Protein 5BJW (pdb70)

Organism: Campylobacter jejuni (NCBI:txid197)

B-factor: mean 18.95, std 9.82, range [5.62, 84.53]

Radius of gyration: 25.31 Å; Cα contacts (8 Å, |Δi|>4): 1438; chains: 2; bounding box: 62×53×71 Å

Sequence (679 aa):
SIEDLLARKPKDLDDSAVAAFLKDKVVLVSGAGGTIGSELCKQCIKFGAKHLIMVDHSEYNLYKINDDLNLYKEKITPILLSILDKQSLDDEVLKTYKPELILHAAAYKHVPLCEQNPHSAVINNILGTKILCDSAKENKVAKFVMISSDKAVRPTNIMGCTKRVCELYTLSMSDENFEVACVRFGNVLGSSGSVIPKFKAQIANNEPLTLTHPDIVRYFMLVAEAVQLVLQAGAIAKGGELFVLDMGKPVKIIDLAKKMLLLSNRNDLEIKITGLRKGEKLYEELLIDENDAKTQYESIFVAKNEKVDLDWLNKEIENLQICEDISEALLKIVPEFKHNKSIEDLLARKPKDLDDSAVAAFLKDKVVLVSGAGGTIIGSELCKQCIKFGAKHLIMVDHSEYNLYKINDDLNLYKEKITPILLSILDKQSLDEVLKTYKPELILHAAAYKHVPLCEQNPHSAVINNILGTKILCDSAKENKVAKFVMISSDKAVRPTNIMGCTKRVCELYTLSMSDENFEVACVRFGNVLGSSGSVIPKFKAQIANNEPLTLTTHPDIVRYFMLVAEAVQLVLQAGAIAKGGELFVLDMGKPVKIIDLAKKMLLLSNRNDLEIKITGLRKGEKLYEELLIDENDAKTQQYESIFVAKNEKVDLDWLNKEIENLQICEDISEALLKIVPEFKHN

Solvent-accessible surface area: 28524 Å² total; per-residue (Å²): 75,7,34,105,103,36,19,86,149,13,187,20,75,44,77,86,25,0,34,86,16,0,122,86,40,24,0,0,0,0,8,0,14,22,38,27,0,20,22,0,0,85,9,0,19,140,11,19,0,113,34,0,0,0,1,11,38,10,15,86,45,0,46,85,2,40,38,62,10,80,155,89,139,136,54,13,26,10,17,0,10,33,10,57,46,90,153,18,0,26,118,17,1,127,82,64,151,6,83,0,0,1,2,24,23,40,11,81,22,16,47,6,0,18,102,12,40,51,16,0,1,28,17,0,2,35,0,4,44,20,0,0,20,0,0,61,109,32,176,1,43,22,0,2,0,18,3,23,2,35,0,15,128,0,24,5,4,6,0,0,0,18,36,0,1,0,12,4,0,2,9,13,7,63,165,111,3,54,0,0,0,0,22,10,7,45,12,13,37,14,41,14,28,46,0,49,62,2,100,50,7,10,76,92,99,80,54,0,47,1,25,48,57,71,4,12,20,26,8,0,51,36,48,9,0,0,12,0,0,0,0,0,0,32,46,7,176,28,29,30,4,2,0,0,41,12,20,178,73,22,112,11,39,77,3,0,114,72,6,7,104,85,50,121,49,97,108,22,113,45,102,84,73,30,72,120,91,0,26,22,44,129,10,41,118,15,38,85,167,108,16,54,169,30,128,19,112,2,0,33,37,15,169,44,151,125,40,86,45,118,94,0,41,113,21,2,95,59,2,51,140,35,171,60,22,16,117,5,0,86,132,6,1,102,58,7,149,40,56,153,75,9,36,98,104,35,18,85,154,14,200,26,73,42,76,87,26,0,34,86,15,0,120,73,50,19,0,0,0,0,8,0,13,23,36,29,0,20,23,0,0,87,9,0,17,142,11,19,1,112,39,0,0,0,1,12,36,11,16,84,46,0,46,87,2,37,39,63,11,76,152,88,138,138,59,13,27,6,19,0,10,32,10,55,47,105,120,16,0,25,106,16,0,126,80,71,144,3,66,0,0,2,2,23,22,39,12,80,21,15,46,6,0,26,101,12,41,55,17,0,0,24,17,1,3,31,0,3,44,22,0,0,24,2,0,61,114,32,152,1,53,22,0,1,0,18,3,23,3,31,0,13,128,0,22,4,3,7,0,0,0,16,34,0,2,0,12,4,0,2,8,17,6,62,160,101,4,49,0,0,0,0,23,10,7,46,13,13,36,13,41,12,29,44,1,51,54,2,102,49,6,15,80,95,98,75,57,0,56,2,22,45,47,64,5,15,20,23,8,0,53,38,47,12,0,0,11,0,0,1,0,0,0,31,40,4,165,28,32,27,3,1,0,0,41,9,20,181,72,21,91,13,32,74,3,0,114,82,8,8,97,90,50,128,57,112,97,20,101,43,111,111,90,30,76,123,127,0,25,20,42,123,8,42,114,14,38,83,166,104,21,54,165,30,135,22,143,4,0,29,39,14,170,48,148,107,42,92,44,104,92,0,42,137,42,2,116,70,0,52,146,22,114,68,15,32,101,10,0,82,146,6,0,107,63,8,161,60,92

Secondary structure (DSSP, 8-state):
-HHHHH----TT--HHHHHHHHTT-EEEEETTTSHHHHHHHHHHHHTT-SEEEEEES-HHHHHHHHHHTGGGGGGEEEEE--TT-HHHHHHHHHHH--SEEEE------HHHHHH-HHHHIIIIIIHHHHHHHHHHHTT-SEEEEEEEGGGSS--SHHHHHHHHHHHHHHHT-BTTBEEEEEEE-EETT-TT-HHHHHHHHHHTT--EEES-TT-EE-EE-HHHHHHHHHHHHHH--SSEEEEE---S-EEHHHHHHHHHHHTT-TTS-EEE--PPTT--SBPPPS--TTSEE-SSTTEEEE------HHHHHHHHHHHHH-S-HHHHHHHH-TT-----/-HHHHH----TT--HHHHHHHHTT-EEEEETTTSHHHHHHHHHHHHTT-SEEEEEES-HHHHHHHHHHTGGGGGGEEEEE--TT-HHHHHHHHHHH--SEEEE------HHHHHH-HHHHIIIIIIHHHHHHHHHHHTT-SEEEEEEEGGGSS--SHHHHHHHHHHHHHHHH--SSSEEEEEEE-EETT-TT-HHHHHHHHHHTT--EEES-TT-EE-EE-HHHHHHHHHHHHHH--SSEEEEE---S-EEHHHHHHHHHHHTT-TTS-EEE--PPTT--SBPPPS--TTSEE-SSTTEEEE------HHHHHHHHHHHHH-S-HHHHHHHH-TT----

CATH classification: 3.40.50.720

Foldseek 3Di:
DVQVVQAPPFPFQDLQLLLVQAAQFEEEEAVCLFLLNLLLVVSSVVSHHQAYEYEYQDPVSLVVSCVVCVVVNVRYHRHNDQLLPLVVLLVVCQVRVGQEYEYDFADADQVVCQVVVLVRLCRQVVSLLSNLVSCVVSQRQEYEYEAELCLPLFQTSNNLSRVLSLQQNLLPKDQRYAYEYEYEYDAPPGPPDQVVQLVVCVVVVHAREDADQQAKTFYHHSNVRNSVSSSCRSPGSHNWYKYFQRPDIDGVNVVSVVVCVVVVNPVHHYHHDHADFRGDSYRDRGDDPPWADDPRPGMTTDDDDHDDPVVSVVLSVCCNPDPDNLVSSCVVPVSHNHRD/DLQVVQAPPFPFQDLQLLLVQQAQFEEEEAVCLFLLNLLLVVSSVVSHHQAYEYEYQDPVSLVVSCVVCVVVNVRYHRHNDQLLPLVVLLVVCLVRVGQEYEYDFADADQVVCQVVVLCRLCRQVVSLLSNLVSCVVSQRQEYEYEAELCLPLFQGSNNLSRVLSLLQNLLSKDQRYAYEYEYEWDAPPGPPDQVVVLVVCVVVVHAAEAADQQAKTFYHHSNVSNSVSSSCRSPGSHSWYKYFQRPDIDGVNVSSVVVCVVVVNPVHHYHHDHADWRGDRYRDRGDDPPWADDPGPGMTTDDDDHDDPVVSVVLSVCCNPDPCNLVSSCVVPVSHNHD

Structure (mmCIF, N/CA/C/O backbone):
data_5BJW
#
_entry.id   5BJW
#
_cell.length_a   59.168
_cell.length_b   69.237
_cell.length_c   101.544
_cell.angle_alpha   90.00
_cell.angle_beta   100.41
_cell.angle_gamma   90.00
#
_symmetry.space_group_name_H-M   'P 1 21 1'
#
loop_
_entity.id
_entity.type
_entity.pdbx_description
1 polymer 'WlaL protein'
2 non-polymer "URIDINE-5'-DIPHOSPHATE"
3 non-polymer NICOTINAMIDE-ADENINE-DINUCLEOTIDE
4 non-polymer 1,2-ETHANEDIOL
5 non-polymer 'SODIUM ION'
6 water water
#
loop_
_atom_site.group_PDB
_atom_site.id
_atom_site.type_symbol
_atom_site.label_atom_id
_atom_site.label_alt_id
_atom_site.label_comp_id
_atom_site.label_asym_id
_atom_site.label_entity_id
_atom_site.label_seq_id
_atom_site.pdbx_PDB_ins_code
_atom_site.Cartn_x
_atom_site.Cartn_y
_atom_site.Cartn_z
_atom_site.occupancy
_atom_site.B_iso_or_equiv
_atom_site.auth_seq_id
_atom_site.auth_comp_id
_atom_site.auth_asym_id
_atom_site.auth_atom_id
_atom_site.pdbx_PDB_model_num
ATOM 1 N N . SER A 1 5 ? -22.013 -21.724 -4.819 1.00 42.41 248 SER A N 1
ATOM 2 C CA . SER A 1 5 ? -21.459 -22.455 -5.994 1.00 43.70 248 SER A CA 1
ATOM 3 C C . SER A 1 5 ? -20.435 -23.471 -5.519 1.00 38.68 248 SER A C 1
ATOM 4 O O . SER A 1 5 ? -19.979 -23.414 -4.363 1.00 36.85 248 SER A O 1
ATOM 7 N N . ILE A 1 6 ? -20.072 -24.406 -6.394 1.00 39.37 249 ILE A N 1
ATOM 8 C CA . ILE A 1 6 ? -19.010 -25.352 -6.026 1.00 40.90 249 ILE A CA 1
ATOM 9 C C . ILE A 1 6 ? -17.690 -24.624 -5.828 1.00 34.97 249 ILE A C 1
ATOM 10 O O . ILE A 1 6 ? -16.837 -25.147 -5.131 1.00 30.70 249 ILE A O 1
ATOM 15 N N . GLU A 1 7 ? -17.504 -23.454 -6.444 1.00 30.99 250 GLU A N 1
ATOM 16 C CA . GLU A 1 7 ? -16.296 -22.683 -6.203 1.00 26.78 250 GLU A CA 1
ATOM 17 C C . GLU A 1 7 ? -16.193 -22.314 -4.738 1.00 36.63 250 GLU A C 1
ATOM 18 O O . GLU A 1 7 ? -15.156 -22.545 -4.111 1.00 26.10 250 GLU A O 1
ATOM 24 N N . ASP A 1 8 ? -17.287 -21.793 -4.191 1.00 39.92 251 ASP A N 1
ATOM 25 C CA . ASP A 1 8 ? -17.327 -21.430 -2.785 1.00 38.52 251 ASP A CA 1
ATOM 26 C C . ASP A 1 8 ? -17.063 -22.625 -1.889 1.00 35.97 251 ASP A C 1
ATOM 27 O O . ASP A 1 8 ? -16.378 -22.503 -0.859 1.00 31.02 251 ASP A O 1
ATOM 32 N N . LEU A 1 9 ? -17.622 -23.774 -2.260 1.00 30.52 252 LEU A N 1
ATOM 33 C CA . LEU A 1 9 ? -17.484 -24.982 -1.459 1.00 29.90 252 LEU A CA 1
ATOM 34 C C . LEU A 1 9 ? -16.082 -25.548 -1.451 1.00 28.88 252 LEU A C 1
ATOM 35 O O . LEU A 1 9 ? -15.732 -26.264 -0.522 1.00 28.96 252 LEU A O 1
ATOM 40 N N . LEU A 1 10 ? -15.314 -25.272 -2.507 1.00 24.84 253 LEU A N 1
ATOM 41 C CA . LEU A 1 10 ? -13.979 -25.835 -2.671 1.00 21.81 253 LEU A CA 1
ATOM 42 C C . LEU A 1 10 ? -12.855 -24.824 -2.457 1.00 22.07 253 LEU A C 1
ATOM 43 O O . LEU A 1 10 ? -11.684 -25.208 -2.459 1.00 24.82 253 LEU A O 1
ATOM 48 N N . ALA A 1 11 ? -13.192 -23.548 -2.261 1.00 22.27 254 ALA A N 1
ATOM 49 C CA . ALA A 1 11 ? -12.201 -22.547 -1.836 1.00 20.96 254 ALA A CA 1
ATOM 50 C C . ALA A 1 11 ? -11.430 -23.015 -0.618 1.00 25.06 254 ALA A C 1
ATOM 51 O O . ALA A 1 11 ? -11.995 -23.628 0.285 1.00 22.62 254 ALA A O 1
ATOM 53 N N . ARG A 1 12 ? -10.148 -22.680 -0.578 1.00 22.84 255 ARG A N 1
ATOM 54 C CA . ARG A 1 12 ? -9.291 -22.999 0.552 1.00 23.41 255 ARG A CA 1
ATOM 55 C C . ARG A 1 12 ? -9.589 -22.126 1.770 1.00 24.83 255 ARG A C 1
ATOM 56 O O . ARG A 1 12 ? -9.483 -22.601 2.919 1.00 23.72 255 ARG A O 1
ATOM 64 N N . LYS A 1 13 ? -9.949 -20.865 1.539 1.00 22.11 256 LYS A N 1
ATOM 65 C CA . LYS A 1 13 ? -10.076 -19.893 2.625 1.00 27.34 256 LYS A CA 1
ATOM 66 C C . LYS A 1 13 ? -8.842 -19.892 3.546 1.00 26.91 256 LYS A C 1
ATOM 67 O O . LYS A 1 13 ? -8.989 -20.115 4.762 1.00 27.71 256 LYS A O 1
ATOM 73 N N . PRO A 1 14 ? -7.626 -19.671 2.986 1.00 22.83 257 PRO A N 1
ATOM 74 C CA . PRO A 1 14 ? -6.405 -19.652 3.807 1.00 20.96 257 PRO A CA 1
ATOM 75 C C . PRO A 1 14 ? -6.482 -18.590 4.893 1.00 26.10 257 PRO A C 1
ATOM 76 O O . PRO A 1 14 ? -6.913 -17.453 4.617 1.00 23.71 257 PRO A O 1
ATOM 80 N N . LYS A 1 15 ? -6.052 -18.956 6.103 1.00 23.14 258 LYS A N 1
ATOM 81 C CA . LYS A 1 15 ? -6.177 -18.053 7.240 1.00 26.18 258 LYS A CA 1
ATOM 82 C C . LYS A 1 15 ? -5.036 -17.039 7.292 1.00 26.51 258 LYS A C 1
ATOM 83 O O . LYS A 1 15 ? -5.083 -16.084 8.074 1.00 27.52 258 LYS A O 1
ATOM 89 N N . ASP A 1 16 ? -4.034 -17.245 6.446 1.00 24.05 259 ASP A N 1
ATOM 90 C CA . ASP A 1 16 ? -2.819 -16.460 6.456 1.00 19.51 259 ASP A CA 1
ATOM 91 C C . ASP A 1 16 ? -2.602 -15.515 5.255 1.00 21.99 259 ASP A C 1
ATOM 92 O O . ASP A 1 16 ? -1.452 -15.260 4.879 1.00 20.95 259 ASP A O 1
ATOM 97 N N . LEU A 1 17 ? -3.691 -15.004 4.676 1.00 22.99 260 LEU A N 1
ATOM 98 C CA . LEU A 1 17 ? -3.570 -13.923 3.682 1.00 17.37 260 LEU A CA 1
ATOM 99 C C . LEU A 1 17 ? -3.207 -12.616 4.351 1.00 18.67 260 LEU A C 1
ATOM 100 O O . LEU A 1 17 ? -3.751 -12.262 5.424 1.00 21.21 260 LEU A O 1
ATOM 105 N N . ASP A 1 18 ? -2.298 -11.900 3.708 1.00 13.82 261 ASP A N 1
ATOM 106 C CA . ASP A 1 18 ? -1.600 -10.786 4.338 1.00 12.93 261 ASP A CA 1
ATOM 107 C C . ASP A 1 18 ? -1.481 -9.668 3.319 1.00 11.50 261 ASP A C 1
ATOM 108 O O . ASP A 1 18 ? -0.522 -9.596 2.563 1.00 12.43 261 ASP A O 1
ATOM 113 N N . ASP A 1 19 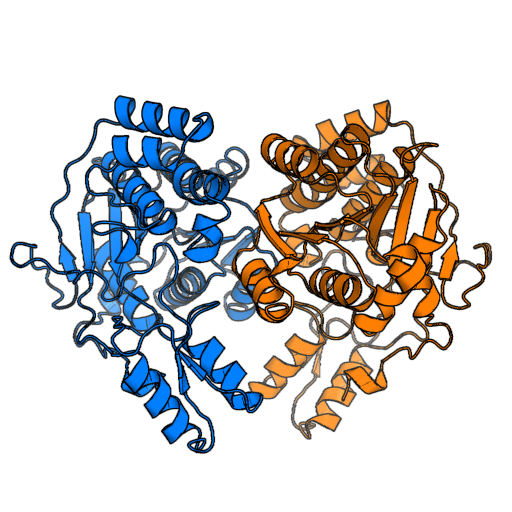? -2.489 -8.806 3.307 1.00 11.52 262 ASP A N 1
ATOM 114 C CA . ASP A 1 19 ? -2.527 -7.729 2.328 1.00 9.98 262 ASP A CA 1
ATOM 115 C C . ASP A 1 19 ? -1.350 -6.763 2.515 1.00 11.34 262 ASP A C 1
ATOM 116 O O . ASP A 1 19 ? -0.753 -6.304 1.534 1.00 11.66 262 ASP A O 1
ATOM 121 N N . SER A 1 20 ? -1.079 -6.372 3.777 1.00 11.40 263 SER A N 1
ATOM 122 C CA . SER A 1 20 ? -0.034 -5.366 3.978 1.00 12.04 263 SER A CA 1
ATOM 123 C C . SER A 1 20 ? 1.377 -5.860 3.618 1.00 10.61 263 SER A C 1
ATOM 124 O O . SER A 1 20 ? 2.225 -5.087 3.136 1.00 11.90 263 SER A O 1
ATOM 127 N N . ALA A 1 21 ? 1.633 -7.160 3.788 1.00 11.38 264 ALA A N 1
ATOM 128 C CA . ALA A 1 21 ? 2.860 -7.740 3.315 1.00 11.05 264 ALA A CA 1
ATOM 129 C C . ALA A 1 21 ? 2.992 -7.613 1.788 1.00 10.44 264 ALA A C 1
ATOM 130 O O . ALA A 1 21 ? 4.070 -7.324 1.256 1.00 11.17 264 ALA A O 1
ATOM 132 N N . VAL A 1 22 ? 1.912 -7.904 1.062 1.00 9.21 265 VAL A N 1
ATOM 133 C CA . VAL A 1 22 ? 1.989 -7.849 -0.403 1.00 9.43 265 VAL A CA 1
ATOM 134 C C . VAL A 1 22 ? 2.137 -6.402 -0.840 1.00 9.66 265 VAL A C 1
ATOM 135 O O . VAL A 1 22 ? 2.857 -6.110 -1.777 1.00 10.73 265 VAL A O 1
ATOM 139 N N . ALA A 1 23 ? 1.460 -5.479 -0.166 1.00 10.34 266 ALA A N 1
ATOM 140 C CA . ALA A 1 23 ? 1.546 -4.058 -0.497 1.00 12.84 266 ALA A CA 1
ATOM 141 C C . ALA A 1 23 ? 2.993 -3.620 -0.277 1.00 12.59 266 ALA A C 1
ATOM 142 O O . ALA A 1 23 ? 3.578 -2.899 -1.086 1.00 13.21 266 ALA A O 1
ATOM 144 N N . ALA A 1 24 ? 3.596 -4.050 0.818 1.00 12.93 267 ALA A N 1
ATOM 145 C CA . ALA A 1 24 ? 5.005 -3.695 1.040 1.00 15.06 267 ALA A CA 1
ATOM 146 C C . ALA A 1 24 ? 5.952 -4.190 -0.057 1.00 16.40 267 ALA A C 1
ATOM 147 O O . ALA A 1 24 ? 6.918 -3.508 -0.435 1.00 20.00 267 ALA A O 1
ATOM 149 N N . PHE A 1 25 ? 5.661 -5.354 -0.613 1.00 11.84 268 PHE A N 1
ATOM 150 C CA . PHE A 1 25 ? 6.413 -5.911 -1.718 1.00 11.20 268 PHE A CA 1
ATOM 151 C C . PHE A 1 25 ? 6.180 -5.194 -3.028 1.00 11.75 268 PHE A C 1
ATOM 152 O O . PHE A 1 25 ? 7.110 -5.068 -3.807 1.00 13.36 268 PHE A O 1
ATOM 160 N N . LEU A 1 26 ? 4.958 -4.738 -3.306 1.00 10.36 269 LEU A N 1
ATOM 161 C CA . LEU A 1 26 ? 4.655 -4.229 -4.645 1.00 10.61 269 LEU A CA 1
ATOM 162 C C . LEU A 1 26 ? 4.538 -2.713 -4.763 1.00 10.71 269 LEU A C 1
ATOM 163 O O . LEU A 1 26 ? 4.623 -2.167 -5.859 1.00 11.85 269 LEU A O 1
ATOM 168 N N . LYS A 1 27 ? 4.344 -2.032 -3.641 1.00 9.91 270 LYS A N 1
ATOM 169 C CA . LYS A 1 27 ? 4.073 -0.604 -3.701 1.00 11.20 270 LYS A CA 1
ATOM 170 C C . LYS A 1 27 ? 5.167 0.161 -4.438 1.00 13.75 270 LYS A C 1
ATOM 171 O O . LYS A 1 27 ? 6.357 0.034 -4.140 1.00 13.43 270 LYS A O 1
ATOM 177 N N . ASP A 1 28 ? 4.705 0.932 -5.411 1.00 12.36 271 ASP A N 1
ATOM 178 C CA . ASP A 1 28 ? 5.507 1.747 -6.310 1.00 16.19 271 ASP A CA 1
ATOM 179 C C . ASP A 1 28 ? 6.545 1.053 -7.158 1.00 16.40 271 ASP A C 1
ATOM 180 O O . ASP A 1 28 ? 7.445 1.710 -7.717 1.00 17.38 271 ASP A O 1
ATOM 185 N N . LYS A 1 29 ? 6.382 -0.257 -7.335 1.00 12.60 272 LYS A N 1
ATOM 186 C CA . LYS A 1 29 ? 7.266 -0.975 -8.244 1.00 15.04 272 LYS A CA 1
ATOM 187 C C . LYS A 1 29 ? 6.769 -0.923 -9.655 1.00 12.48 272 LYS A C 1
ATOM 188 O O . LYS A 1 29 ? 5.559 -0.890 -9.897 1.00 12.72 272 LYS A O 1
ATOM 194 N N . VAL A 1 30 ? 7.698 -0.989 -10.598 1.00 13.31 273 VAL A N 1
ATOM 195 C CA . VAL A 1 30 ? 7.393 -1.333 -11.968 1.00 12.47 273 VAL A CA 1
ATOM 196 C C . VAL A 1 30 ? 7.477 -2.861 -12.073 1.00 10.77 273 VAL A C 1
ATOM 197 O O . VAL A 1 30 ? 8.530 -3.447 -11.787 1.00 12.69 273 VAL A O 1
ATOM 201 N N . VAL A 1 31 ? 6.346 -3.464 -12.472 1.00 10.46 274 VAL A N 1
ATOM 202 C CA . VAL A 1 31 ? 6.199 -4.931 -12.468 1.00 9.60 274 VAL A CA 1
ATOM 203 C C . VAL A 1 31 ? 5.789 -5.351 -13.874 1.00 9.47 274 VAL A C 1
ATOM 204 O O . VAL A 1 31 ? 4.872 -4.768 -14.462 1.00 10.47 274 VAL A O 1
ATOM 208 N N . LEU A 1 32 ? 6.439 -6.379 -14.376 1.00 10.46 275 LEU A N 1
ATOM 209 C CA . LEU A 1 32 ? 6.053 -6.982 -15.635 1.00 9.59 275 LEU A CA 1
ATOM 210 C C . LEU A 1 32 ? 5.498 -8.365 -15.374 1.00 9.18 275 LEU A C 1
ATOM 211 O O . LEU A 1 32 ? 6.133 -9.137 -14.657 1.00 9.51 275 LEU A O 1
ATOM 216 N N . VAL A 1 33 ? 4.332 -8.622 -15.969 1.00 8.48 276 VAL A N 1
ATOM 217 C CA . VAL A 1 33 ? 3.660 -9.934 -15.856 1.00 8.83 276 VAL A CA 1
ATOM 218 C C . VAL A 1 33 ? 3.667 -10.551 -17.240 1.00 9.30 276 VAL A C 1
ATOM 219 O O . VAL A 1 33 ? 3.108 -9.969 -18.162 1.00 9.16 276 VAL A O 1
ATOM 223 N N . SER A 1 34 ? 4.314 -11.708 -17.396 1.00 8.31 277 SER A N 1
ATOM 224 C CA . SER A 1 34 ? 4.231 -12.449 -18.646 1.00 8.57 277 SER A CA 1
ATOM 225 C C . SER A 1 34 ? 3.022 -13.364 -18.593 1.00 8.99 277 SER A C 1
ATOM 226 O O . SER A 1 34 ? 2.647 -13.856 -17.522 1.00 9.93 277 SER A O 1
ATOM 229 N N . GLY A 1 35 ? 2.360 -13.563 -19.725 1.00 8.00 278 GLY A N 1
ATOM 230 C CA . GLY A 1 35 ? 1.108 -14.275 -19.704 1.00 8.39 278 GLY A CA 1
ATOM 231 C C . GLY A 1 35 ? 0.031 -13.509 -18.953 1.00 8.01 278 GLY A C 1
ATOM 232 O O . GLY A 1 35 ? -0.887 -14.063 -18.362 1.00 8.51 278 GLY A O 1
ATOM 233 N N . ALA A 1 36 ? 0.091 -12.171 -19.087 1.00 7.91 279 ALA A N 1
ATOM 234 C CA . ALA A 1 36 ? -0.759 -11.262 -18.344 1.00 8.10 279 ALA A CA 1
ATOM 235 C C . ALA A 1 36 ? -2.250 -11.435 -18.516 1.00 8.46 279 ALA A C 1
ATOM 236 O O . ALA A 1 36 ? -3.026 -11.049 -17.644 1.00 9.12 279 ALA A O 1
ATOM 238 N N . GLY A 1 37 ? -2.681 -11.925 -19.674 1.00 7.26 280 GLY A N 1
ATOM 239 C CA . GLY A 1 37 ? -4.091 -12.162 -19.927 1.00 7.37 280 GLY A CA 1
ATOM 240 C C . GLY A 1 37 ? -4.636 -13.551 -19.584 1.00 8.15 280 GLY A C 1
ATOM 241 O O . GLY A 1 37 ? -5.815 -13.820 -19.800 1.00 8.80 280 GLY A O 1
ATOM 242 N N . GLY A 1 38 ? -3.775 -14.405 -19.056 1.00 7.44 281 GLY A N 1
ATOM 243 C CA . GLY A 1 38 ? -4.148 -15.789 -18.753 1.00 6.77 281 GLY A CA 1
ATOM 244 C C . GLY A 1 38 ? -4.932 -15.900 -17.454 1.00 7.83 281 GLY A C 1
ATOM 245 O O . GLY A 1 38 ? -5.157 -14.917 -16.763 1.00 7.68 281 GLY A O 1
ATOM 246 N N . THR A 1 39 ? -5.345 -17.104 -17.097 1.00 7.80 282 THR A N 1
ATOM 247 C CA . THR A 1 39 ? -6.044 -17.235 -15.803 1.00 8.13 282 THR A CA 1
ATOM 248 C C . THR A 1 39 ? -5.212 -16.721 -14.632 1.00 6.98 282 THR A C 1
ATOM 249 O O . THR A 1 39 ? -5.656 -15.889 -13.848 1.00 8.46 282 THR A O 1
ATOM 253 N N . ILE A 1 40 ? -3.991 -17.200 -14.538 1.00 7.58 283 ILE A N 1
ATOM 254 C CA . ILE A 1 40 ? -3.132 -16.777 -13.421 1.00 8.07 283 ILE A CA 1
ATOM 255 C C . ILE A 1 40 ? -2.575 -15.369 -13.633 1.00 8.14 283 ILE A C 1
ATOM 256 O O . ILE A 1 40 ? -2.614 -14.538 -12.727 1.00 7.64 283 ILE A O 1
ATOM 261 N N . GLY A 1 41 ? -2.099 -15.106 -14.850 1.00 8.32 284 GLY A N 1
ATOM 262 C CA . GLY A 1 41 ? -1.543 -13.799 -15.165 1.00 8.63 284 GLY A CA 1
ATOM 263 C C . GLY A 1 41 ? -2.525 -12.683 -14.933 1.00 8.88 284 GLY A C 1
ATOM 264 O O . GLY A 1 41 ? -2.149 -11.620 -14.429 1.00 8.83 284 GLY A O 1
ATOM 265 N N . SER A 1 42 ? -3.794 -12.869 -15.320 1.00 7.77 285 SER A N 1
ATOM 266 C CA . SER A 1 42 ? -4.766 -11.803 -15.167 1.00 7.99 285 SER A CA 1
ATOM 267 C C . SER A 1 42 ? -4.971 -11.450 -13.698 1.00 8.16 285 SER A C 1
ATOM 268 O O . SER A 1 42 ? -5.091 -10.268 -13.350 1.00 7.99 285 SER A O 1
ATOM 271 N N . GLU A 1 43 ? -5.029 -12.484 -12.856 1.00 8.67 286 GLU A N 1
ATOM 272 C CA . GLU A 1 43 ? -5.172 -12.251 -11.429 1.00 8.55 286 GLU A CA 1
ATOM 273 C C . GLU A 1 43 ? -3.908 -11.596 -10.857 1.00 8.32 286 GLU A C 1
ATOM 274 O O . GLU A 1 43 ? -3.992 -10.712 -10.004 1.00 7.95 286 GLU A O 1
ATOM 280 N N . LEU A 1 44 ? -2.728 -12.019 -11.295 1.00 7.60 287 LEU A N 1
ATOM 281 C CA . LEU A 1 44 ? -1.487 -11.321 -10.917 1.00 8.08 287 LEU A CA 1
ATOM 282 C C . LEU A 1 44 ? -1.566 -9.836 -11.278 1.00 9.03 287 LEU A C 1
ATOM 283 O O . LEU A 1 44 ? -1.232 -8.968 -10.464 1.00 9.04 287 LEU A O 1
ATOM 288 N N . CYS A 1 45 ? -2.046 -9.536 -12.491 1.00 8.48 288 CYS A N 1
ATOM 289 C CA . CYS A 1 45 ? -2.239 -8.121 -12.877 1.00 8.73 288 CYS A CA 1
ATOM 290 C C . CYS A 1 45 ? -3.183 -7.403 -11.934 1.00 8.38 288 CYS A C 1
ATOM 291 O O . CYS A 1 45 ? -2.884 -6.298 -11.486 1.00 9.35 288 CYS A O 1
ATOM 294 N N . LYS A 1 46 ? -4.359 -7.964 -11.700 1.00 8.00 289 LYS A N 1
ATOM 295 C CA . LYS A 1 46 ? -5.318 -7.322 -10.797 1.00 8.42 289 LYS A CA 1
ATOM 296 C C . LYS A 1 46 ? -4.720 -7.094 -9.407 1.00 8.24 289 LYS A C 1
ATOM 297 O O . LYS A 1 46 ? -4.950 -6.016 -8.797 1.00 9.83 289 LYS A O 1
ATOM 303 N N . GLN A 1 47 ? -3.950 -8.051 -8.898 1.00 7.86 290 GLN A N 1
ATOM 304 C CA . GLN A 1 47 ? -3.399 -7.877 -7.565 1.00 9.41 290 GLN A CA 1
ATOM 305 C C . GLN A 1 47 ? -2.234 -6.893 -7.576 1.00 9.06 290 GLN A C 1
ATOM 306 O O . GLN A 1 47 ? -2.042 -6.161 -6.589 1.00 10.22 290 GLN A O 1
ATOM 312 N N . CYS A 1 48 ? -1.484 -6.796 -8.674 1.00 9.08 291 CYS A N 1
ATOM 313 C CA . CYS A 1 48 ? -0.462 -5.746 -8.775 1.00 9.96 291 CYS A CA 1
ATOM 314 C C . CYS A 1 48 ? -1.079 -4.375 -8.636 1.00 11.40 291 CYS A C 1
ATOM 315 O O . CYS A 1 48 ? -0.522 -3.534 -7.941 1.00 11.27 291 CYS A O 1
ATOM 318 N N . ILE A 1 49 ? -2.225 -4.145 -9.275 1.00 10.07 292 ILE A N 1
ATOM 319 C CA . ILE A 1 49 ? -2.947 -2.857 -9.132 1.00 11.16 292 ILE A CA 1
ATOM 320 C C . ILE A 1 49 ? -3.438 -2.682 -7.698 1.00 11.42 292 ILE A C 1
ATOM 321 O O . ILE A 1 49 ? -3.235 -1.597 -7.085 1.00 12.65 292 ILE A O 1
ATOM 326 N N . LYS A 1 50 ? -4.103 -3.710 -7.167 1.00 9.70 293 LYS A N 1
ATOM 327 C CA . LYS A 1 50 ? -4.682 -3.652 -5.822 1.00 10.54 293 LYS A CA 1
ATOM 328 C C . LYS A 1 50 ? -3.645 -3.255 -4.760 1.00 11.18 293 LYS A C 1
ATOM 329 O O . LYS A 1 50 ? -3.930 -2.448 -3.816 1.00 12.19 293 LYS A O 1
ATOM 335 N N . PHE A 1 51 ? -2.459 -3.821 -4.915 1.00 9.87 294 PHE A N 1
ATOM 336 C CA . PHE A 1 51 ? -1.434 -3.725 -3.882 1.00 10.29 294 PHE A CA 1
ATOM 337 C C . PHE A 1 51 ? -0.375 -2.676 -4.200 1.00 10.02 294 PHE A C 1
ATOM 338 O O . PHE A 1 51 ? 0.655 -2.612 -3.567 1.00 11.78 294 PHE A O 1
ATOM 346 N N . GLY A 1 52 ? -0.677 -1.815 -5.163 1.00 9.97 295 GLY A N 1
ATOM 347 C CA . GLY A 1 52 ? 0.041 -0.523 -5.295 1.00 9.97 295 GLY A CA 1
ATOM 348 C C . GLY A 1 52 ? 1.174 -0.388 -6.279 1.00 10.68 295 GLY A C 1
ATOM 349 O O . GLY A 1 52 ? 1.934 0.590 -6.210 1.00 10.80 295 GLY A O 1
ATOM 350 N N . ALA A 1 53 ? 1.331 -1.345 -7.193 1.00 9.97 296 ALA A N 1
ATOM 351 C CA . ALA A 1 53 ? 2.373 -1.205 -8.199 1.00 10.34 296 ALA A CA 1
ATOM 352 C C . ALA A 1 53 ? 2.206 0.130 -8.916 1.00 11.50 296 ALA A C 1
ATOM 353 O O . ALA A 1 53 ? 1.079 0.576 -9.167 1.00 13.12 296 ALA A O 1
ATOM 355 N N . LYS A 1 54 ? 3.343 0.753 -9.228 1.00 12.97 297 LYS A N 1
ATOM 356 C CA . LYS A 1 54 ? 3.334 2.054 -9.911 1.00 14.71 297 LYS A CA 1
ATOM 357 C C . LYS A 1 54 ? 3.012 1.922 -11.372 1.00 14.14 297 LYS A C 1
ATOM 358 O O . LYS A 1 54 ? 2.349 2.797 -11.968 1.00 16.17 297 LYS A O 1
ATOM 364 N N . HIS A 1 55 ? 3.541 0.859 -11.991 1.00 12.50 298 HIS A N 1
ATOM 365 C CA . HIS A 1 55 ? 3.414 0.668 -13.418 1.00 13.02 298 HIS A CA 1
ATOM 366 C C . HIS A 1 55 ? 3.396 -0.820 -13.703 1.00 13.18 298 HIS A C 1
ATOM 367 O O . HIS A 1 55 ? 4.292 -1.506 -13.314 1.00 13.20 298 HIS A O 1
ATOM 374 N N . LEU A 1 56 ? 2.343 -1.278 -14.352 1.00 11.00 299 LEU A N 1
ATOM 375 C CA . LEU A 1 56 ? 2.214 -2.706 -14.710 1.00 10.63 299 LEU A CA 1
ATOM 376 C C . LEU A 1 56 ? 2.408 -2.851 -16.230 1.00 10.22 299 LEU A C 1
ATOM 377 O O . LEU A 1 56 ? 1.668 -2.243 -17.022 1.00 10.25 299 LEU A O 1
ATOM 382 N N . ILE A 1 57 ? 3.362 -3.682 -16.604 1.00 10.16 300 ILE A N 1
ATOM 383 C CA . ILE A 1 57 ? 3.664 -4.029 -18.000 1.00 9.71 300 ILE A CA 1
ATOM 384 C C . ILE A 1 57 ? 3.067 -5.427 -18.209 1.00 10.96 300 ILE A C 1
ATOM 385 O O . ILE A 1 57 ? 3.491 -6.392 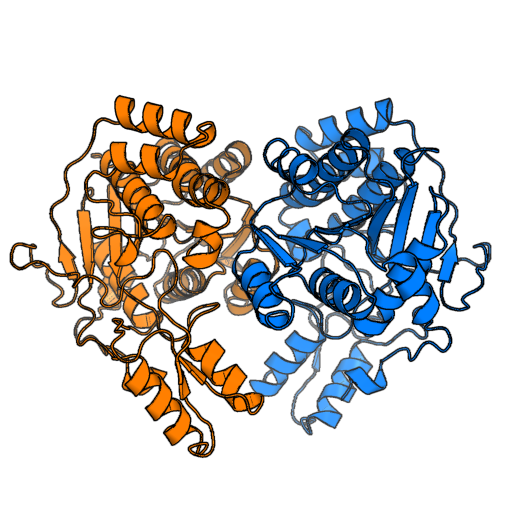-17.577 1.00 10.06 300 ILE A O 1
ATOM 390 N N . MET A 1 58 ? 2.105 -5.500 -19.115 1.00 9.63 301 MET A N 1
ATOM 391 C CA . MET A 1 58 ? 1.335 -6.732 -19.379 1.00 8.30 301 MET A CA 1
ATOM 392 C C . MET A 1 58 ? 1.788 -7.343 -20.684 1.00 10.30 301 MET A C 1
ATOM 393 O O . MET A 1 58 ? 1.482 -6.784 -21.744 1.00 10.65 301 MET A O 1
ATOM 398 N N . VAL A 1 59 ? 2.485 -8.468 -20.644 1.00 8.40 302 VAL A N 1
ATOM 399 C CA . VAL A 1 59 ? 3.010 -9.123 -21.844 1.00 9.27 302 VAL A CA 1
ATOM 400 C C . VAL A 1 59 ? 2.200 -10.373 -22.123 1.00 8.31 302 VAL A C 1
ATOM 401 O O . VAL A 1 59 ? 2.056 -11.225 -21.245 1.00 8.80 302 VAL A O 1
ATOM 405 N N . ASP A 1 60 ? 1.643 -10.478 -23.326 1.00 8.70 303 ASP A N 1
ATOM 406 C CA . ASP A 1 60 ? 0.914 -11.700 -23.724 1.00 7.70 303 ASP A CA 1
ATOM 407 C C . ASP A 1 60 ? 0.947 -11.782 -25.239 1.00 8.40 303 ASP A C 1
ATOM 408 O O . ASP A 1 60 ? 0.888 -10.732 -25.918 1.00 8.82 303 ASP A O 1
ATOM 413 N N . HIS A 1 61 ? 1.031 -12.989 -25.770 1.00 8.67 304 HIS A N 1
ATOM 414 C CA . HIS A 1 61 ? 0.994 -13.187 -27.224 1.00 9.38 304 HIS A CA 1
ATOM 415 C C . HIS A 1 61 ? -0.414 -13.365 -27.769 1.00 9.60 304 HIS A C 1
ATOM 416 O O . HIS A 1 61 ? -0.615 -13.317 -29.000 1.00 9.66 304 HIS A O 1
ATOM 423 N N . SER A 1 62 ? -1.385 -13.571 -26.901 1.00 8.92 305 SER A N 1
ATOM 424 C CA . SER A 1 62 ? -2.769 -13.747 -27.313 1.00 9.27 305 SER A CA 1
ATOM 425 C C . SER A 1 62 ? -3.491 -12.426 -27.285 1.00 8.97 305 SER A C 1
ATOM 426 O O . SER A 1 62 ? -3.644 -11.802 -26.226 1.00 9.05 305 SER A O 1
ATOM 429 N N . GLU A 1 63 ? -3.893 -11.938 -28.466 1.00 7.91 306 GLU A N 1
ATOM 430 C CA . GLU A 1 63 ? -4.473 -10.603 -28.539 1.00 7.92 306 GLU A CA 1
ATOM 431 C C . GLU A 1 63 ? -5.790 -10.495 -27.741 1.00 8.89 306 GLU A C 1
ATOM 432 O O . GLU A 1 63 ? -5.968 -9.510 -27.038 1.00 7.24 306 GLU A O 1
ATOM 438 N N . TYR A 1 64 ? -6.701 -11.449 -27.860 1.00 8.81 307 TYR A N 1
ATOM 439 C CA . TYR A 1 64 ? -7.952 -11.346 -27.081 1.00 7.61 307 TYR A CA 1
ATOM 440 C C . TYR A 1 64 ? -7.597 -11.314 -25.588 1.00 8.46 307 TYR A C 1
ATOM 441 O O . TYR A 1 64 ? -8.152 -10.526 -24.828 1.00 7.16 307 TYR A O 1
ATOM 450 N N . ASN A 1 65 ? -6.689 -12.178 -25.143 1.00 7.92 308 ASN A N 1
ATOM 451 C CA . ASN A 1 65 ? -6.379 -12.221 -23.694 1.00 8.30 308 ASN A CA 1
ATOM 452 C C . ASN A 1 65 ? -5.816 -10.912 -23.206 1.00 8.38 308 ASN A C 1
ATOM 453 O O . ASN A 1 65 ? -6.185 -10.414 -22.138 1.00 7.63 308 ASN A O 1
ATOM 458 N N . LEU A 1 66 ? -4.952 -10.314 -24.015 1.00 7.54 309 LEU A N 1
ATOM 459 C CA . LEU A 1 66 ? -4.339 -9.016 -23.676 1.00 7.70 309 LEU A CA 1
ATOM 460 C C . LEU A 1 66 ? -5.404 -7.922 -23.703 1.00 8.25 309 LEU A C 1
ATOM 461 O O . LEU A 1 66 ? -5.506 -7.119 -22.759 1.00 7.64 309 LEU A O 1
ATOM 466 N N . TYR A 1 67 ? -6.181 -7.875 -24.778 1.00 8.13 310 TYR A N 1
ATOM 467 C CA . TYR A 1 67 ? -7.329 -6.958 -24.855 1.00 8.67 310 TYR A CA 1
ATOM 468 C C . TYR A 1 67 ? -8.197 -7.038 -23.617 1.00 10.10 310 TYR A C 1
ATOM 469 O O . TYR A 1 67 ? -8.573 -6.023 -23.050 1.00 9.44 310 TYR A O 1
ATOM 478 N N . LYS A 1 68 ? -8.479 -8.259 -23.171 1.00 8.99 311 LYS A N 1
ATOM 479 C CA . LYS A 1 68 ? -9.446 -8.415 -22.106 1.00 8.35 311 LYS A CA 1
ATOM 480 C C . LYS A 1 68 ? -8.899 -7.947 -20.760 1.00 9.12 311 LYS A C 1
ATOM 481 O O . LYS A 1 68 ? -9.620 -7.273 -20.035 1.00 9.80 311 LYS A O 1
ATOM 487 N N . ILE A 1 69 ? -7.686 -8.317 -20.380 1.00 6.93 312 ILE A N 1
ATOM 488 C CA . ILE A 1 69 ? -7.151 -7.814 -19.113 1.00 9.28 312 ILE A CA 1
ATOM 489 C C . ILE A 1 69 ? -6.933 -6.309 -19.168 1.00 9.16 312 ILE A C 1
ATOM 490 O O . ILE A 1 69 ? -7.202 -5.635 -18.191 1.00 10.24 312 ILE A O 1
ATOM 495 N N . ASN A 1 70 ? -6.506 -5.769 -20.296 1.00 8.82 313 ASN A N 1
ATOM 496 C CA . ASN A 1 70 ? -6.381 -4.313 -20.417 1.00 9.67 313 ASN A CA 1
ATOM 497 C C . ASN A 1 70 ? -7.737 -3.632 -20.258 1.00 11.54 313 ASN A C 1
ATOM 498 O O . ASN A 1 70 ? -7.836 -2.588 -19.585 1.00 13.16 313 ASN A O 1
ATOM 503 N N . ASP A 1 71 ? -8.798 -4.236 -20.776 1.00 11.64 314 ASP A N 1
ATOM 504 C CA . ASP A 1 71 ? -10.146 -3.687 -20.632 1.00 12.98 314 ASP A CA 1
ATOM 505 C C . ASP A 1 71 ? -10.631 -3.818 -19.194 1.00 13.01 314 ASP A C 1
ATOM 506 O O . ASP A 1 71 ? -11.238 -2.890 -18.623 1.00 14.01 314 ASP A O 1
ATOM 511 N N . ASP A 1 72 ? -10.361 -4.973 -18.594 1.00 11.08 315 ASP A N 1
ATOM 512 C CA . ASP A 1 72 ? -10.754 -5.225 -17.198 1.00 11.05 315 ASP A CA 1
ATOM 513 C C . ASP A 1 72 ? -10.170 -4.171 -16.283 1.00 12.16 315 ASP A C 1
ATOM 514 O O . ASP A 1 72 ? -10.809 -3.784 -15.298 1.00 15.83 315 ASP A O 1
ATOM 519 N N . LEU A 1 73 ? -8.975 -3.697 -16.583 1.00 10.83 316 LEU A N 1
ATOM 520 C CA . LEU A 1 73 ? -8.271 -2.718 -15.762 1.00 10.89 316 LEU A CA 1
ATOM 521 C C . LEU A 1 73 ? -8.363 -1.297 -16.312 1.00 11.59 316 LEU A C 1
ATOM 522 O O . LEU A 1 73 ? -7.527 -0.457 -15.991 1.00 13.48 316 LEU A O 1
ATOM 527 N N . ASN A 1 74 ? -9.393 -1.014 -17.115 1.00 13.31 317 ASN A N 1
ATOM 528 C CA . ASN A 1 74 ? -9.472 0.299 -17.734 1.00 14.55 317 ASN A CA 1
ATOM 529 C C . ASN A 1 74 ? -9.526 1.478 -16.759 1.00 14.72 317 ASN A C 1
ATOM 530 O O . ASN A 1 74 ? -9.028 2.555 -17.129 1.00 17.84 317 ASN A O 1
ATOM 535 N N . LEU A 1 75 ? -10.043 1.258 -15.551 1.00 16.54 318 LEU A N 1
ATOM 536 C CA . LEU A 1 75 ? -10.028 2.350 -14.538 1.00 16.46 318 LEU A CA 1
ATOM 537 C C . LEU A 1 75 ? -8.627 2.745 -14.108 1.00 18.90 318 LEU A C 1
ATOM 538 O O . LEU A 1 75 ? -8.450 3.818 -13.494 1.00 18.51 318 LEU A O 1
ATOM 543 N N . TYR A 1 76 ? -7.628 1.922 -14.455 1.00 15.13 319 TYR A N 1
ATOM 544 C CA . TYR A 1 76 ? -6.228 2.080 -14.080 1.00 15.42 319 TYR A CA 1
ATOM 545 C C . TYR A 1 76 ? -5.366 2.218 -15.327 1.00 14.91 319 TYR A C 1
ATOM 546 O O . TYR A 1 76 ? -4.146 2.033 -15.323 1.00 14.80 319 TYR A O 1
ATOM 555 N N . LYS A 1 77 ? -5.994 2.597 -16.433 1.00 15.88 320 LYS A N 1
ATOM 556 C CA . LYS A 1 77 ? -5.275 2.648 -17.707 1.00 16.84 320 LYS A CA 1
ATOM 557 C C . LYS A 1 77 ? -3.988 3.460 -17.737 1.00 15.58 320 LYS A C 1
ATOM 558 O O . LYS A 1 77 ? -3.013 3.142 -18.431 1.00 18.31 320 LYS A O 1
ATOM 564 N N . GLU A 1 78 ? -3.947 4.522 -16.933 1.00 18.17 321 GLU A N 1
ATOM 565 C CA . GLU A 1 78 ? -2.792 5.394 -16.862 1.00 20.11 321 GLU A CA 1
ATOM 566 C C . GLU A 1 78 ? -1.561 4.735 -16.255 1.00 19.77 321 GLU A C 1
ATOM 567 O O . GLU A 1 78 ? -0.461 5.257 -16.392 1.00 24.42 321 GLU A O 1
ATOM 573 N N . LYS A 1 79 ? -1.738 3.600 -15.584 1.00 17.42 322 LYS A N 1
ATOM 574 C CA . LYS A 1 79 ? -0.595 2.913 -15.009 1.00 17.37 322 LYS A CA 1
ATOM 575 C C . LYS A 1 79 ? -0.405 1.489 -15.532 1.00 15.10 322 LYS A C 1
ATOM 576 O O . LYS A 1 79 ? 0.365 0.726 -14.952 1.00 14.10 322 LYS A O 1
ATOM 582 N N . ILE A 1 80 ? -1.017 1.167 -16.672 1.00 11.62 323 ILE A N 1
ATOM 583 C CA . ILE A 1 80 ? -0.800 -0.145 -17.287 1.00 11.95 323 ILE A CA 1
ATOM 584 C C . ILE A 1 80 ? -0.395 0.012 -18.757 1.00 12.69 323 ILE A C 1
ATOM 585 O O . ILE A 1 80 ? -0.814 0.959 -19.405 1.00 13.66 323 ILE A O 1
ATOM 590 N N . THR A 1 81 ? 0.434 -0.886 -19.253 1.00 12.79 324 THR A N 1
ATOM 591 C CA . THR A 1 81 ? 0.870 -0.878 -20.646 1.00 11.05 324 THR A CA 1
ATOM 592 C C . THR A 1 81 ? 0.708 -2.267 -21.248 1.00 11.02 324 THR A C 1
ATOM 593 O O . THR A 1 81 ? 1.381 -3.204 -20.776 1.00 10.26 324 THR A O 1
ATOM 597 N N . PRO A 1 82 ? -0.140 -2.384 -22.273 1.00 11.51 325 PRO A N 1
ATOM 598 C CA . PRO A 1 82 ? -0.377 -3.687 -22.904 1.00 10.14 325 PRO A CA 1
ATOM 599 C C . PRO A 1 82 ? 0.667 -3.927 -23.985 1.00 10.59 325 PRO A C 1
ATOM 600 O O . PRO A 1 82 ? 0.736 -3.171 -24.993 1.00 11.92 325 PRO A O 1
ATOM 604 N N . ILE A 1 83 ? 1.449 -4.980 -23.794 1.00 10.07 326 ILE A N 1
ATOM 605 C CA . ILE A 1 83 ? 2.494 -5.358 -24.743 1.00 10.40 326 ILE A CA 1
ATOM 606 C C . ILE A 1 83 ? 2.143 -6.699 -25.391 1.00 10.11 326 ILE A C 1
ATOM 607 O O . ILE A 1 83 ? 2.161 -7.756 -24.765 1.00 10.03 326 ILE A O 1
ATOM 612 N N . LEU A 1 84 ? 1.808 -6.614 -26.675 1.00 9.54 327 LEU A N 1
ATOM 613 C CA . LEU A 1 84 ? 1.418 -7.740 -27.500 1.00 10.09 327 LEU A CA 1
ATOM 614 C C . LEU A 1 84 ? 2.692 -8.370 -28.063 1.00 10.90 327 LEU A C 1
ATOM 615 O O . LEU A 1 84 ? 3.308 -7.834 -28.994 1.00 12.74 327 LEU A O 1
ATOM 620 N N . LEU A 1 85 ? 3.136 -9.469 -27.467 1.00 9.60 328 LEU A N 1
ATOM 621 C CA . LEU A 1 85 ? 4.484 -9.983 -27.653 1.00 10.83 328 LEU A CA 1
ATOM 622 C C . LEU A 1 85 ? 4.577 -11.421 -27.155 1.00 10.02 328 LEU A C 1
ATOM 623 O O . LEU A 1 85 ? 4.030 -11.749 -26.105 1.00 10.96 328 LEU A O 1
ATOM 628 N N . SER A 1 86 ? 5.223 -12.271 -27.936 1.00 10.82 329 SER A N 1
ATOM 629 C CA . SER A 1 86 ? 5.707 -13.549 -27.440 1.00 9.84 329 SER A CA 1
ATOM 630 C C . SER A 1 86 ? 7.047 -13.383 -26.729 1.00 10.35 329 SER A C 1
ATOM 631 O O . SER A 1 86 ? 7.978 -12.721 -27.231 1.00 11.43 329 SER A O 1
ATOM 634 N N . ILE A 1 87 ? 7.205 -14.020 -25.594 1.00 10.62 330 ILE A N 1
ATOM 635 C CA . ILE A 1 87 ? 8.460 -14.003 -24.870 1.00 12.01 330 ILE A CA 1
ATOM 636 C C . ILE A 1 87 ? 9.578 -14.769 -25.607 1.00 12.42 330 ILE A C 1
ATOM 637 O O . ILE A 1 87 ? 10.740 -14.677 -25.175 1.00 16.31 330 ILE A O 1
ATOM 642 N N . LEU A 1 88 ? 9.251 -15.464 -26.692 1.00 11.68 331 LEU A N 1
ATOM 643 C CA . LEU A 1 88 ? 10.266 -16.061 -27.557 1.00 15.00 331 LEU A CA 1
ATOM 644 C C . LEU A 1 88 ? 10.995 -15.033 -28.426 1.00 17.34 331 LEU A C 1
ATOM 645 O O . LEU A 1 88 ? 12.049 -15.373 -28.977 1.00 18.34 331 LEU A O 1
ATOM 650 N N . ASP A 1 89 ? 10.459 -13.831 -28.550 1.00 15.24 332 ASP A N 1
ATOM 651 C CA . ASP A 1 89 ? 11.109 -12.804 -29.382 1.00 17.10 332 ASP A CA 1
ATOM 652 C C . ASP A 1 89 ? 12.067 -12.024 -28.533 1.00 15.66 332 ASP A C 1
ATOM 653 O O . ASP A 1 89 ? 11.732 -10.969 -27.995 1.00 16.33 332 ASP A O 1
ATOM 658 N N . LYS A 1 90 ? 13.292 -12.535 -28.435 1.00 15.86 333 LYS A N 1
ATOM 659 C CA . LYS A 1 90 ? 14.276 -11.995 -27.531 1.00 16.62 333 LYS A CA 1
ATOM 660 C C . LYS A 1 90 ? 14.587 -10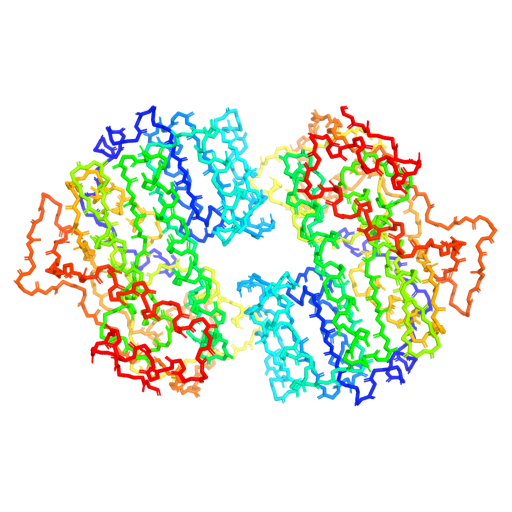.535 -27.800 1.00 16.84 333 LYS A C 1
ATOM 661 O O . LYS A 1 90 ? 14.691 -9.744 -26.863 1.00 15.87 333 LYS A O 1
ATOM 667 N N . GLN A 1 91 ? 14.755 -10.175 -29.068 1.00 17.77 334 GLN A N 1
ATOM 668 C CA . GLN A 1 91 ? 15.106 -8.793 -29.386 1.00 20.51 334 GLN A CA 1
ATOM 669 C C . GLN A 1 91 ? 14.033 -7.804 -28.962 1.00 16.45 334 GLN A C 1
ATOM 670 O O . GLN A 1 91 ? 14.314 -6.755 -28.374 1.00 17.79 334 GLN A O 1
ATOM 676 N N . SER A 1 92 ? 12.767 -8.137 -29.216 1.00 14.65 335 SER A N 1
ATOM 677 C CA . SER A 1 92 ? 11.695 -7.218 -28.862 1.00 13.91 335 SER A CA 1
ATOM 678 C C . SER A 1 92 ? 11.492 -7.173 -27.336 1.00 13.82 335 SER A C 1
ATOM 679 O O . SER A 1 92 ? 11.252 -6.108 -26.750 1.00 15.22 335 SER A O 1
ATOM 682 N N . LEU A 1 93 ? 11.608 -8.342 -26.720 1.00 13.32 336 LEU A N 1
ATOM 683 C CA . LEU A 1 93 ? 11.557 -8.450 -25.257 1.00 13.82 336 LEU A CA 1
ATOM 684 C C . LEU A 1 93 ? 12.633 -7.615 -24.555 1.00 14.16 336 LEU A C 1
ATOM 685 O O . LEU A 1 93 ? 12.339 -6.861 -23.649 1.00 15.49 336 LEU A O 1
ATOM 690 N N A ASP A 1 94 ? 13.868 -7.715 -25.048 0.50 16.22 337 ASP A N 1
ATOM 691 N N B ASP A 1 94 ? 13.854 -7.683 -25.069 0.50 14.79 337 ASP A N 1
ATOM 692 C CA A ASP A 1 94 ? 14.975 -6.918 -24.532 0.50 18.96 337 ASP A CA 1
ATOM 693 C CA B ASP A 1 94 ? 14.936 -6.895 -24.521 0.50 16.49 337 ASP A CA 1
ATOM 694 C C A ASP A 1 94 ? 14.640 -5.424 -24.622 0.50 17.66 337 ASP A C 1
ATOM 695 C C B ASP A 1 94 ? 14.627 -5.408 -24.616 0.50 16.32 337 ASP A C 1
ATOM 696 O O A ASP A 1 94 ? 14.895 -4.685 -23.674 0.50 19.68 337 ASP A O 1
ATOM 697 O O B ASP A 1 94 ? 14.883 -4.662 -23.674 0.50 18.23 337 ASP A O 1
ATOM 706 N N . GLU A 1 95 ? 14.058 -4.977 -25.738 1.00 17.14 338 GLU A N 1
ATOM 707 C CA . GLU A 1 95 ? 13.689 -3.576 -25.909 1.00 19.83 338 GLU A CA 1
ATOM 708 C C . GLU A 1 95 ? 12.640 -3.152 -24.880 1.00 19.23 338 GLU A C 1
ATOM 709 O O . GLU A 1 95 ? 12.696 -2.077 -24.300 1.00 19.39 338 GLU A O 1
ATOM 715 N N . VAL A 1 96 ? 11.687 -4.038 -24.620 1.00 16.33 339 VAL A N 1
ATOM 716 C CA . VAL A 1 96 ? 10.661 -3.748 -23.629 1.00 15.30 339 VAL A CA 1
ATOM 717 C C . VAL A 1 96 ? 11.271 -3.597 -22.246 1.00 13.96 339 VAL A C 1
ATOM 718 O O . VAL A 1 96 ? 10.930 -2.652 -21.538 1.00 14.37 339 VAL A O 1
ATOM 722 N N . LEU A 1 97 ? 12.161 -4.498 -21.856 1.00 14.11 340 LEU A N 1
ATOM 723 C CA . LEU A 1 97 ? 12.813 -4.427 -20.547 1.00 15.56 340 LEU A CA 1
ATOM 724 C C . LEU A 1 97 ? 13.651 -3.149 -20.417 1.00 18.62 340 LEU A C 1
ATOM 725 O O . LEU A 1 97 ? 13.651 -2.508 -19.384 1.00 18.01 340 LEU A O 1
ATOM 730 N N . LYS A 1 98 ? 14.290 -2.733 -21.499 1.00 18.70 341 LYS A N 1
ATOM 731 C CA . LYS A 1 98 ? 15.101 -1.514 -21.427 1.00 21.10 341 LYS A CA 1
ATOM 732 C C . LYS A 1 98 ? 14.242 -0.266 -21.312 1.00 21.93 341 LYS A C 1
ATOM 733 O O . LYS A 1 98 ? 14.609 0.730 -20.665 1.00 21.81 341 LYS A O 1
ATOM 739 N N . THR A 1 99 ? 13.109 -0.295 -21.982 1.00 19.99 342 THR A N 1
ATOM 740 C CA . THR A 1 99 ? 12.216 0.846 -22.030 1.00 18.20 342 THR A CA 1
ATOM 741 C C . THR A 1 99 ? 11.560 1.047 -20.653 1.00 22.79 342 THR A C 1
ATOM 742 O O . THR A 1 99 ? 11.480 2.162 -20.132 1.00 21.99 342 THR A O 1
ATOM 746 N N . TYR A 1 100 ? 11.074 -0.035 -20.052 1.00 19.38 343 TYR A N 1
ATOM 747 C CA . TYR A 1 100 ? 10.259 0.095 -18.849 1.00 18.45 343 TYR A CA 1
ATOM 748 C C . TYR A 1 100 ? 11.005 -0.218 -17.542 1.00 18.01 343 TYR A C 1
ATOM 749 O O . TYR A 1 100 ? 10.556 0.176 -16.464 1.00 17.92 343 TYR A O 1
ATOM 758 N N . LYS A 1 101 ? 12.117 -0.955 -17.621 1.00 17.25 344 LYS A N 1
ATOM 759 C CA . LYS A 1 101 ? 12.956 -1.239 -16.475 1.00 19.03 344 LYS A CA 1
ATOM 760 C C . LYS A 1 101 ? 12.204 -1.817 -15.264 1.00 16.61 344 LYS A C 1
ATOM 761 O O . LYS A 1 101 ? 12.289 -1.323 -14.136 1.00 17.15 344 LYS A O 1
ATOM 767 N N . PRO A 1 102 ? 11.490 -2.921 -15.488 1.00 14.92 345 PRO A N 1
ATOM 768 C CA . PRO A 1 102 ? 10.820 -3.515 -14.339 1.00 13.59 345 PRO A CA 1
ATOM 769 C C . PRO A 1 102 ? 11.779 -4.013 -13.251 1.00 12.96 345 PRO A C 1
ATOM 770 O O . PRO A 1 102 ? 12.876 -4.512 -13.555 1.00 15.70 345 PRO A O 1
ATOM 774 N N . GLU A 1 103 ? 11.339 -3.931 -11.994 1.00 11.66 346 GLU A N 1
ATOM 775 C CA . GLU A 1 103 ? 12.074 -4.377 -10.827 1.00 12.42 346 GLU A CA 1
ATOM 776 C C . GLU A 1 103 ? 11.681 -5.805 -10.451 1.00 13.74 346 GLU A C 1
ATOM 777 O O . GLU A 1 103 ? 12.392 -6.492 -9.703 1.00 13.90 346 GLU A O 1
ATOM 783 N N . LEU A 1 104 ? 10.527 -6.232 -10.972 1.00 10.95 347 LEU A N 1
ATOM 784 C CA . LEU A 1 104 ? 9.972 -7.569 -10.653 1.00 10.55 347 LEU A CA 1
ATOM 785 C C . LEU A 1 104 ? 9.331 -8.111 -11.932 1.00 10.01 347 LEU A C 1
ATOM 786 O O . LEU A 1 104 ? 8.597 -7.382 -12.593 1.00 10.46 347 LEU A O 1
ATOM 791 N N . ILE A 1 105 ? 9.591 -9.389 -12.232 1.00 9.45 348 ILE A N 1
ATOM 792 C CA . ILE A 1 105 ? 8.850 -10.116 -13.250 1.00 10.03 348 ILE A CA 1
ATOM 793 C C . ILE A 1 105 ? 8.101 -11.251 -12.573 1.00 10.00 348 ILE A C 1
ATOM 794 O O . ILE A 1 105 ? 8.640 -11.973 -11.736 1.00 9.51 348 ILE A O 1
ATOM 799 N N . LEU A 1 106 ? 6.828 -11.360 -12.932 1.00 9.19 349 LEU A N 1
ATOM 800 C CA . LEU A 1 106 ? 5.968 -12.464 -12.495 1.00 8.83 349 LEU A CA 1
ATOM 801 C C . LEU A 1 106 ? 5.660 -13.255 -13.783 1.00 8.70 349 LEU A C 1
ATOM 802 O O . LEU A 1 106 ? 5.005 -12.755 -14.702 1.00 9.97 349 LEU A O 1
ATOM 807 N N . HIS A 1 107 ? 6.181 -14.460 -13.843 1.00 9.52 350 HIS A N 1
ATOM 808 C CA . HIS A 1 107 ? 6.176 -15.218 -15.076 1.00 8.94 350 HIS A CA 1
ATOM 809 C C . HIS A 1 107 ? 5.094 -16.297 -15.057 1.00 10.21 350 HIS A C 1
ATOM 810 O O . HIS A 1 107 ? 5.205 -17.321 -14.370 1.00 9.74 350 HIS A O 1
ATOM 817 N N . ALA A 1 108 ? 4.030 -16.031 -15.813 1.00 8.60 351 ALA A N 1
ATOM 818 C CA . ALA A 1 108 ? 2.816 -16.855 -15.853 1.00 9.95 351 ALA A CA 1
ATOM 819 C C . ALA A 1 108 ? 2.466 -17.216 -17.287 1.00 9.09 351 ALA A C 1
ATOM 820 O O . ALA A 1 108 ? 1.326 -17.591 -17.564 1.00 9.10 351 ALA A O 1
ATOM 822 N N . ALA A 1 109 ? 3.450 -17.139 -18.197 1.00 9.34 352 ALA A N 1
ATOM 823 C CA . ALA A 1 109 ? 3.242 -17.501 -19.616 1.00 9.34 352 ALA A CA 1
ATOM 824 C C . ALA A 1 109 ? 3.739 -18.917 -19.862 1.00 10.65 352 ALA A C 1
ATOM 825 O O . ALA A 1 109 ? 4.916 -19.174 -19.665 1.00 13.61 352 ALA A O 1
ATOM 827 N N . ALA A 1 110 ? 2.883 -19.816 -20.329 1.00 8.40 353 ALA A N 1
ATOM 828 C CA . ALA A 1 110 ? 3.258 -21.182 -20.622 1.00 9.38 353 ALA A CA 1
ATOM 829 C C . ALA A 1 110 ? 2.112 -21.860 -21.326 1.00 9.61 353 ALA A C 1
ATOM 830 O O . ALA A 1 110 ? 0.966 -21.355 -21.299 1.00 10.70 353 ALA A O 1
ATOM 832 N N . TYR A 1 111 ? 2.373 -23.036 -21.881 1.00 8.40 354 TYR A N 1
ATOM 833 C CA . TYR A 1 111 ? 1.343 -23.963 -22.283 1.00 9.22 354 TYR A CA 1
ATOM 834 C C . TYR A 1 111 ? 1.186 -24.988 -21.159 1.00 9.53 354 TYR A C 1
ATOM 835 O O . TYR A 1 111 ? 2.194 -25.439 -20.577 1.00 12.09 354 TYR A O 1
ATOM 844 N N . LYS A 1 112 ? -0.053 -25.296 -20.808 1.00 9.47 355 LYS A N 1
ATOM 845 C CA . LYS A 1 112 ? -0.377 -26.112 -19.635 1.00 9.41 355 LYS A CA 1
ATOM 846 C C . LYS A 1 112 ? -1.230 -27.331 -19.924 1.00 10.34 355 LYS A C 1
ATOM 847 O O . LYS A 1 112 ? -1.488 -28.108 -19.007 1.00 12.27 355 LYS A O 1
ATOM 853 N N . HIS A 1 113 ? -1.795 -27.470 -21.108 1.00 9.70 356 HIS A N 1
ATOM 854 C CA . HIS A 1 113 ? -2.756 -28.566 -21.330 1.00 11.21 356 HIS A CA 1
ATOM 855 C C . HIS A 1 113 ? -2.024 -29.861 -21.612 1.00 10.07 356 HIS A C 1
ATOM 856 O O . HIS A 1 113 ? -1.263 -29.961 -22.565 1.00 11.02 356 HIS A O 1
ATOM 863 N N . VAL A 1 114 ? -2.223 -30.840 -20.740 1.00 11.40 357 VAL A N 1
ATOM 864 C CA . VAL A 1 114 ? -1.438 -32.073 -20.860 1.00 11.99 357 VAL A CA 1
ATOM 865 C C . VAL A 1 114 ? -1.679 -32.781 -22.184 1.00 12.63 357 VAL A C 1
ATOM 866 O O . VAL A 1 114 ? -0.727 -33.041 -22.865 1.00 11.76 357 VAL A O 1
ATOM 870 N N . PRO A 1 115 ? -2.947 -33.024 -22.575 1.00 12.94 358 PRO A N 1
ATOM 871 C CA . PRO A 1 115 ? -3.128 -33.667 -23.872 1.00 14.28 358 PRO A CA 1
ATOM 872 C C . PRO A 1 115 ? -2.542 -32.938 -25.075 1.00 13.48 358 PRO A C 1
ATOM 873 O O . PRO A 1 115 ? -1.900 -33.551 -25.925 1.00 13.97 358 PRO A O 1
ATOM 877 N N . LEU A 1 116 ? -2.738 -31.628 -25.167 1.00 11.73 359 LEU A N 1
ATOM 878 C CA . LEU A 1 116 ? -2.188 -30.877 -26.280 1.00 11.30 359 LEU A CA 1
ATOM 879 C C . LEU A 1 116 ? -0.670 -30.907 -26.318 1.00 13.61 359 LEU A C 1
ATOM 880 O O . LEU A 1 116 ? -0.071 -30.915 -27.367 1.00 13.66 359 LEU A O 1
ATOM 885 N N . CYS A 1 117 ? -0.047 -30.928 -25.151 1.00 12.36 360 CYS A N 1
ATOM 886 C CA . CYS A 1 117 ? 1.394 -30.951 -25.082 1.00 11.76 360 CYS A CA 1
ATOM 887 C C . CYS A 1 117 ? 1.926 -32.357 -25.404 1.00 12.58 360 CYS A C 1
ATOM 888 O O . CYS A 1 117 ? 3.015 -32.454 -25.987 1.00 13.12 360 CYS A O 1
ATOM 891 N N . GLU A 1 118 ? 1.161 -33.407 -25.078 1.00 12.38 361 GLU A N 1
ATOM 892 C CA . GLU A 1 118 ? 1.505 -34.756 -25.568 1.00 13.27 361 GLU A CA 1
ATOM 893 C C . GLU A 1 118 ? 1.506 -34.838 -27.089 1.00 15.07 361 GLU A C 1
ATOM 894 O O . GLU A 1 118 ? 2.381 -35.487 -27.695 1.00 14.95 361 GLU A O 1
ATOM 900 N N . GLN A 1 119 ? 0.519 -34.187 -27.703 1.00 12.09 362 GLN A N 1
ATOM 901 C CA . GLN A 1 119 ? 0.407 -34.136 -29.157 1.00 12.57 362 GLN A CA 1
ATOM 902 C C . GLN A 1 119 ? 1.386 -33.166 -29.829 1.00 13.68 362 GLN A C 1
ATOM 903 O O . GLN A 1 119 ? 1.705 -33.330 -31.015 1.00 15.93 362 GLN A O 1
ATOM 909 N N . ASN A 1 120 ? 1.876 -32.163 -29.085 1.00 11.80 363 ASN A N 1
ATOM 910 C CA . ASN A 1 120 ? 2.771 -31.152 -29.609 1.00 11.37 363 ASN A CA 1
ATOM 911 C C . ASN A 1 120 ? 3.996 -30.945 -28.701 1.00 12.20 363 ASN A C 1
ATOM 912 O O . ASN A 1 120 ? 4.225 -29.875 -28.135 1.00 11.91 363 ASN A O 1
ATOM 917 N N . PRO A 1 121 ? 4.789 -32.011 -28.548 1.00 10.82 364 PRO A N 1
ATOM 918 C CA . PRO A 1 121 ? 5.837 -31.898 -27.552 1.00 11.21 364 PRO A CA 1
ATOM 919 C C . PRO A 1 121 ? 6.943 -30.901 -27.924 1.00 11.46 364 PRO A C 1
ATOM 920 O O . PRO A 1 121 ? 7.502 -30.256 -27.025 1.00 12.17 364 PRO A O 1
ATOM 924 N N . HIS A 1 122 ? 7.252 -30.729 -29.204 1.00 11.81 365 HIS A N 1
ATOM 925 C CA . HIS A 1 122 ? 8.201 -29.705 -29.576 1.00 12.58 365 HIS A CA 1
ATOM 926 C C . HIS A 1 122 ? 7.738 -28.288 -29.219 1.00 12.53 365 HIS A C 1
ATOM 927 O O . HIS A 1 122 ? 8.487 -27.499 -28.640 1.00 12.72 365 HIS A O 1
ATOM 934 N N . SER A 1 123 ? 6.494 -27.989 -29.542 1.00 13.94 366 SER A N 1
ATOM 935 C CA . SER A 1 123 ? 5.982 -26.681 -29.122 1.00 13.51 366 SER A CA 1
ATOM 936 C C . SER A 1 123 ? 5.966 -26.472 -27.612 1.00 11.56 366 SER A C 1
ATOM 937 O O . SER A 1 123 ? 6.188 -25.337 -27.142 1.00 10.93 366 SER A O 1
ATOM 940 N N . ALA A 1 124 ? 5.688 -27.524 -26.841 1.00 10.94 367 ALA A N 1
ATOM 941 C CA . ALA A 1 124 ? 5.756 -27.435 -25.401 1.00 10.98 367 ALA A CA 1
ATOM 942 C C . ALA A 1 124 ? 7.179 -27.099 -24.936 1.00 12.82 367 ALA A C 1
ATOM 943 O O . ALA A 1 124 ? 7.395 -26.215 -24.102 1.00 12.46 367 ALA A O 1
ATOM 945 N N . VAL A 1 125 ? 8.164 -27.779 -25.502 1.00 11.17 368 VAL A N 1
ATOM 946 C CA . VAL A 1 125 ? 9.554 -27.454 -25.179 1.00 12.58 368 VAL A CA 1
ATOM 947 C C . VAL A 1 125 ? 9.930 -26.016 -25.550 1.00 11.89 368 VAL A C 1
ATOM 948 O O . VAL A 1 125 ? 10.518 -25.273 -24.751 1.00 11.20 368 VAL A O 1
ATOM 952 N N . ILE A 1 126 ? 9.607 -25.594 -26.768 1.00 10.79 369 ILE A N 1
ATOM 953 C CA . ILE A 1 126 ? 9.940 -24.252 -27.219 1.00 13.13 369 ILE A CA 1
ATOM 954 C C . ILE A 1 126 ? 9.203 -23.198 -26.372 1.00 12.80 369 ILE A C 1
ATOM 955 O O . ILE A 1 126 ? 9.829 -22.295 -25.822 1.00 11.39 369 ILE A O 1
ATOM 960 N N . ASN A 1 127 ? 7.878 -23.313 -26.231 1.00 11.63 370 ASN A N 1
ATOM 961 C CA . ASN A 1 127 ? 7.172 -22.246 -25.577 1.00 10.55 370 ASN A CA 1
ATOM 962 C C . ASN A 1 127 ? 7.524 -22.173 -24.081 1.00 9.63 370 ASN A C 1
ATOM 963 O O . ASN A 1 127 ? 7.598 -21.088 -23.499 1.00 10.64 370 ASN A O 1
ATOM 968 N N . ASN A 1 128 ? 7.644 -23.332 -23.439 1.00 9.33 371 ASN A N 1
ATOM 969 C CA . ASN A 1 128 ? 7.822 -23.414 -21.983 1.00 10.12 371 ASN A CA 1
ATOM 970 C C . ASN A 1 128 ? 9.286 -23.273 -21.617 1.00 10.90 371 ASN A C 1
ATOM 971 O O . ASN A 1 128 ? 9.651 -22.311 -20.958 1.00 10.55 371 ASN A O 1
ATOM 976 N N . ILE A 1 129 ? 10.131 -24.184 -22.123 1.00 10.61 372 ILE A N 1
ATOM 977 C CA . ILE A 1 129 ? 11.527 -24.111 -21.741 1.00 11.87 372 ILE A CA 1
ATOM 978 C C . ILE A 1 129 ? 12.286 -22.986 -22.448 1.00 11.45 372 ILE A C 1
ATOM 979 O O . ILE A 1 129 ? 12.924 -22.170 -21.771 1.00 12.16 372 ILE A O 1
ATOM 984 N N . LEU A 1 130 ? 12.222 -22.897 -23.770 1.00 11.67 373 LEU A N 1
ATOM 985 C CA . LEU A 1 130 ? 12.919 -21.804 -24.426 1.00 13.32 373 LEU A CA 1
ATOM 986 C C . LEU A 1 130 ? 12.351 -20.434 -24.060 1.00 12.38 373 LEU A C 1
ATOM 987 O O . LEU A 1 130 ? 13.093 -19.490 -23.828 1.00 13.00 373 LEU A O 1
ATOM 992 N N . GLY A 1 131 ? 11.028 -20.298 -23.957 1.00 11.96 374 GLY A N 1
ATOM 993 C CA . GLY A 1 131 ? 10.432 -19.044 -23.555 1.00 11.48 374 GLY A CA 1
ATOM 994 C C . GLY A 1 131 ? 10.907 -18.613 -22.181 1.00 11.13 374 GLY A C 1
ATOM 995 O O . GLY A 1 131 ? 11.170 -17.429 -21.951 1.00 11.59 374 GLY A O 1
ATOM 996 N N . THR A 1 132 ? 10.955 -19.559 -21.240 1.00 10.48 375 THR A N 1
ATOM 997 C CA . THR A 1 132 ? 11.371 -19.239 -19.874 1.00 11.78 375 THR A CA 1
ATOM 998 C C . THR A 1 132 ? 12.848 -18.856 -19.895 1.00 10.85 375 THR A C 1
ATOM 999 O O . THR A 1 132 ? 13.264 -17.897 -19.229 1.00 13.26 375 THR A O 1
ATOM 1003 N N . LYS A 1 133 ? 13.636 -19.594 -20.657 1.00 10.86 376 LYS A N 1
ATOM 1004 C CA . LYS A 1 133 ? 15.066 -19.245 -20.751 1.00 13.07 376 LYS A CA 1
ATOM 1005 C C . LYS A 1 133 ? 15.260 -17.833 -21.298 1.00 12.30 376 LYS A C 1
ATOM 1006 O O . LYS A 1 133 ? 16.001 -17.036 -20.727 1.00 13.14 376 LYS A O 1
ATOM 1012 N N . ILE A 1 134 ? 14.618 -17.505 -22.412 1.00 11.44 377 ILE A N 1
ATOM 1013 C CA . ILE A 1 134 ? 14.715 -16.185 -22.980 1.00 13.15 377 ILE A CA 1
ATOM 1014 C C . ILE A 1 134 ? 14.271 -15.080 -22.007 1.00 13.02 377 ILE A C 1
ATOM 1015 O O . ILE A 1 134 ? 14.962 -14.059 -21.789 1.00 12.92 377 ILE A O 1
ATOM 1020 N N . LEU A 1 135 ? 13.127 -15.274 -21.357 1.00 11.18 378 LEU A N 1
ATOM 1021 C CA . LEU A 1 135 ? 12.631 -14.264 -20.444 1.00 11.62 378 LEU A CA 1
ATOM 1022 C C . LEU A 1 135 ? 13.538 -14.111 -19.208 1.00 11.15 378 LEU A C 1
ATOM 1023 O O . LEU A 1 135 ? 13.830 -12.989 -18.769 1.00 11.84 378 LEU A O 1
ATOM 1028 N N . CYS A 1 136 ? 13.972 -15.224 -18.631 1.00 10.56 379 CYS A N 1
ATOM 1029 C CA . CYS A 1 136 ? 14.828 -15.194 -17.435 1.00 11.51 379 CYS A CA 1
ATOM 1030 C C . CYS A 1 136 ? 16.185 -14.571 -17.786 1.00 12.61 379 CYS A C 1
ATOM 1031 O O . CYS A 1 136 ? 16.695 -13.741 -17.049 1.00 12.30 379 CYS A O 1
ATOM 1034 N N . ASP A 1 137 ? 16.757 -15.015 -18.897 1.00 12.43 380 ASP A N 1
ATOM 1035 C CA . ASP A 1 137 ? 18.050 -14.443 -19.328 1.00 13.11 380 ASP A CA 1
ATOM 1036 C C . ASP A 1 137 ? 17.936 -12.951 -19.559 1.00 14.04 380 ASP A C 1
ATOM 1037 O O . ASP A 1 137 ? 18.781 -12.173 -19.096 1.00 15.25 380 ASP A O 1
ATOM 1042 N N . SER A 1 138 ? 16.894 -12.522 -20.257 1.00 12.75 381 SER A N 1
ATOM 1043 C CA . SER A 1 138 ? 16.708 -11.102 -20.543 1.00 13.97 381 SER A CA 1
ATOM 1044 C C . SER A 1 138 ? 16.519 -10.336 -19.253 1.00 14.96 381 SER A C 1
ATOM 1045 O O . SER A 1 138 ? 17.078 -9.253 -19.076 1.00 14.82 381 SER A O 1
ATOM 1048 N N . ALA A 1 139 ? 15.766 -10.916 -18.304 1.00 13.75 382 ALA A N 1
ATOM 1049 C CA . ALA A 1 139 ? 15.556 -10.273 -17.028 1.00 14.29 382 ALA A CA 1
ATOM 1050 C C . ALA A 1 139 ? 16.890 -10.062 -16.288 1.00 14.15 382 ALA A C 1
ATOM 1051 O O . ALA A 1 139 ? 17.147 -8.948 -15.778 1.00 15.47 382 ALA A O 1
ATOM 1053 N N . LYS A 1 140 ? 17.706 -11.105 -16.225 1.00 12.66 383 LYS A N 1
ATOM 1054 C CA . LYS A 1 140 ? 18.973 -11.040 -15.467 1.00 13.82 383 LYS A CA 1
ATOM 1055 C C . LYS A 1 140 ? 19.895 -10.018 -16.167 1.00 14.57 383 LYS A C 1
ATOM 1056 O O . LYS A 1 140 ? 20.524 -9.172 -15.508 1.00 17.15 383 LYS A O 1
ATOM 1062 N N . GLU A 1 141 ? 19.929 -10.065 -17.490 1.00 15.22 384 GLU A N 1
ATOM 1063 C CA . GLU A 1 141 ? 20.823 -9.155 -18.265 1.00 15.85 384 GLU A CA 1
ATOM 1064 C C . GLU A 1 141 ? 20.454 -7.686 -18.066 1.00 19.06 384 GLU A C 1
ATOM 1065 O O . GLU A 1 141 ? 21.329 -6.815 -17.952 1.00 20.60 384 GLU A O 1
ATOM 1071 N N . ASN A 1 142 ? 19.151 -7.413 -17.980 1.00 15.91 385 ASN A N 1
ATOM 1072 C CA . ASN A 1 142 ? 18.614 -6.079 -17.799 1.00 15.49 385 ASN A CA 1
ATOM 1073 C C . ASN A 1 142 ? 18.393 -5.690 -16.328 1.00 17.03 385 ASN A C 1
ATOM 1074 O O . ASN A 1 142 ? 17.684 -4.716 -16.058 1.00 19.89 385 ASN A O 1
ATOM 1079 N N . LYS A 1 143 ? 19.007 -6.430 -15.406 1.00 16.74 386 LYS A N 1
ATOM 1080 C CA . LYS A 1 143 ? 19.104 -6.052 -14.001 1.00 19.31 386 LYS A CA 1
ATOM 1081 C C . LYS A 1 143 ? 17.739 -5.957 -13.326 1.00 17.55 386 LYS A C 1
ATOM 1082 O O . LYS A 1 143 ? 17.549 -5.221 -12.376 1.00 16.56 386 LYS A O 1
ATOM 1088 N N . VAL A 1 144 ? 16.803 -6.802 -13.753 1.00 13.79 387 VAL A N 1
ATOM 1089 C CA . VAL A 1 144 ? 15.592 -7.000 -12.962 1.00 15.29 387 VAL A CA 1
ATOM 1090 C C . VAL A 1 144 ? 15.939 -7.620 -11.631 1.00 13.90 387 VAL A C 1
ATOM 1091 O O . VAL A 1 144 ? 16.673 -8.605 -11.561 1.00 16.15 387 VAL A O 1
ATOM 1095 N N . ALA A 1 145 ? 15.418 -7.043 -10.549 1.00 13.07 388 ALA A N 1
ATOM 1096 C CA . ALA A 1 145 ? 15.833 -7.448 -9.212 1.00 13.30 388 ALA A CA 1
ATOM 1097 C C . ALA A 1 145 ? 15.343 -8.813 -8.777 1.00 14.49 388 ALA A C 1
ATOM 1098 O O . ALA A 1 145 ? 16.064 -9.599 -8.137 1.00 15.20 388 ALA A O 1
ATOM 1100 N N . LYS A 1 146 ? 14.089 -9.104 -9.129 1.00 13.37 389 LYS A N 1
ATOM 1101 C CA . LYS A 1 146 ? 13.446 -10.322 -8.653 1.00 11.83 389 LYS A CA 1
ATOM 1102 C C . LYS A 1 146 ? 12.572 -10.922 -9.753 1.00 11.30 389 LYS A C 1
ATOM 1103 O O . LYS A 1 146 ? 11.963 -10.196 -10.531 1.00 10.67 389 LYS A O 1
ATOM 1109 N N . PHE A 1 147 ? 12.520 -12.250 -9.772 1.00 11.54 390 PHE A N 1
ATOM 1110 C CA . PHE A 1 147 ? 11.836 -12.990 -10.832 1.00 10.54 390 PHE A CA 1
ATOM 1111 C C . PHE A 1 147 ? 11.098 -14.133 -10.141 1.00 10.60 390 PHE A C 1
ATOM 1112 O O . PHE A 1 147 ? 11.754 -14.959 -9.485 1.00 11.42 390 PHE A O 1
ATOM 1120 N N . VAL A 1 148 ? 9.775 -14.206 -10.327 1.00 9.53 391 VAL A N 1
ATOM 1121 C CA . VAL A 1 148 ? 8.987 -15.244 -9.666 1.00 10.37 391 VAL A CA 1
ATOM 1122 C C . VAL A 1 148 ? 8.283 -16.026 -10.746 1.00 10.53 391 VAL A C 1
ATOM 1123 O O . VAL A 1 148 ? 7.542 -15.435 -11.550 1.00 12.46 391 VAL A O 1
ATOM 1127 N N . MET A 1 149 ? 8.529 -17.328 -10.791 1.00 10.68 392 MET A N 1
ATOM 1128 C CA . MET A 1 149 ? 7.827 -18.152 -11.756 1.00 13.17 392 MET A CA 1
ATOM 1129 C C . MET A 1 149 ? 6.757 -19.013 -11.102 1.00 12.64 392 MET A C 1
ATOM 1130 O O . MET A 1 149 ? 6.948 -19.600 -10.024 1.00 13.25 392 MET A O 1
ATOM 1135 N N . ILE A 1 150 ? 5.628 -19.084 -11.797 1.00 11.83 393 ILE A N 1
ATOM 1136 C CA . ILE A 1 150 ? 4.508 -19.939 -11.450 1.00 11.36 393 ILE A CA 1
ATOM 1137 C C . ILE A 1 150 ? 4.803 -21.342 -11.926 1.00 11.28 393 ILE A C 1
ATOM 1138 O O . ILE A 1 150 ? 5.148 -21.551 -13.096 1.00 11.31 393 ILE A O 1
ATOM 1143 N N . SER A 1 151 ? 4.674 -22.290 -11.009 1.00 11.32 394 SER A N 1
ATOM 1144 C CA . SER A 1 151 ? 4.798 -23.688 -11.319 1.00 12.70 394 SER A CA 1
ATOM 1145 C C . SER A 1 151 ? 3.640 -24.527 -10.811 1.00 14.49 394 SER A C 1
ATOM 1146 O O . SER A 1 151 ? 2.669 -24.015 -10.241 1.00 18.58 394 SER A O 1
ATOM 1149 N N . SER A 1 152 ? 3.736 -25.830 -10.987 1.00 15.23 395 SER A N 1
ATOM 1150 C CA . SER A 1 152 ? 2.553 -26.691 -10.933 1.00 16.79 395 SER A CA 1
ATOM 1151 C C . SER A 1 152 ? 2.904 -27.931 -10.134 1.00 13.42 395 SER A C 1
ATOM 1152 O O . SER A 1 152 ? 4.066 -28.338 -10.146 1.00 13.76 395 SER A O 1
ATOM 1155 N N . ASP A 1 153 ? 1.919 -28.559 -9.481 1.00 14.40 396 ASP A N 1
ATOM 1156 C CA . ASP A 1 153 ? 2.127 -29.894 -8.934 1.00 14.39 396 ASP A CA 1
ATOM 1157 C C . ASP A 1 153 ? 2.438 -30.916 -10.015 1.00 13.67 396 ASP A C 1
ATOM 1158 O O . ASP A 1 153 ? 3.065 -31.948 -9.757 1.00 14.98 396 ASP A O 1
ATOM 1163 N N . LYS A 1 154 ? 2.102 -30.616 -11.269 1.00 12.86 397 LYS A N 1
ATOM 1164 C CA . LYS A 1 154 ? 2.460 -31.516 -12.364 1.00 14.27 397 LYS A CA 1
ATOM 1165 C C . LYS A 1 154 ? 3.971 -31.595 -12.631 1.00 12.66 397 LYS A C 1
ATOM 1166 O O . LYS A 1 154 ? 4.406 -32.513 -13.331 1.00 14.56 397 LYS A O 1
ATOM 1172 N N . ALA A 1 155 ? 4.740 -30.649 -12.085 1.00 13.70 398 ALA A N 1
ATOM 1173 C CA . ALA A 1 155 ? 6.192 -30.636 -12.192 1.00 12.91 398 ALA A CA 1
ATOM 1174 C C . ALA A 1 155 ? 6.849 -31.621 -11.240 1.00 14.75 398 ALA A C 1
ATOM 1175 O O . ALA A 1 155 ? 8.052 -31.877 -11.346 1.00 15.41 398 ALA A O 1
ATOM 1177 N N . VAL A 1 156 ? 6.058 -32.175 -10.327 1.00 13.88 399 VAL A N 1
ATOM 1178 C CA . VAL A 1 156 ? 6.553 -33.062 -9.296 1.00 14.53 399 VAL A CA 1
ATOM 1179 C C . VAL A 1 156 ? 6.433 -34.521 -9.777 1.00 15.10 399 VAL A C 1
ATOM 1180 O O . VAL A 1 156 ? 5.330 -35.008 -10.059 1.00 15.09 399 VAL A O 1
ATOM 1184 N N . ARG A 1 157 ? 7.577 -35.188 -9.894 1.00 16.50 400 ARG A N 1
ATOM 1185 C CA . ARG A 1 157 ? 7.638 -36.550 -10.439 1.00 15.87 400 ARG A CA 1
ATOM 1186 C C . ARG A 1 157 ? 6.794 -36.658 -11.693 1.00 15.82 400 ARG A C 1
ATOM 1187 O O . ARG A 1 157 ? 5.842 -37.433 -11.767 1.00 15.48 400 ARG A O 1
ATOM 1195 N N . PRO A 1 158 ? 7.131 -35.835 -12.693 1.00 15.24 401 PRO A N 1
ATOM 1196 C CA . PRO A 1 158 ? 6.205 -35.718 -13.821 1.00 14.43 401 PRO A CA 1
ATOM 1197 C C . PRO A 1 158 ? 5.997 -36.984 -14.635 1.00 15.14 401 PRO A C 1
ATOM 1198 O O . PRO A 1 158 ? 6.922 -37.808 -14.758 1.00 16.86 401 PRO A O 1
ATOM 1202 N N . THR A 1 159 ? 4.777 -37.133 -15.164 1.00 14.80 402 THR A N 1
ATOM 1203 C CA . THR A 1 159 ? 4.416 -38.257 -16.042 1.00 14.73 402 THR A CA 1
ATOM 1204 C C . THR A 1 159 ? 3.997 -37.788 -17.419 1.00 15.13 402 THR A C 1
ATOM 1205 O O . THR A 1 159 ? 3.542 -38.587 -18.254 1.00 14.49 402 THR A O 1
ATOM 1209 N N . ASN A 1 160 ? 4.113 -36.476 -17.651 1.00 12.67 403 ASN A N 1
ATOM 1210 C CA . ASN A 1 160 ? 3.685 -35.915 -18.939 1.00 14.08 403 ASN A CA 1
ATOM 1211 C C . ASN A 1 160 ? 4.694 -34.883 -19.422 1.00 15.39 403 ASN A C 1
ATOM 1212 O O . ASN A 1 160 ? 5.453 -34.330 -18.645 1.00 11.61 403 ASN A O 1
ATOM 1217 N N . ILE A 1 161 ? 4.707 -34.651 -20.728 1.00 12.51 404 ILE A N 1
ATOM 1218 C CA . ILE A 1 161 ? 5.593 -33.699 -21.365 1.00 13.48 404 ILE A CA 1
ATOM 1219 C C . ILE A 1 161 ? 5.420 -32.338 -20.704 1.00 10.81 404 ILE A C 1
ATOM 1220 O O . ILE A 1 161 ? 6.394 -31.669 -20.314 1.00 11.63 404 ILE A O 1
ATOM 1225 N N . MET A 1 162 ? 4.177 -31.903 -20.538 1.00 11.66 405 MET A N 1
ATOM 1226 C CA . MET A 1 162 ? 3.931 -30.579 -19.977 1.00 12.03 405 MET A CA 1
ATOM 1227 C C . MET A 1 162 ? 4.634 -30.412 -18.630 1.00 10.80 405 MET A C 1
ATOM 1228 O O . MET A 1 162 ? 5.405 -29.458 -18.450 1.00 11.73 405 MET A O 1
ATOM 1233 N N . GLY A 1 163 ? 4.283 -31.276 -17.678 1.00 11.01 406 GLY A N 1
ATOM 1234 C CA . GLY A 1 163 ? 4.843 -31.196 -16.334 1.00 11.29 406 GLY A CA 1
ATOM 1235 C C . GLY A 1 163 ? 6.350 -31.288 -16.365 1.00 10.97 406 GLY A C 1
ATOM 1236 O O . GLY A 1 163 ? 7.035 -30.560 -15.619 1.00 10.69 406 GLY A O 1
ATOM 1237 N N . CYS A 1 164 ? 6.900 -32.143 -17.213 1.00 11.60 407 CYS A N 1
ATOM 1238 C CA . CYS A 1 164 ? 8.360 -32.222 -17.317 1.00 11.53 407 CYS A CA 1
ATOM 1239 C C . CYS A 1 164 ? 9.006 -30.927 -17.814 1.00 12.93 407 CYS A C 1
ATOM 1240 O O . CYS A 1 164 ? 10.038 -30.487 -17.308 1.00 13.23 407 CYS A O 1
ATOM 1243 N N . THR A 1 165 ? 8.378 -30.268 -18.783 1.00 12.90 408 THR A N 1
ATOM 1244 C CA . THR A 1 165 ? 8.884 -28.967 -19.225 1.00 12.88 408 THR A CA 1
ATOM 1245 C C . THR A 1 165 ? 8.857 -27.959 -18.116 1.00 12.74 408 THR A C 1
ATOM 1246 O O . THR A 1 165 ? 9.790 -27.161 -17.998 1.00 11.62 408 THR A O 1
ATOM 1250 N N . LYS A 1 166 ? 7.822 -27.974 -17.272 1.00 10.96 409 LYS A N 1
ATOM 1251 C CA . LYS A 1 166 ? 7.780 -27.069 -16.152 1.00 11.54 409 LYS A CA 1
ATOM 1252 C C . LYS A 1 166 ? 8.874 -27.342 -15.126 1.00 11.65 409 LYS A C 1
ATOM 1253 O O . LYS A 1 166 ? 9.455 -26.400 -14.598 1.00 11.15 409 LYS A O 1
ATOM 1259 N N . ARG A 1 167 ? 9.182 -28.622 -14.909 1.00 11.49 410 ARG A N 1
ATOM 1260 C CA . ARG A 1 167 ? 10.297 -28.960 -14.030 1.00 11.18 410 ARG A CA 1
ATOM 1261 C C . ARG A 1 167 ? 11.610 -28.435 -14.601 1.00 11.58 410 ARG A C 1
ATOM 1262 O O . ARG A 1 167 ? 12.445 -27.898 -13.850 1.00 11.61 410 ARG A O 1
ATOM 1270 N N . VAL A 1 168 ? 11.837 -28.583 -15.899 1.00 11.85 411 VAL A N 1
ATOM 1271 C CA . VAL A 1 168 ? 13.056 -28.002 -16.506 1.00 12.11 411 VAL A CA 1
ATOM 1272 C C . VAL A 1 168 ? 13.116 -26.500 -16.263 1.00 12.40 411 VAL A C 1
ATOM 1273 O O . VAL A 1 168 ? 14.170 -25.931 -15.952 1.00 11.79 411 VAL A O 1
ATOM 1277 N N . CYS A 1 169 ? 11.968 -25.830 -16.381 1.00 10.70 412 CYS A N 1
ATOM 1278 C CA . CYS A 1 169 ? 11.910 -24.399 -16.118 1.00 11.41 412 CYS A CA 1
ATOM 1279 C C . CYS A 1 169 ? 12.272 -24.036 -14.679 1.00 11.70 412 CYS A C 1
ATOM 1280 O O . CYS A 1 169 ? 12.927 -23.011 -14.447 1.00 13.03 412 CYS A O 1
ATOM 1283 N N . GLU A 1 170 ? 11.875 -24.864 -13.723 1.00 11.12 413 GLU A N 1
ATOM 1284 C CA . GLU A 1 170 ? 12.235 -24.643 -12.326 1.00 12.40 413 GLU A CA 1
ATOM 1285 C C . GLU A 1 170 ? 13.755 -24.734 -12.217 1.0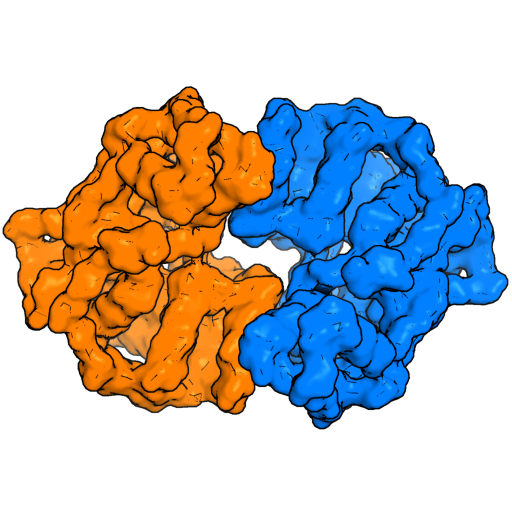0 13.31 413 GLU A C 1
ATOM 1286 O O . GLU A 1 170 ? 14.409 -23.863 -11.609 1.00 12.88 413 GLU A O 1
ATOM 1292 N N . LEU A 1 171 ? 14.291 -25.804 -12.779 1.00 12.39 414 LEU A N 1
ATOM 1293 C CA . LEU A 1 171 ? 15.754 -26.010 -12.695 1.00 13.38 414 LEU A CA 1
ATOM 1294 C C . LEU A 1 171 ? 16.518 -24.826 -13.284 1.00 13.99 414 LEU A C 1
ATOM 1295 O O . LEU A 1 171 ? 17.506 -24.357 -12.696 1.00 14.34 414 LEU A O 1
ATOM 1300 N N . TYR A 1 172 ? 16.067 -24.326 -14.430 1.00 11.23 415 TYR A N 1
ATOM 1301 C CA . TYR A 1 172 ? 16.770 -23.263 -15.117 1.00 12.29 415 TYR A CA 1
ATOM 1302 C C . TYR A 1 172 ? 16.715 -21.972 -14.334 1.00 14.69 415 TYR A C 1
ATOM 1303 O O . TYR A 1 172 ? 17.751 -21.358 -14.041 1.00 14.10 415 TYR A O 1
ATOM 1312 N N . THR A 1 173 ? 15.502 -21.577 -13.943 1.00 12.58 416 THR A N 1
ATOM 1313 C CA . THR A 1 173 ? 15.323 -20.323 -13.237 1.00 11.70 416 THR A CA 1
ATOM 1314 C C . THR A 1 173 ? 16.016 -20.321 -11.897 1.00 13.44 416 THR A C 1
ATOM 1315 O O . THR A 1 173 ? 16.734 -19.357 -11.595 1.00 13.65 416 THR A O 1
ATOM 1319 N N . LEU A 1 174 ? 15.866 -21.399 -11.142 1.00 11.53 417 LEU A N 1
ATOM 1320 C CA . LEU A 1 174 ? 16.530 -21.440 -9.836 1.00 13.36 417 LEU A CA 1
ATOM 1321 C C . LEU A 1 174 ? 18.040 -21.430 -9.979 1.00 15.00 417 LEU A C 1
ATOM 1322 O O . LEU A 1 174 ? 18.739 -20.815 -9.129 1.00 15.82 417 LEU A O 1
ATOM 1327 N N . SER A 1 175 ? 18.552 -22.042 -11.035 1.00 15.27 418 SER A N 1
ATOM 1328 C CA . SER A 1 175 ? 20.015 -22.098 -11.218 1.00 15.39 418 SER A CA 1
ATOM 1329 C C . SER A 1 175 ? 20.571 -20.737 -11.630 1.00 16.58 418 SER A C 1
ATOM 1330 O O . SER A 1 175 ? 21.768 -20.488 -11.488 1.00 18.47 418 SER A O 1
ATOM 1333 N N . MET A 1 176 ? 19.721 -19.842 -12.120 1.00 13.23 419 MET A N 1
ATOM 1334 C CA . MET A 1 176 ? 20.121 -18.475 -12.511 1.00 13.81 419 MET A CA 1
ATOM 1335 C C . MET A 1 176 ? 20.146 -17.511 -11.337 1.00 14.07 419 MET A C 1
ATOM 1336 O O . MET A 1 176 ? 20.651 -16.384 -11.463 1.00 17.60 419 MET A O 1
ATOM 1341 N N . SER A 1 177 ? 19.630 -17.923 -10.185 1.00 13.20 420 SER A N 1
ATOM 1342 C CA . SER A 1 177 ? 19.482 -17.011 -9.051 1.00 13.93 420 SER A CA 1
ATOM 1343 C C . SER A 1 177 ? 20.897 -16.747 -8.484 1.00 15.15 420 SER A C 1
ATOM 1344 O O . SER A 1 177 ? 21.742 -17.659 -8.444 1.00 18.27 420 SER A O 1
ATOM 1347 N N . ASP A 1 178 ? 21.148 -15.491 -8.183 1.00 18.74 421 ASP A N 1
ATOM 1348 C CA . ASP A 1 178 ? 22.396 -15.138 -7.483 1.00 21.85 421 ASP A CA 1
ATOM 1349 C C . ASP A 1 178 ? 22.182 -13.926 -6.614 1.00 24.01 421 ASP A C 1
ATOM 1350 O O . ASP A 1 178 ? 21.066 -13.516 -6.388 1.00 22.53 421 ASP A O 1
ATOM 1355 N N . GLU A 1 179 ? 23.242 -13.351 -6.077 1.00 30.21 422 GLU A N 1
ATOM 1356 C CA . GLU A 1 179 ? 22.985 -12.295 -5.114 1.00 33.84 422 GLU A CA 1
ATOM 1357 C C . GLU A 1 179 ? 22.473 -10.991 -5.735 1.00 31.65 422 GLU A C 1
ATOM 1358 O O . GLU A 1 179 ? 22.004 -10.121 -5.011 1.00 36.38 422 GLU A O 1
ATOM 1364 N N . ASN A 1 180 ? 22.538 -10.846 -7.061 1.00 24.07 423 ASN A N 1
ATOM 1365 C CA . ASN A 1 180 ? 21.953 -9.679 -7.730 1.00 23.37 423 ASN A CA 1
ATOM 1366 C C . ASN A 1 180 ? 20.552 -9.898 -8.348 1.00 20.66 423 ASN A C 1
ATOM 1367 O O . ASN A 1 180 ? 19.864 -8.940 -8.674 1.00 24.66 423 ASN A O 1
ATOM 1372 N N . PHE A 1 181 ? 20.156 -11.158 -8.492 1.00 16.53 424 PHE A N 1
ATOM 1373 C CA . PHE A 1 181 ? 18.978 -11.540 -9.304 1.00 16.02 424 PHE A CA 1
ATOM 1374 C C . PHE A 1 181 ? 18.333 -12.669 -8.525 1.00 14.06 424 PHE A C 1
ATOM 1375 O O . PHE A 1 181 ? 18.788 -13.837 -8.576 1.00 15.20 424 PHE A O 1
ATOM 1383 N N . GLU A 1 182 ? 17.279 -12.311 -7.799 1.00 13.06 425 GLU A N 1
ATOM 1384 C CA . GLU A 1 182 ? 16.612 -13.226 -6.891 1.00 12.66 425 GLU A CA 1
ATOM 1385 C C . GLU A 1 182 ? 15.464 -13.918 -7.591 1.00 12.37 425 GLU A C 1
ATOM 1386 O O . GLU A 1 182 ? 14.537 -13.248 -8.034 1.00 13.52 425 GLU A O 1
ATOM 1392 N N . VAL A 1 183 ? 15.567 -15.226 -7.678 1.00 13.34 426 VAL A N 1
ATOM 1393 C CA . VAL A 1 183 ? 14.510 -16.027 -8.322 1.00 14.08 426 VAL A CA 1
ATOM 1394 C C . VAL A 1 183 ? 13.786 -16.868 -7.296 1.00 14.69 426 VAL A C 1
ATOM 1395 O O . VAL A 1 183 ? 14.390 -17.439 -6.392 1.00 15.76 426 VAL A O 1
ATOM 1399 N N . ALA A 1 184 ? 12.459 -16.942 -7.423 1.00 14.81 427 ALA A N 1
ATOM 1400 C CA . ALA A 1 184 ? 11.688 -17.948 -6.707 1.00 15.00 427 ALA A CA 1
ATOM 1401 C C . ALA A 1 184 ? 10.689 -18.602 -7.648 1.00 13.82 427 ALA A C 1
ATOM 1402 O O . ALA A 1 184 ? 10.236 -17.962 -8.584 1.00 14.28 427 ALA A O 1
ATOM 1404 N N . CYS A 1 185 ? 10.398 -19.868 -7.386 1.00 10.88 428 CYS A N 1
ATOM 1405 C CA . CYS A 1 185 ? 9.345 -20.604 -8.078 1.00 11.60 428 CYS A CA 1
ATOM 1406 C C . CYS A 1 185 ? 8.298 -20.944 -7.036 1.00 11.68 428 CYS A C 1
ATOM 1407 O O . CYS A 1 185 ? 8.629 -21.185 -5.863 1.00 12.76 428 CYS A O 1
ATOM 1410 N N . VAL A 1 186 ? 7.038 -20.956 -7.422 1.00 9.65 429 VAL A N 1
ATOM 1411 C CA . VAL A 1 186 ? 5.986 -21.332 -6.486 1.00 9.93 429 VAL A CA 1
ATOM 1412 C C . VAL A 1 186 ? 5.073 -22.359 -7.147 1.00 10.79 429 VAL A C 1
ATOM 1413 O O . VAL A 1 186 ? 4.441 -22.100 -8.173 1.00 11.26 429 VAL A O 1
ATOM 1417 N N . ARG A 1 187 ? 5.016 -23.544 -6.547 1.00 10.74 430 ARG A N 1
ATOM 1418 C CA . ARG A 1 187 ? 4.203 -24.655 -7.033 1.00 11.51 430 ARG A CA 1
ATOM 1419 C C . ARG A 1 187 ? 2.862 -24.655 -6.334 1.00 10.53 430 ARG A C 1
ATOM 1420 O O . ARG A 1 187 ? 2.787 -24.501 -5.125 1.00 11.47 430 ARG A O 1
ATOM 1428 N N . PHE A 1 188 ? 1.791 -24.851 -7.072 1.00 9.57 431 PHE A N 1
ATOM 1429 C CA . PHE A 1 188 ? 0.455 -25.053 -6.466 1.00 10.24 431 PHE A CA 1
ATOM 1430 C C . PHE A 1 188 ? -0.347 -25.923 -7.424 1.00 10.87 431 PHE A C 1
ATOM 1431 O O . PHE A 1 188 ? 0.090 -26.169 -8.542 1.00 11.01 431 PHE A O 1
ATOM 1439 N N . GLY A 1 189 ? -1.484 -26.388 -6.952 1.00 11.46 432 GLY A N 1
ATOM 1440 C CA . GLY A 1 189 ? -2.357 -27.247 -7.756 1.00 12.86 432 GLY A CA 1
ATOM 1441 C C . GLY A 1 189 ? -3.462 -26.491 -8.463 1.00 12.46 432 GLY A C 1
ATOM 1442 O O . GLY A 1 189 ? -3.381 -25.267 -8.686 1.00 13.04 432 GLY A O 1
ATOM 1443 N N . ASN A 1 190 ? -4.522 -27.210 -8.828 1.00 10.52 433 ASN A N 1
ATOM 1444 C CA . ASN A 1 190 ? -5.521 -26.676 -9.719 1.00 11.47 433 ASN A CA 1
ATOM 1445 C C . ASN A 1 190 ? -6.245 -25.451 -9.199 1.00 13.27 433 ASN A C 1
ATOM 1446 O O . ASN A 1 190 ? -6.684 -25.393 -8.044 1.00 11.85 433 ASN A O 1
ATOM 1451 N N . VAL A 1 191 ? -6.433 -24.464 -10.083 1.00 11.86 434 VAL A N 1
ATOM 1452 C CA . VAL A 1 191 ? -7.191 -23.299 -9.795 1.00 12.54 434 VAL A CA 1
ATOM 1453 C C . VAL A 1 191 ? -8.626 -23.460 -10.258 1.00 13.51 434 VAL A C 1
ATOM 1454 O O . VAL A 1 191 ? -8.892 -23.734 -11.429 1.00 14.23 434 VAL A O 1
ATOM 1458 N N . LEU A 1 192 ? -9.548 -23.258 -9.347 1.00 12.63 435 LEU A N 1
ATOM 1459 C CA . LEU A 1 192 ? -10.972 -23.474 -9.623 1.00 14.43 435 LEU A CA 1
ATOM 1460 C C . LEU A 1 192 ? -11.397 -22.613 -10.803 1.00 16.03 435 LEU A C 1
ATOM 1461 O O . LEU A 1 192 ? -11.198 -21.388 -10.808 1.00 15.39 435 LEU A O 1
ATOM 1466 N N . GLY A 1 193 ? -11.988 -23.243 -11.816 1.00 17.00 436 GLY A N 1
ATOM 1467 C CA . GLY A 1 193 ? -12.594 -22.450 -12.880 1.00 17.29 436 GLY A CA 1
ATOM 1468 C C . GLY A 1 193 ? -11.632 -21.878 -13.917 1.00 15.96 436 GLY A C 1
ATOM 1469 O O . GLY A 1 193 ? -12.011 -20.998 -14.665 1.00 19.96 436 GLY A O 1
ATOM 1470 N N . SER A 1 194 ? -10.412 -22.373 -13.951 1.00 15.81 437 SER A N 1
ATOM 1471 C CA . SER A 1 194 ? -9.384 -21.888 -14.856 1.00 14.32 437 SER A CA 1
ATOM 1472 C C . SER A 1 194 ? -9.654 -22.157 -16.320 1.00 15.42 437 SER A C 1
ATOM 1473 O O . SER A 1 194 ? -10.548 -22.936 -16.647 1.00 16.88 437 SER A O 1
ATOM 1476 N N . SER A 1 195 ? -8.901 -21.473 -17.204 1.00 14.72 438 SER A N 1
ATOM 1477 C CA . SER A 1 195 ? -9.218 -21.593 -18.619 1.00 13.58 438 SER A CA 1
ATOM 1478 C C . SER A 1 195 ? -9.148 -23.046 -19.028 1.00 13.82 438 SER A C 1
ATOM 1479 O O . SER A 1 195 ? -8.148 -23.739 -18.824 1.00 15.78 438 SER A O 1
ATOM 1482 N N . GLY A 1 196 ? -10.163 -23.492 -19.711 1.00 12.35 439 GLY A N 1
ATOM 1483 C CA . GLY A 1 196 ? -10.113 -24.806 -20.366 1.00 13.10 439 GLY A CA 1
ATOM 1484 C C . GLY A 1 196 ? -10.108 -25.985 -19.399 1.00 15.32 439 GLY A C 1
ATOM 1485 O O . GLY A 1 196 ? -9.699 -27.114 -19.759 1.00 13.89 439 GLY A O 1
ATOM 1486 N N . SER A 1 197 ? -10.633 -25.720 -18.197 1.00 15.13 440 SER A N 1
ATOM 1487 C CA . SER A 1 197 ? -10.588 -26.705 -17.089 1.00 13.84 440 SER A CA 1
ATOM 1488 C C . SER A 1 197 ? -11.903 -27.450 -16.870 1.00 12.35 440 SER A C 1
ATOM 1489 O O . SER A 1 197 ? -12.881 -27.283 -17.619 1.00 14.77 440 SER A O 1
ATOM 1492 N N . VAL A 1 198 ? -11.903 -28.341 -15.880 1.00 16.15 441 VAL A N 1
ATOM 1493 C CA . VAL A 1 198 ? -13.018 -29.220 -15.675 1.00 17.60 441 VAL A CA 1
ATOM 1494 C C . VAL A 1 198 ? -14.322 -28.562 -15.266 1.00 16.84 441 VAL A C 1
ATOM 1495 O O . VAL A 1 198 ? -15.375 -28.920 -15.798 1.00 18.22 441 VAL A O 1
ATOM 1499 N N . ILE A 1 199 ? -14.273 -27.520 -14.436 1.00 17.24 442 ILE A N 1
ATOM 1500 C CA . ILE A 1 199 ? -15.476 -26.872 -14.011 1.00 18.09 442 ILE A CA 1
ATOM 1501 C C . ILE A 1 199 ? -16.183 -26.186 -15.204 1.00 17.37 442 ILE A C 1
ATOM 1502 O O . ILE A 1 199 ? -17.357 -26.441 -15.413 1.00 20.99 442 ILE A O 1
ATOM 1507 N N . PRO A 1 200 ? -15.472 -25.399 -16.041 1.00 17.00 443 PRO A N 1
ATOM 1508 C CA . PRO A 1 200 ? -16.236 -24.889 -17.210 1.00 19.22 443 PRO A CA 1
ATOM 1509 C C . PRO A 1 200 ? -16.710 -25.960 -18.193 1.00 16.77 443 PRO A C 1
ATOM 1510 O O . PRO A 1 200 ? -17.723 -25.754 -18.886 1.00 19.66 443 PRO A O 1
ATOM 1514 N N . LYS A 1 201 ? -15.993 -27.076 -18.293 1.00 16.80 444 LYS A N 1
ATOM 1515 C CA . LYS A 1 201 ? -16.440 -28.161 -19.170 1.00 18.92 444 LYS A CA 1
ATOM 1516 C C . LYS A 1 201 ? -17.754 -28.736 -18.645 1.00 18.51 444 LYS A C 1
ATOM 1517 O O . LYS A 1 201 ? -18.711 -28.978 -19.419 1.00 19.35 444 LYS A O 1
ATOM 1523 N N . PHE A 1 202 ? -17.795 -29.026 -17.347 1.00 20.20 445 PHE A N 1
ATOM 1524 C CA . PHE A 1 202 ? -19.003 -29.538 -16.709 1.00 18.45 445 PHE A CA 1
ATOM 1525 C C . PHE A 1 202 ? -20.163 -28.556 -16.803 1.00 27.38 445 PHE A C 1
ATOM 1526 O O . PHE A 1 202 ? -21.300 -28.978 -17.047 1.00 23.84 445 PHE A O 1
ATOM 1534 N N . LYS A 1 203 ? -19.893 -27.264 -16.613 1.00 18.41 446 LYS A N 1
ATOM 1535 C CA . LYS A 1 203 ? -20.942 -26.255 -16.774 1.00 21.19 446 LYS A CA 1
ATOM 1536 C C . LYS A 1 203 ? -21.491 -26.307 -18.203 1.00 18.84 446 LYS A C 1
ATOM 1537 O O . LYS A 1 203 ? -22.685 -26.236 -18.401 1.00 28.22 446 LYS A O 1
ATOM 1543 N N . ALA A 1 204 ? -20.621 -26.392 -19.207 1.00 23.34 447 ALA A N 1
ATOM 1544 C CA . ALA A 1 204 ? -21.081 -26.343 -20.596 1.00 18.44 447 ALA A CA 1
ATOM 1545 C C . ALA A 1 204 ? -21.815 -27.631 -20.969 1.00 25.82 447 ALA A C 1
ATOM 1546 O O . ALA A 1 204 ? -22.823 -27.585 -21.696 1.00 33.66 447 ALA A O 1
ATOM 1548 N N . GLN A 1 205 ? -21.398 -28.776 -20.423 1.00 21.40 448 GLN A N 1
ATOM 1549 C CA . GLN A 1 205 ? -22.191 -30.002 -20.569 1.00 22.31 448 GLN A CA 1
ATOM 1550 C C . GLN A 1 205 ? -23.576 -29.952 -19.936 1.00 24.08 448 GLN A C 1
ATOM 1551 O O . GLN A 1 205 ? -24.560 -30.327 -20.600 1.00 31.76 448 GLN A O 1
ATOM 1557 N N . ILE A 1 206 ? -23.687 -29.449 -18.708 1.00 27.70 449 ILE A N 1
ATOM 1558 C CA . ILE A 1 206 ? -24.971 -29.376 -18.001 1.00 25.14 449 ILE A CA 1
ATOM 1559 C C . ILE A 1 206 ? -25.940 -28.372 -18.677 1.00 29.37 449 ILE A C 1
ATOM 1560 O O . ILE A 1 206 ? -27.152 -28.620 -18.710 1.00 35.56 449 ILE A O 1
ATOM 1565 N N . ALA A 1 207 ? -25.407 -27.275 -19.212 1.00 30.11 450 ALA A N 1
ATOM 1566 C CA . ALA A 1 207 ? -26.238 -26.243 -19.850 1.00 37.04 450 ALA A CA 1
ATOM 1567 C C . ALA A 1 207 ? -26.935 -26.880 -21.043 1.00 39.69 450 ALA A C 1
ATOM 1568 O O . ALA A 1 207 ? -28.147 -26.695 -21.244 1.00 42.63 450 ALA A O 1
ATOM 1570 N N . ASN A 1 208 ? -26.142 -27.632 -21.807 1.00 38.49 451 ASN A N 1
ATOM 1571 C CA . ASN A 1 208 ? -26.564 -28.264 -23.052 1.00 37.93 451 ASN A CA 1
ATOM 1572 C C . ASN A 1 208 ? -27.155 -29.652 -22.841 1.00 33.49 451 ASN A C 1
ATOM 1573 O O . ASN A 1 208 ? -27.184 -30.463 -23.764 1.00 34.93 451 ASN A O 1
ATOM 1578 N N . ASN A 1 209 ? -27.608 -29.917 -21.621 1.00 27.36 452 ASN A N 1
ATOM 1579 C CA . ASN A 1 209 ? -28.253 -31.171 -21.251 1.00 30.03 452 ASN A CA 1
ATOM 1580 C C . ASN A 1 209 ? -27.480 -32.429 -21.700 1.00 31.20 452 ASN A C 1
ATOM 1581 O O . ASN A 1 209 ? -28.089 -33.428 -22.099 1.00 36.89 452 ASN A O 1
ATOM 1586 N N . GLU A 1 210 ? -26.143 -32.385 -21.598 1.00 28.79 453 GLU A N 1
ATOM 1587 C CA . GLU A 1 210 ? -25.257 -33.490 -21.999 1.00 23.76 453 GLU A CA 1
ATOM 1588 C C . GLU A 1 210 ? -24.708 -34.229 -20.768 1.00 25.71 453 GLU A C 1
ATOM 1589 O O . GLU A 1 210 ? -24.542 -33.600 -19.715 1.00 24.99 453 GLU A O 1
ATOM 1595 N N . PRO A 1 211 ? -24.479 -35.554 -20.868 1.00 20.32 454 PRO A N 1
ATOM 1596 C CA . PRO A 1 211 ? -23.910 -36.255 -19.714 1.00 22.84 454 PRO A CA 1
ATOM 1597 C C . PRO A 1 211 ? -22.572 -35.641 -19.366 1.00 18.18 454 PRO A C 1
ATOM 1598 O O . PRO A 1 211 ? -21.842 -35.198 -20.252 1.00 22.60 454 PRO A O 1
ATOM 1602 N N . LEU A 1 212 ? -22.210 -35.699 -18.096 1.00 20.59 455 LEU A N 1
ATOM 1603 C CA . LEU A 1 212 ? -20.906 -35.194 -17.668 1.00 21.24 455 LEU A CA 1
ATOM 1604 C C . LEU A 1 212 ? -19.888 -36.276 -17.973 1.00 18.74 455 LEU A C 1
ATOM 1605 O O . LEU A 1 212 ? -20.151 -37.472 -17.781 1.00 24.04 455 LEU A O 1
ATOM 1610 N N . THR A 1 213 ? -18.737 -35.876 -18.494 1.00 17.42 456 THR A N 1
ATOM 1611 C CA . THR A 1 213 ? -17.717 -36.834 -18.872 1.00 14.61 456 THR A CA 1
ATOM 1612 C C . THR A 1 213 ? -16.610 -36.846 -17.827 1.00 21.23 456 THR A C 1
ATOM 1613 O O . THR A 1 213 ? -15.843 -35.883 -17.768 1.00 19.49 456 THR A O 1
ATOM 1617 N N . LEU A 1 214 ? -16.560 -37.928 -17.057 1.00 17.36 457 LEU A N 1
ATOM 1618 C CA . LEU A 1 214 ? -15.590 -38.098 -15.962 1.00 16.64 457 LEU A CA 1
ATOM 1619 C C . LEU A 1 214 ? -14.513 -39.068 -16.386 1.00 19.58 457 LEU A C 1
ATOM 1620 O O . LEU A 1 214 ? -14.819 -40.177 -16.831 1.00 17.42 457 LEU A O 1
ATOM 1625 N N . THR A 1 215 ? -13.245 -38.698 -16.219 1.00 16.59 458 THR A N 1
ATOM 1626 C CA . THR A 1 215 ? -12.164 -39.524 -16.717 1.00 15.74 458 THR A CA 1
ATOM 1627 C C . THR A 1 215 ? -12.049 -40.867 -15.985 1.00 18.01 458 THR A C 1
ATOM 1628 O O . THR A 1 215 ? -11.808 -41.878 -16.625 1.00 17.83 458 THR A O 1
ATOM 1632 N N . HIS A 1 216 ? -12.257 -40.885 -14.669 1.00 14.85 459 HIS A N 1
ATOM 1633 C CA . HIS A 1 216 ? -12.038 -42.096 -13.866 1.00 16.59 459 HIS A CA 1
ATOM 1634 C C . HIS A 1 216 ? -12.749 -41.887 -12.538 1.00 17.65 459 HIS A C 1
ATOM 1635 O O . HIS A 1 216 ? -12.694 -40.796 -11.963 1.00 17.58 459 HIS A O 1
ATOM 1642 N N . PRO A 1 217 ? -13.439 -42.914 -12.021 1.00 16.59 460 PRO A N 1
ATOM 1643 C CA . PRO A 1 217 ? -14.204 -42.739 -10.789 1.00 17.65 460 PRO A CA 1
ATOM 1644 C C . PRO A 1 217 ? -13.394 -42.336 -9.556 1.00 14.00 460 PRO A C 1
ATOM 1645 O O . PRO A 1 217 ? -13.980 -41.769 -8.632 1.00 18.31 460 PRO A O 1
ATOM 1649 N N . ASP A 1 218 ? -12.084 -42.573 -9.590 1.00 16.03 461 ASP A N 1
ATOM 1650 C CA . ASP A 1 218 ? -11.238 -42.394 -8.417 1.00 17.95 461 ASP A CA 1
ATOM 1651 C C . ASP A 1 218 ? -10.341 -41.175 -8.511 1.00 16.24 461 ASP A C 1
ATOM 1652 O O . ASP A 1 218 ? -9.573 -40.895 -7.588 1.00 16.21 461 ASP A O 1
ATOM 1657 N N . ILE A 1 219 ? -10.427 -40.430 -9.601 1.00 14.80 462 ILE A N 1
ATOM 1658 C CA . ILE A 1 219 ? -9.478 -39.337 -9.810 1.00 14.25 462 ILE A CA 1
ATOM 1659 C C . ILE A 1 219 ? -9.720 -38.167 -8.837 1.00 11.91 462 ILE A C 1
ATOM 1660 O O . ILE A 1 219 ? -10.849 -37.876 -8.477 1.00 11.91 462 ILE A O 1
ATOM 1665 N N . VAL A 1 220 ? -8.603 -37.595 -8.400 1.00 14.69 463 VAL A N 1
ATOM 1666 C CA . VAL A 1 220 ? -8.512 -36.592 -7.357 1.00 16.09 463 VAL A CA 1
ATOM 1667 C C . VAL A 1 220 ? -7.619 -35.443 -7.813 1.00 14.27 463 VAL A C 1
ATOM 1668 O O . VAL A 1 220 ? -6.575 -35.667 -8.425 1.00 12.74 463 VAL A O 1
ATOM 1672 N N . ARG A 1 221 ? -8.016 -34.217 -7.477 1.00 13.75 464 ARG A N 1
ATOM 1673 C CA . ARG A 1 221 ? -7.168 -33.042 -7.613 1.00 12.77 464 ARG A CA 1
ATOM 1674 C C . ARG A 1 221 ? -7.310 -32.184 -6.366 1.00 12.34 464 ARG A C 1
ATOM 1675 O O . ARG A 1 221 ? -8.283 -32.312 -5.626 1.00 16.63 464 ARG A O 1
ATOM 1683 N N . TYR A 1 222 ? -6.322 -31.312 -6.175 1.00 12.08 465 TYR A N 1
ATOM 1684 C CA . TYR A 1 222 ? -6.327 -30.313 -5.152 1.00 11.82 465 TYR A CA 1
ATOM 1685 C C . TYR A 1 222 ? -6.727 -29.020 -5.811 1.00 12.63 465 TYR A C 1
ATOM 1686 O O . TYR A 1 222 ? -6.305 -28.772 -6.935 1.00 12.96 465 TYR A O 1
ATOM 1695 N N . PHE A 1 223 ? -7.485 -28.204 -5.104 1.00 10.54 466 PHE A N 1
ATOM 1696 C CA . PHE A 1 223 ? -8.018 -26.963 -5.658 1.00 12.02 466 PHE A CA 1
ATOM 1697 C C . PHE A 1 223 ? -7.869 -25.744 -4.743 1.00 11.19 466 PHE A C 1
ATOM 1698 O O . PHE A 1 223 ? -7.899 -25.817 -3.491 1.00 11.65 466 PHE A O 1
ATOM 1706 N N . MET A 1 224 ? -7.756 -24.581 -5.389 1.00 10.93 467 MET A N 1
ATOM 1707 C CA . MET A 1 224 ? -7.724 -23.304 -4.706 1.00 12.71 467 MET A CA 1
ATOM 1708 C C . MET A 1 224 ? -8.389 -22.251 -5.607 1.00 11.13 467 MET A C 1
ATOM 1709 O O . MET A 1 224 ? -8.366 -22.416 -6.813 1.00 12.60 467 MET A O 1
ATOM 1714 N N . LEU A 1 225 ? -8.945 -21.210 -5.015 1.00 11.35 468 LEU A N 1
ATOM 1715 C CA . LEU A 1 225 ? -9.438 -20.069 -5.791 1.00 10.76 468 LEU A CA 1
ATOM 1716 C C . LEU A 1 225 ? -8.261 -19.320 -6.360 1.00 9.97 468 LEU A C 1
ATOM 1717 O O . LEU A 1 225 ? -7.194 -19.228 -5.714 1.00 10.14 468 LEU A O 1
ATOM 1722 N N . VAL A 1 226 ? -8.448 -18.757 -7.554 1.00 9.20 469 VAL A N 1
ATOM 1723 C CA . VAL A 1 226 ? -7.331 -18.050 -8.177 1.00 9.67 469 VAL A CA 1
ATOM 1724 C C . VAL A 1 226 ? -6.819 -16.894 -7.295 1.00 9.41 469 VAL A C 1
ATOM 1725 O O . VAL A 1 226 ? -5.617 -16.657 -7.236 1.00 9.15 469 VAL A O 1
ATOM 1729 N N . ALA A 1 227 ? -7.709 -16.183 -6.620 1.00 9.42 470 ALA A N 1
ATOM 1730 C CA . ALA A 1 227 ? -7.274 -15.034 -5.799 1.00 9.73 470 ALA A CA 1
ATOM 1731 C C . ALA A 1 227 ? -6.459 -15.497 -4.620 1.00 10.97 470 ALA A C 1
ATOM 1732 O O . ALA A 1 227 ? -5.547 -14.821 -4.177 1.00 9.45 470 ALA A O 1
ATOM 1734 N N . GLU A 1 228 ? -6.769 -16.687 -4.115 1.00 9.77 471 GLU A N 1
ATOM 1735 C CA . GLU A 1 228 ? -6.031 -17.249 -2.954 1.00 10.56 471 GLU A CA 1
ATOM 1736 C C . GLU A 1 228 ? -4.649 -17.697 -3.396 1.00 9.04 471 GLU A C 1
ATOM 1737 O O . GLU A 1 228 ? -3.619 -17.360 -2.795 1.00 10.25 471 GLU A O 1
ATOM 1743 N N . ALA A 1 229 ? -4.576 -18.432 -4.495 1.00 8.59 472 ALA A N 1
ATOM 1744 C CA . ALA A 1 229 ? -3.311 -18.929 -5.004 1.00 9.91 472 ALA A CA 1
ATOM 1745 C C . ALA A 1 229 ? -2.383 -17.769 -5.351 1.00 8.63 472 ALA A C 1
ATOM 1746 O O . ALA A 1 229 ? -1.209 -17.750 -5.005 1.00 9.05 472 ALA A O 1
ATOM 1748 N N . VAL A 1 230 ? -2.934 -16.787 -6.036 1.00 7.67 473 VAL A N 1
ATOM 1749 C CA . VAL A 1 230 ? -2.108 -15.670 -6.477 1.00 8.36 473 VAL A CA 1
ATOM 1750 C C . VAL A 1 230 ? -1.619 -14.813 -5.323 1.00 8.44 473 VAL A C 1
ATOM 1751 O O . VAL A 1 230 ? -0.440 -14.432 -5.273 1.00 8.18 473 VAL A O 1
ATOM 1755 N N . GLN A 1 231 ? -2.480 -14.551 -4.347 1.00 7.96 474 GLN A N 1
ATOM 1756 C CA . GLN A 1 231 ? -1.977 -13.766 -3.215 1.00 9.24 474 GLN A CA 1
ATOM 1757 C C . GLN A 1 231 ? -0.903 -14.528 -2.440 1.00 9.88 474 GLN A C 1
ATOM 1758 O O . GLN A 1 231 ? 0.112 -13.942 -2.014 1.00 9.20 474 GLN A O 1
ATOM 1764 N N . LEU A 1 232 ? -1.064 -15.849 -2.311 1.00 8.58 475 LEU A N 1
ATOM 1765 C CA . LEU A 1 232 ? -0.012 -16.606 -1.654 1.00 10.02 475 LEU A CA 1
ATOM 1766 C C . LEU A 1 232 ? 1.289 -16.637 -2.469 1.00 9.39 475 LEU A C 1
ATOM 1767 O O . LEU A 1 232 ? 2.391 -16.554 -1.917 1.00 10.40 475 LEU A O 1
ATOM 1772 N N . VAL A 1 233 ? 1.185 -16.696 -3.799 1.00 9.20 476 VAL A N 1
ATOM 1773 C CA . VAL A 1 233 ? 2.357 -16.558 -4.671 1.00 9.02 476 VAL A CA 1
ATOM 1774 C C . VAL A 1 233 ? 3.127 -15.241 -4.380 1.00 9.24 476 VAL A C 1
ATOM 1775 O O . VAL A 1 233 ? 4.365 -15.213 -4.301 1.00 9.20 476 VAL A O 1
ATOM 1779 N N . LEU A 1 234 ? 2.369 -14.168 -4.247 1.00 8.94 477 LEU A N 1
ATOM 1780 C CA . LEU A 1 234 ? 2.923 -12.840 -3.999 1.00 8.75 477 LEU A CA 1
ATOM 1781 C C . LEU A 1 234 ? 3.502 -12.751 -2.606 1.00 10.47 477 LEU A C 1
ATOM 1782 O O . LEU A 1 234 ? 4.552 -12.130 -2.442 1.00 10.77 477 LEU A O 1
ATOM 1787 N N . GLN A 1 235 ? 2.874 -13.396 -1.637 1.00 9.05 478 GLN A N 1
ATOM 1788 C CA . GLN A 1 235 ? 3.475 -13.459 -0.285 1.00 10.87 478 GLN A CA 1
ATOM 1789 C C . GLN A 1 235 ? 4.786 -14.223 -0.286 1.00 11.87 478 GLN A C 1
ATOM 1790 O O . GLN A 1 235 ? 5.761 -13.844 0.376 1.00 12.02 478 GLN A O 1
ATOM 1796 N N . ALA A 1 236 ? 4.851 -15.309 -1.046 1.00 10.14 479 ALA A N 1
ATOM 1797 C CA . ALA A 1 236 ? 6.067 -16.048 -1.179 1.00 10.50 479 ALA A CA 1
ATOM 1798 C C . ALA A 1 236 ? 7.144 -15.197 -1.857 1.00 12.45 479 ALA A C 1
ATOM 1799 O O . ALA A 1 236 ? 8.306 -15.164 -1.428 1.00 13.75 479 ALA A O 1
ATOM 1801 N N . GLY A 1 237 ? 6.789 -14.534 -2.945 1.00 11.97 480 GLY A N 1
ATOM 1802 C CA . GLY A 1 237 ? 7.747 -13.645 -3.603 1.00 13.85 480 GLY A CA 1
ATOM 1803 C C . GLY A 1 237 ? 8.281 -12.578 -2.672 1.00 14.72 480 GLY A C 1
ATOM 1804 O O . GLY A 1 237 ? 9.491 -12.287 -2.701 1.00 15.36 480 GLY A O 1
ATOM 1805 N N . ALA A 1 238 ? 7.417 -12.071 -1.810 1.00 13.35 481 ALA A N 1
ATOM 1806 C CA . ALA A 1 238 ? 7.754 -10.972 -0.886 1.00 14.77 481 ALA A CA 1
ATOM 1807 C C . ALA A 1 238 ? 8.809 -11.430 0.112 1.00 20.86 481 ALA A C 1
ATOM 1808 O O . ALA A 1 238 ? 9.674 -10.625 0.511 1.00 20.87 481 ALA A O 1
ATOM 1810 N N . ILE A 1 239 ? 8.718 -12.683 0.563 1.00 17.16 482 ILE A N 1
ATOM 1811 C CA . ILE A 1 239 ? 9.670 -13.167 1.584 1.00 18.15 482 ILE A CA 1
ATOM 1812 C C . ILE A 1 239 ? 10.896 -13.820 0.989 1.00 18.25 482 ILE A C 1
ATOM 1813 O O . ILE A 1 239 ? 11.839 -14.171 1.705 1.00 19.12 482 ILE A O 1
ATOM 1818 N N . ALA A 1 240 ? 10.915 -14.041 -0.317 1.00 14.79 483 ALA A N 1
ATOM 1819 C CA . ALA A 1 240 ? 11.972 -14.768 -0.965 1.00 13.88 483 ALA A CA 1
ATOM 1820 C C . ALA A 1 240 ? 13.275 -13.991 -0.860 1.00 18.79 483 ALA A C 1
ATOM 1821 O O . ALA A 1 240 ? 13.293 -12.751 -0.968 1.00 19.64 483 ALA A O 1
ATOM 1823 N N . LYS A 1 241 ? 14.339 -14.734 -0.605 1.00 20.37 484 LYS A N 1
ATOM 1824 C CA . LYS A 1 241 ? 15.675 -14.130 -0.656 1.00 21.55 484 LYS A CA 1
ATOM 1825 C C . LYS A 1 241 ? 16.437 -14.486 -1.905 1.00 24.70 484 LYS A C 1
ATOM 1826 O O . LYS A 1 241 ? 17.529 -13.937 -2.167 1.00 26.15 484 LYS A O 1
ATOM 1832 N N . GLY A 1 242 ? 15.844 -15.373 -2.702 1.00 20.35 485 GLY A N 1
ATOM 1833 C CA . GLY A 1 242 ? 16.466 -15.916 -3.887 1.00 18.78 485 GLY A CA 1
ATOM 1834 C C . GLY A 1 242 ? 16.841 -17.372 -3.738 1.00 19.75 485 GLY A C 1
ATOM 1835 O O . GLY A 1 242 ? 17.420 -17.785 -2.722 1.00 23.90 485 GLY A O 1
ATOM 1836 N N . GLY A 1 243 ? 16.462 -18.146 -4.751 1.00 17.83 486 GLY A N 1
ATOM 1837 C CA . GLY A 1 243 ? 16.760 -19.533 -4.876 1.00 18.25 486 GLY A CA 1
ATOM 1838 C C . GLY A 1 243 ? 15.717 -20.470 -4.302 1.00 17.85 486 GLY A C 1
ATOM 1839 O O . GLY A 1 243 ? 15.928 -21.696 -4.268 1.00 23.29 486 GLY A O 1
ATOM 1840 N N . GLU A 1 244 ? 14.562 -19.951 -3.883 1.00 13.76 487 GLU A N 1
ATOM 1841 C CA . GLU A 1 244 ? 13.594 -20.765 -3.185 1.00 14.98 487 GLU A CA 1
ATOM 1842 C C . GLU A 1 244 ? 12.627 -21.395 -4.148 1.00 13.55 487 GLU A C 1
ATOM 1843 O O . GLU A 1 244 ? 12.113 -20.741 -5.047 1.00 12.92 487 GLU A O 1
ATOM 1849 N N . LEU A 1 245 ? 12.334 -22.659 -3.899 1.00 12.14 488 LEU A N 1
ATOM 1850 C CA . LEU A 1 245 ? 11.218 -23.364 -4.502 1.00 11.78 488 LEU A CA 1
ATOM 1851 C C . LEU A 1 245 ? 10.164 -23.472 -3.416 1.00 13.78 488 LEU A C 1
ATOM 1852 O O . LEU A 1 245 ? 10.324 -24.269 -2.458 1.00 15.29 488 LEU A O 1
ATOM 1857 N N . PHE A 1 246 ? 9.092 -22.695 -3.551 1.00 11.80 489 PHE A N 1
ATOM 1858 C CA . PHE A 1 246 ? 7.999 -22.688 -2.589 1.00 11.54 489 PHE A CA 1
ATOM 1859 C C . PHE A 1 246 ? 6.872 -23.610 -3.021 1.00 11.64 489 PHE A C 1
ATOM 1860 O O . PHE A 1 246 ? 6.651 -23.822 -4.226 1.00 10.93 489 PHE A O 1
ATOM 1868 N N . VAL A 1 247 ? 6.164 -24.123 -2.009 1.00 11.08 490 VAL A N 1
ATOM 1869 C CA . VAL A 1 247 ? 5.012 -24.953 -2.278 1.00 13.16 490 VAL A CA 1
ATOM 1870 C C . VAL A 1 247 ? 3.871 -24.510 -1.409 1.00 11.88 490 VAL A C 1
ATOM 1871 O O . VAL A 1 247 ? 4.073 -24.116 -0.265 1.00 12.43 490 VAL A O 1
ATOM 1875 N N . LEU A 1 248 ? 2.677 -24.504 -1.977 1.00 11.47 491 LEU A N 1
ATOM 1876 C CA . LEU A 1 248 ? 1.478 -24.083 -1.269 1.00 10.85 491 LEU A CA 1
ATOM 1877 C C . LEU A 1 248 ? 0.723 -25.273 -0.672 1.00 11.03 491 LEU A C 1
ATOM 1878 O O . LEU A 1 248 ? 0.671 -26.351 -1.278 1.00 11.56 491 LEU A O 1
ATOM 1883 N N . ASP A 1 249 ? 0.131 -25.054 0.503 1.00 10.06 492 ASP A N 1
ATOM 1884 C CA . ASP A 1 249 ? -0.794 -26.006 1.107 1.00 11.38 492 ASP A CA 1
ATOM 1885 C C . ASP A 1 249 ? -2.188 -25.833 0.463 1.00 10.99 492 ASP A C 1
ATOM 1886 O O . ASP A 1 249 ? -2.891 -24.843 0.662 1.00 12.38 492 ASP A O 1
ATOM 1891 N N . MET A 1 250 ? -2.594 -26.863 -0.275 1.00 11.72 493 MET A N 1
ATOM 1892 C CA . MET A 1 250 ? -3.818 -26.851 -1.012 1.00 11.59 493 MET A CA 1
ATOM 1893 C C . MET A 1 250 ? -5.019 -27.378 -0.257 1.00 12.44 493 MET A C 1
ATOM 1894 O O . MET A 1 250 ? -6.113 -27.332 -0.772 1.00 12.28 493 MET A O 1
ATOM 1899 N N . GLY A 1 251 ? -4.817 -27.823 0.963 1.00 11.51 494 GLY A N 1
ATOM 1900 C CA . GLY A 1 251 ? -5.920 -28.401 1.703 1.00 11.45 494 GLY A CA 1
ATOM 1901 C C . GLY A 1 251 ? -6.258 -29.811 1.315 1.00 13.01 494 GLY A C 1
ATOM 1902 O O . GLY A 1 251 ? -5.395 -30.537 0.816 1.00 18.84 494 GLY A O 1
ATOM 1903 N N . LYS A 1 252 ? -7.548 -30.152 1.369 1.00 13.61 495 LYS A N 1
ATOM 1904 C CA . LYS A 1 252 ? -7.928 -31.532 1.171 1.00 13.86 495 LYS A CA 1
ATOM 1905 C C . LYS A 1 252 ? -8.077 -31.864 -0.303 1.00 14.35 495 LYS A C 1
ATOM 1906 O O . LYS A 1 252 ? -8.536 -31.021 -1.085 1.00 13.87 495 LYS A O 1
ATOM 1912 N N . PRO A 1 253 ? -7.710 -33.084 -0.667 1.00 19.29 496 PRO A N 1
ATOM 1913 C CA . PRO A 1 253 ? -7.995 -33.602 -2.000 1.00 22.74 496 PRO A CA 1
ATOM 1914 C C . PRO A 1 253 ? -9.504 -33.624 -2.316 1.00 17.76 496 PRO A C 1
ATOM 1915 O O . PRO A 1 253 ? -10.310 -33.847 -1.438 1.00 16.56 496 PRO A O 1
ATOM 1919 N N . VAL A 1 254 ? -9.876 -33.395 -3.566 1.00 17.26 497 VAL A N 1
ATOM 1920 C CA . VAL A 1 254 ? -11.272 -33.461 -3.991 1.00 15.60 497 VAL A CA 1
ATOM 1921 C C . VAL A 1 254 ? -11.379 -34.548 -5.054 1.00 14.58 497 VAL A C 1
ATOM 1922 O O . VAL A 1 254 ? -10.698 -34.507 -6.065 1.00 15.53 497 VAL A O 1
ATOM 1926 N N . LYS A 1 255 ? -12.252 -35.511 -4.823 1.00 15.70 498 LYS A N 1
ATOM 1927 C CA . LYS A 1 255 ? -12.603 -36.462 -5.852 1.00 15.81 498 LYS A CA 1
ATOM 1928 C C . LYS A 1 255 ? -13.452 -35.772 -6.930 1.00 12.59 498 LYS A C 1
ATOM 1929 O O . LYS A 1 255 ? -14.478 -35.154 -6.641 1.00 15.72 498 LYS A O 1
ATOM 1935 N N . ILE A 1 256 ? -13.048 -35.972 -8.172 1.00 13.71 499 ILE A N 1
ATOM 1936 C CA . ILE A 1 256 ? -13.733 -35.288 -9.267 1.00 15.80 499 ILE A CA 1
ATOM 1937 C C . ILE A 1 256 ? -15.150 -35.832 -9.374 1.00 16.04 499 ILE A C 1
ATOM 1938 O O . ILE A 1 256 ? -16.079 -35.088 -9.700 1.00 15.96 499 ILE A O 1
ATOM 1943 N N . ILE A 1 257 ? -15.361 -37.108 -9.024 1.00 16.22 500 ILE A N 1
ATOM 1944 C CA . ILE A 1 257 ? -16.726 -37.617 -9.041 1.00 17.92 500 ILE A CA 1
ATOM 1945 C C . ILE A 1 257 ? -17.643 -36.862 -8.069 1.00 17.88 500 ILE A C 1
ATOM 1946 O O . ILE A 1 257 ? -18.793 -36.567 -8.389 1.00 19.05 500 ILE A O 1
ATOM 1951 N N . ASP A 1 258 ? -17.126 -36.496 -6.888 1.00 18.41 501 ASP A N 1
ATOM 1952 C CA . ASP A 1 258 ? -17.896 -35.691 -5.939 1.00 20.30 501 ASP A CA 1
ATOM 1953 C C . ASP A 1 258 ? -18.095 -34.251 -6.443 1.00 17.15 501 ASP A C 1
ATOM 1954 O O . ASP A 1 258 ? -19.139 -33.673 -6.206 1.00 21.63 501 ASP A O 1
ATOM 1959 N N . LEU A 1 259 ? -17.119 -33.719 -7.166 1.00 17.25 502 LEU A N 1
ATOM 1960 C CA . LEU A 1 259 ? -17.235 -32.428 -7.834 1.00 15.88 502 LEU A CA 1
ATOM 1961 C C . LEU A 1 259 ? -18.351 -32.446 -8.855 1.00 18.32 502 LEU A C 1
ATOM 1962 O O . LEU A 1 259 ? -19.232 -31.576 -8.839 1.00 20.57 502 LEU A O 1
ATOM 1967 N N . ALA A 1 260 ? -18.333 -33.466 -9.703 1.00 16.71 503 ALA A N 1
ATOM 1968 C CA . ALA A 1 260 ? -19.355 -33.641 -10.726 1.00 19.76 503 ALA A CA 1
ATOM 1969 C C . ALA A 1 260 ? -20.708 -33.773 -10.051 1.00 18.34 503 ALA A C 1
ATOM 1970 O O . ALA A 1 260 ? -21.668 -33.079 -10.418 1.00 21.64 503 ALA A O 1
ATOM 1972 N N . LYS A 1 261 ? -20.800 -34.644 -9.053 1.00 20.49 504 LYS A N 1
ATOM 1973 C CA . LYS A 1 261 ? -22.073 -34.888 -8.387 1.00 21.71 504 LYS A CA 1
ATOM 1974 C C . LYS A 1 261 ? -22.638 -33.649 -7.678 1.00 25.70 504 LYS A C 1
ATOM 1975 O O . LYS A 1 261 ? -23.851 -33.421 -7.692 1.00 27.22 504 LYS A O 1
ATOM 1981 N N . LYS A 1 262 ? -21.755 -32.851 -7.079 1.00 21.17 505 LYS A N 1
ATOM 1982 C CA . LYS A 1 262 ? -22.164 -31.593 -6.444 1.00 24.89 505 LYS A CA 1
ATOM 1983 C C . LYS A 1 262 ? -22.621 -30.557 -7.466 1.00 23.54 505 LYS A C 1
ATOM 1984 O O . LYS A 1 262 ? -23.561 -29.805 -7.223 1.00 26.82 505 LYS A O 1
ATOM 1990 N N . MET A 1 263 ? -21.924 -30.468 -8.594 1.00 24.17 506 MET A N 1
ATOM 1991 C CA . MET A 1 263 ? -22.339 -29.542 -9.649 1.00 25.18 506 MET A CA 1
ATOM 1992 C C . MET A 1 263 ? -23.750 -29.876 -10.125 1.00 25.20 506 MET A C 1
ATOM 1993 O O . MET A 1 263 ? -24.544 -28.978 -10.436 1.00 27.72 506 MET A O 1
ATOM 1998 N N . LEU A 1 264 ? -24.076 -31.164 -10.150 1.00 22.80 507 LEU A N 1
ATOM 1999 C CA . LEU A 1 264 ? -25.386 -31.603 -10.598 1.00 25.49 507 LEU A CA 1
ATOM 2000 C C . LEU A 1 264 ? -26.429 -31.235 -9.558 1.00 32.01 507 LEU A C 1
ATOM 2001 O O . LEU A 1 264 ? -27.488 -30.719 -9.896 1.00 28.13 507 LEU A O 1
ATOM 2006 N N . LEU A 1 265 ? -26.106 -31.460 -8.288 1.00 30.51 508 LEU A N 1
ATOM 2007 C CA . LEU A 1 265 ? -27.006 -31.106 -7.205 1.00 29.89 508 LEU A CA 1
ATOM 2008 C C . LEU A 1 265 ? -27.259 -29.603 -7.148 1.00 28.26 508 LEU A C 1
ATOM 2009 O O . LEU A 1 265 ? -28.403 -29.181 -6.964 1.00 34.74 508 LEU A O 1
ATOM 2014 N N . LEU A 1 266 ? -26.218 -28.792 -7.319 1.00 28.22 509 LEU A N 1
ATOM 2015 C CA . LEU A 1 266 ? -26.362 -27.336 -7.276 1.00 32.15 509 LEU A CA 1
ATOM 2016 C C . LEU A 1 266 ? -27.076 -26.766 -8.491 1.00 33.67 509 LEU A C 1
ATOM 2017 O O . LEU A 1 266 ? -27.746 -25.739 -8.401 1.00 35.31 509 LEU A O 1
ATOM 2022 N N . SER A 1 267 ? -26.899 -27.406 -9.641 1.00 32.52 510 SER A N 1
ATOM 2023 C CA . SER A 1 267 ? -27.559 -26.954 -10.865 1.00 34.83 510 SER A CA 1
ATOM 2024 C C . SER A 1 267 ? -28.991 -27.473 -10.890 1.00 37.00 510 SER A C 1
ATOM 2025 O O . SER A 1 267 ? -29.728 -27.190 -11.836 1.00 38.45 510 SER A O 1
ATOM 2028 N N . ASN A 1 268 ? -29.375 -28.221 -9.854 1.00 31.55 511 ASN A N 1
ATOM 2029 C CA . ASN A 1 268 ? -30.617 -28.982 -9.859 1.00 31.63 511 ASN A CA 1
ATOM 2030 C C . ASN A 1 268 ? -30.748 -29.778 -11.161 1.00 37.58 511 ASN A C 1
ATOM 2031 O O . ASN A 1 268 ? -31.770 -29.700 -11.854 1.00 34.79 511 ASN A O 1
ATOM 2036 N N . ARG A 1 269 ? -29.699 -30.535 -11.497 1.00 30.33 512 ARG A N 1
ATOM 2037 C CA . ARG A 1 269 ? -29.687 -31.318 -12.732 1.00 29.58 512 ARG A CA 1
ATOM 2038 C C . ARG A 1 269 ? -29.263 -32.759 -12.499 1.00 33.15 512 ARG A C 1
ATOM 2039 O O . ARG A 1 269 ? -28.392 -33.299 -13.202 1.00 30.99 512 ARG A O 1
ATOM 2047 N N . ASN A 1 270 ? -29.887 -33.380 -11.504 1.00 35.85 513 ASN A N 1
ATOM 2048 C CA . ASN A 1 270 ? -29.683 -34.796 -11.240 1.00 40.76 513 ASN A CA 1
ATOM 2049 C C . ASN A 1 270 ? -30.282 -35.715 -12.314 1.00 47.62 513 ASN A C 1
ATOM 2050 O O . ASN A 1 270 ? -30.058 -36.922 -12.273 1.00 48.38 513 ASN A O 1
ATOM 2055 N N . ASP A 1 271 ? -31.022 -35.149 -13.274 1.00 51.77 514 ASP A N 1
ATOM 2056 C CA . ASP A 1 271 ? -31.458 -35.875 -14.479 1.00 46.48 514 ASP A CA 1
ATOM 2057 C C . ASP A 1 271 ? -30.314 -36.347 -15.395 1.00 45.74 514 ASP A C 1
ATOM 2058 O O . ASP A 1 271 ? -30.501 -37.253 -16.216 1.00 40.18 514 ASP A O 1
ATOM 2063 N N . LEU A 1 272 ? -29.139 -35.731 -15.273 1.00 38.80 515 LEU A N 1
ATOM 2064 C CA . LEU A 1 272 ? -28.010 -36.067 -16.145 1.00 32.84 515 LEU A CA 1
ATOM 2065 C C . LEU A 1 272 ? -27.166 -37.225 -15.614 1.00 33.43 515 LEU A C 1
ATOM 2066 O O . LEU A 1 272 ? -26.996 -37.373 -14.408 1.00 35.92 515 LEU A O 1
ATOM 2071 N N . GLU A 1 273 ? -26.642 -38.045 -16.521 1.00 26.51 516 GLU A N 1
ATOM 2072 C CA . GLU A 1 273 ? -25.759 -39.146 -16.135 1.00 25.28 516 GLU A CA 1
ATOM 2073 C C . GLU A 1 273 ? -24.323 -38.675 -16.081 1.00 24.58 516 GLU A C 1
ATOM 2074 O O . GLU A 1 273 ? -23.995 -37.630 -16.639 1.00 23.54 516 GLU A O 1
ATOM 2080 N N . ILE A 1 274 ? -23.496 -39.445 -15.376 1.00 26.42 517 ILE A N 1
ATOM 2081 C CA . ILE A 1 274 ? -22.047 -39.250 -15.364 1.00 24.20 517 ILE A CA 1
ATOM 2082 C C . ILE A 1 274 ? -21.439 -40.426 -16.120 1.00 21.06 517 ILE A C 1
ATOM 2083 O O . ILE A 1 274 ? -21.569 -41.593 -15.731 1.00 27.09 517 ILE A O 1
ATOM 2088 N N . LYS A 1 275 ? -20.771 -40.129 -17.230 1.00 20.35 518 LYS A N 1
ATOM 2089 C CA . LYS A 1 275 ? -20.215 -41.160 -18.072 1.00 19.10 518 LYS A CA 1
ATOM 2090 C C . LYS A 1 275 ? -18.721 -41.225 -17.789 1.00 21.17 518 LYS A C 1
ATOM 2091 O O . LYS A 1 275 ? -18.087 -40.182 -17.787 1.00 17.69 518 LYS A O 1
ATOM 2097 N N . ILE A 1 276 ? -18.173 -42.429 -17.602 1.00 18.59 519 ILE A N 1
ATOM 2098 C CA . ILE A 1 276 ? -16.740 -42.634 -17.481 1.00 18.51 519 ILE A CA 1
ATOM 2099 C C . ILE A 1 276 ? -16.038 -42.768 -18.835 1.00 21.96 519 ILE A C 1
ATOM 2100 O O . ILE A 1 276 ? -16.389 -43.652 -19.623 1.00 22.37 519 ILE A O 1
ATOM 2105 N N . THR A 1 277 ? -15.050 -41.916 -19.104 1.00 17.85 520 THR A N 1
ATOM 2106 C CA . THR A 1 277 ? -14.388 -41.869 -20.436 1.00 19.98 520 THR A CA 1
ATOM 2107 C C . THR A 1 277 ? -12.953 -42.405 -20.484 1.00 20.64 520 THR A C 1
ATOM 2108 O O . THR A 1 277 ? -12.435 -42.745 -21.577 1.00 24.03 520 THR A O 1
ATOM 2112 N N . GLY A 1 278 ? -12.268 -42.486 -19.347 1.00 19.37 521 GLY A N 1
ATOM 2113 C CA . GLY A 1 278 ? -10.929 -43.055 -19.268 1.00 17.11 521 GLY A CA 1
ATOM 2114 C C . GLY A 1 278 ? -9.742 -42.096 -19.045 1.00 18.14 521 GLY A C 1
ATOM 2115 O O . GLY A 1 278 ? -9.772 -40.991 -19.530 1.00 24.76 521 GLY A O 1
ATOM 2116 N N . LEU A 1 279 ? -8.722 -42.578 -18.340 1.00 20.63 522 LEU A N 1
ATOM 2117 C CA . LEU A 1 279 ? -7.525 -41.818 -17.995 1.00 25.09 522 LEU A CA 1
ATOM 2118 C C . LEU A 1 279 ? -6.718 -41.632 -19.260 1.00 28.67 522 LEU A C 1
ATOM 2119 O O . LEU A 1 279 ? -6.500 -42.581 -20.013 1.00 29.43 522 LEU A O 1
ATOM 2124 N N . ARG A 1 280 ? -6.288 -40.403 -19.502 1.00 22.26 523 ARG A N 1
ATOM 2125 C CA . ARG A 1 280 ? -5.622 -40.051 -20.737 1.00 24.85 523 ARG A CA 1
ATOM 2126 C C . ARG A 1 280 ? -4.117 -40.179 -20.630 1.00 25.04 523 ARG A C 1
ATOM 2127 O O . ARG A 1 280 ? -3.571 -40.325 -19.540 1.00 27.29 523 ARG A O 1
ATOM 2135 N N . LYS A 1 281 ? -3.449 -40.197 -21.777 1.00 20.53 524 LYS A N 1
ATOM 2136 C CA . LYS A 1 281 ? -2.014 -40.344 -21.787 1.00 24.74 524 LYS A CA 1
ATOM 2137 C C . LYS A 1 281 ? -1.422 -39.215 -20.957 1.00 18.97 524 LYS A C 1
ATOM 2138 O O . LYS A 1 281 ? -1.753 -38.059 -21.163 1.00 20.93 524 LYS A O 1
ATOM 2144 N N . GLY A 1 282 ? -0.528 -39.573 -20.062 1.00 24.66 525 GLY A N 1
ATOM 2145 C CA . GLY A 1 282 ? 0.193 -38.557 -19.305 1.00 23.95 525 GLY A CA 1
ATOM 2146 C C . GLY A 1 282 ? -0.500 -38.203 -18.013 1.00 21.85 525 GLY A C 1
ATOM 2147 O O . GLY A 1 282 ? 0.134 -37.628 -17.150 1.00 18.20 525 GLY A O 1
ATOM 2148 N N . GLU A 1 283 ? -1.767 -38.591 -17.866 1.00 22.30 526 GLU A N 1
ATOM 2149 C CA . GLU A 1 283 ? -2.625 -38.128 -16.758 1.00 19.39 526 GLU A CA 1
ATOM 2150 C C . GLU A 1 283 ? -2.479 -38.959 -15.487 1.00 21.27 526 GLU A C 1
ATOM 2151 O O . GLU A 1 283 ? -2.508 -40.192 -15.509 1.00 24.78 526 GLU A O 1
ATOM 2157 N N . LYS A 1 284 ? -2.358 -38.263 -14.355 1.00 14.53 527 LYS A N 1
ATOM 2158 C CA . LYS A 1 284 ? -2.270 -38.908 -13.064 1.00 16.74 527 LYS A CA 1
ATOM 2159 C C . LYS A 1 284 ? -3.620 -39.086 -12.434 1.00 17.52 527 LYS A C 1
ATOM 2160 O O . LYS A 1 284 ? -4.469 -38.218 -12.492 1.00 15.57 527 LYS A O 1
ATOM 2166 N N . LEU A 1 285 ? -3.828 -40.217 -11.774 1.00 16.65 528 LEU A N 1
ATOM 2167 C CA . LEU A 1 285 ? -5.016 -40.404 -10.970 1.00 17.93 528 LEU A CA 1
ATOM 2168 C C . LEU A 1 285 ? -5.031 -39.508 -9.743 1.00 13.48 528 LEU A C 1
ATOM 2169 O O . LEU A 1 285 ? -6.061 -38.985 -9.369 1.00 16.21 528 LEU A O 1
ATOM 2174 N N . TYR A 1 286 ? -3.873 -39.374 -9.081 1.00 15.17 529 TYR A N 1
ATOM 2175 C CA . TYR A 1 286 ? -3.708 -38.485 -7.924 1.00 18.14 529 TYR A CA 1
ATOM 2176 C C . TYR A 1 286 ? -2.437 -37.662 -8.156 1.00 17.92 529 TYR A C 1
ATOM 2177 O O . TYR A 1 286 ? -1.361 -38.226 -8.357 1.00 16.59 529 TYR A O 1
ATOM 2186 N N . GLU A 1 287 ? -2.540 -36.328 -8.189 1.00 16.71 530 GLU A N 1
ATOM 2187 C CA . GLU A 1 287 ? -1.328 -35.551 -8.310 1.00 17.07 530 GLU A CA 1
ATOM 2188 C C . GLU A 1 287 ? -0.599 -35.656 -6.980 1.00 17.58 530 GLU A C 1
ATOM 2189 O O . GLU A 1 287 ? -1.173 -36.056 -5.951 1.00 16.16 530 GLU A O 1
ATOM 2195 N N . GLU A 1 288 ? 0.663 -35.280 -7.014 1.00 17.06 531 GLU A N 1
ATOM 2196 C CA . GLU A 1 288 ? 1.537 -35.423 -5.855 1.00 19.96 531 GLU A CA 1
ATOM 2197 C C . GLU A 1 288 ? 1.145 -34.406 -4.820 1.00 18.99 531 GLU A C 1
ATOM 2198 O O . GLU A 1 288 ? 0.752 -33.289 -5.142 1.00 18.92 531 GLU A O 1
ATOM 2204 N N . LEU A 1 289 ? 1.254 -34.782 -3.551 1.00 16.51 532 LEU A N 1
ATOM 2205 C CA . LEU A 1 289 ? 1.021 -33.822 -2.467 1.00 14.46 532 LEU A CA 1
ATOM 2206 C C . LEU A 1 289 ? 2.233 -32.904 -2.413 1.00 14.15 532 LEU A C 1
ATOM 2207 O O . LEU A 1 289 ? 3.347 -33.370 -2.413 1.00 18.50 532 LEU A O 1
ATOM 2212 N N . LEU A 1 290 ? 1.979 -31.601 -2.404 1.00 15.88 533 LEU A N 1
ATOM 2213 C CA . LEU A 1 290 ? 3.024 -30.614 -2.596 1.00 16.58 533 LEU A CA 1
ATOM 2214 C C . LEU A 1 290 ? 4.006 -30.459 -1.428 1.00 16.27 533 LEU A C 1
ATOM 2215 O O . LEU A 1 290 ? 5.174 -30.144 -1.651 1.00 19.55 533 LEU A O 1
ATOM 2220 N N . ILE A 1 291 ? 3.524 -30.630 -0.203 1.00 16.11 534 ILE A N 1
ATOM 2221 C CA . ILE A 1 291 ? 4.349 -30.344 0.996 1.00 16.37 534 ILE A CA 1
ATOM 2222 C C . ILE A 1 291 ? 4.909 -31.655 1.514 1.00 18.60 534 ILE A C 1
ATOM 2223 O O . ILE A 1 291 ? 4.149 -32.589 1.761 1.00 20.55 534 ILE A O 1
ATOM 2228 N N . ASP A 1 292 ? 6.232 -31.725 1.570 1.00 16.77 535 ASP A N 1
ATOM 2229 C CA . ASP A 1 292 ? 6.999 -32.873 2.060 1.00 17.98 535 ASP A CA 1
ATOM 2230 C C . ASP A 1 292 ? 7.215 -32.662 3.558 1.00 18.50 535 ASP A C 1
ATOM 2231 O O . ASP A 1 292 ? 7.279 -31.544 4.039 1.00 18.31 535 ASP A O 1
ATOM 2236 N N . GLU A 1 293 ? 7.346 -33.750 4.310 1.00 16.63 536 GLU A N 1
ATOM 2237 C CA . GLU A 1 293 ? 7.421 -33.617 5.745 1.00 19.62 536 GLU A CA 1
ATOM 2238 C C . GLU A 1 293 ? 8.711 -32.932 6.186 1.00 21.26 536 GLU A C 1
ATOM 2239 O O . GLU A 1 293 ? 8.761 -32.433 7.310 1.00 27.60 536 GLU A O 1
ATOM 2245 N N . ASN A 1 294 ? 9.719 -32.884 5.323 1.00 20.21 537 ASN A N 1
ATOM 2246 C CA . ASN A 1 294 ? 10.943 -32.168 5.703 1.00 22.92 537 ASN A CA 1
ATOM 2247 C C . ASN A 1 294 ? 11.107 -30.805 5.047 1.00 21.18 537 ASN A C 1
ATOM 2248 O O . ASN A 1 294 ? 12.126 -30.172 5.234 1.00 20.83 537 ASN A O 1
ATOM 2253 N N . ASP A 1 295 ? 10.075 -30.307 4.383 1.00 19.53 538 ASP A N 1
ATOM 2254 C CA . ASP A 1 295 ? 10.125 -28.931 3.862 1.00 19.60 538 ASP A CA 1
ATOM 2255 C C . ASP A 1 295 ? 10.181 -27.910 4.988 1.00 20.54 538 ASP A C 1
ATOM 2256 O O . ASP A 1 295 ? 9.771 -28.177 6.099 1.00 23.88 538 ASP A O 1
ATOM 2261 N N . ALA A 1 296 ? 10.739 -26.746 4.709 1.00 17.05 539 ALA A N 1
ATOM 2262 C CA . ALA A 1 296 ? 10.863 -25.729 5.734 1.00 17.65 539 ALA A CA 1
ATOM 2263 C C . ALA A 1 296 ? 9.599 -24.913 5.888 1.00 19.18 539 ALA A C 1
ATOM 2264 O O . ALA A 1 296 ? 8.971 -24.501 4.898 1.00 16.55 539 ALA A O 1
ATOM 2266 N N . LYS A 1 297 ? 9.219 -24.641 7.128 1.00 17.67 540 LYS A N 1
ATOM 2267 C CA . LYS A 1 297 ? 8.150 -23.694 7.400 1.00 17.92 540 LYS A CA 1
ATOM 2268 C C . LYS A 1 297 ? 8.570 -22.254 7.079 1.00 16.83 540 LYS A C 1
ATOM 2269 O O . LYS A 1 297 ? 9.751 -21.925 7.042 1.00 18.71 540 LYS A O 1
ATOM 2275 N N . THR A 1 298 ? 7.567 -21.446 6.763 1.00 15.61 541 THR A N 1
ATOM 2276 C CA . THR A 1 298 ? 7.690 -19.994 6.711 1.00 16.12 541 THR A CA 1
ATOM 2277 C C . THR A 1 298 ? 6.803 -19.379 7.773 1.00 13.43 541 THR A C 1
ATOM 2278 O O . THR A 1 298 ? 6.076 -20.076 8.464 1.00 17.79 541 THR A O 1
ATOM 2282 N N . GLN A 1 299 ? 6.777 -18.053 7.862 1.00 14.47 542 GLN A N 1
ATOM 2283 C CA . GLN A 1 299 ? 5.813 -17.396 8.704 1.00 18.57 542 GLN A CA 1
ATOM 2284 C C . GLN A 1 299 ? 4.366 -17.546 8.258 1.00 18.09 542 GLN A C 1
ATOM 2285 O O . GLN A 1 299 ? 3.475 -17.213 9.026 1.00 17.43 542 GLN A O 1
ATOM 2291 N N . TYR A 1 300 ? 4.115 -18.117 7.065 1.00 13.66 543 TYR A N 1
ATOM 2292 C CA . TYR A 1 300 ? 2.772 -18.343 6.613 1.00 13.78 543 TYR A CA 1
ATOM 2293 C C . TYR A 1 300 ? 2.505 -19.837 6.635 1.00 12.02 543 TYR A C 1
ATOM 2294 O O . TYR A 1 300 ? 3.245 -20.628 6.076 1.00 14.81 543 TYR A O 1
ATOM 2303 N N . GLU A 1 301 ? 1.444 -20.212 7.316 1.00 14.20 544 GLU A N 1
ATOM 2304 C CA . GLU A 1 301 ? 1.124 -21.622 7.428 1.00 16.47 544 GLU A CA 1
ATOM 2305 C C . GLU A 1 301 ? 0.825 -22.295 6.092 1.00 15.18 544 GLU A C 1
ATOM 2306 O O . GLU A 1 301 ? 1.001 -23.514 5.969 1.00 16.43 544 GLU A O 1
ATOM 2312 N N . SER A 1 302 ? 0.441 -21.502 5.092 1.00 12.59 545 SER A N 1
ATOM 2313 C CA . SER A 1 302 ? 0.123 -22.052 3.775 1.00 11.62 545 SER A CA 1
ATOM 2314 C C . SER A 1 302 ? 1.301 -22.182 2.814 1.00 13.54 545 SER A C 1
ATOM 2315 O O . SER A 1 302 ? 1.096 -22.686 1.710 1.00 12.16 545 SER A O 1
ATOM 2318 N N . ILE A 1 303 ? 2.485 -21.703 3.183 1.00 11.74 546 ILE A N 1
ATOM 2319 C CA . ILE A 1 303 ? 3.634 -21.617 2.292 1.00 12.11 546 ILE A CA 1
ATOM 2320 C C . ILE A 1 303 ? 4.826 -22.320 2.947 1.00 12.06 546 ILE A C 1
ATOM 2321 O O . ILE A 1 303 ? 5.202 -22.006 4.066 1.00 12.44 546 ILE A O 1
ATOM 2326 N N . PHE A 1 304 ? 5.399 -23.285 2.250 1.00 11.62 547 PHE A N 1
ATOM 2327 C CA . PHE A 1 304 ? 6.602 -23.979 2.658 1.00 13.08 547 PHE A CA 1
ATOM 2328 C C . PHE A 1 304 ? 7.691 -23.889 1.605 1.00 14.14 547 PHE A C 1
ATOM 2329 O O . PHE A 1 304 ? 7.453 -23.557 0.435 1.00 12.42 547 PHE A O 1
ATOM 2337 N N . VAL A 1 305 ? 8.918 -24.191 2.015 1.00 14.04 548 VAL A N 1
ATOM 2338 C CA . VAL A 1 305 ? 10.052 -24.145 1.124 1.00 16.04 548 VAL A CA 1
ATOM 2339 C C . VAL A 1 305 ? 10.559 -25.578 0.936 1.00 17.64 548 VAL A C 1
ATOM 2340 O O . VAL A 1 305 ? 10.957 -26.266 1.897 1.00 17.67 548 VAL A O 1
ATOM 2344 N N . ALA A 1 306 ? 10.543 -26.037 -0.303 1.00 16.28 549 ALA A N 1
ATOM 2345 C CA . ALA A 1 306 ? 11.025 -27.378 -0.687 1.00 16.47 549 ALA A CA 1
ATOM 2346 C C . ALA A 1 306 ? 12.523 -27.359 -0.969 1.00 19.41 549 ALA A C 1
ATOM 2347 O O . ALA A 1 306 ? 13.081 -26.328 -1.322 1.00 20.50 549 ALA A O 1
ATOM 2349 N N . LYS A 1 307 ? 13.168 -28.516 -0.866 1.00 22.13 550 LYS A N 1
ATOM 2350 C CA . LYS A 1 307 ? 14.593 -28.603 -1.212 1.00 23.16 550 LYS A CA 1
ATOM 2351 C C . LYS A 1 307 ? 14.780 -28.471 -2.723 1.00 21.80 550 LYS A C 1
ATOM 2352 O O . LYS A 1 307 ? 13.975 -28.946 -3.517 1.00 26.48 550 LYS A O 1
ATOM 2358 N N . ASN A 1 308 ? 15.844 -27.804 -3.139 1.00 22.02 551 ASN A N 1
ATOM 2359 C CA . ASN A 1 308 ? 16.253 -27.829 -4.544 1.00 25.43 551 ASN A CA 1
ATOM 2360 C C . ASN A 1 308 ? 17.765 -27.598 -4.589 1.00 24.14 551 ASN A C 1
ATOM 2361 O O . ASN A 1 308 ? 18.300 -26.777 -3.838 1.00 24.70 551 ASN A O 1
ATOM 2366 N N . GLU A 1 309 ? 18.452 -28.323 -5.461 1.00 31.28 552 GLU A N 1
ATOM 2367 C CA . GLU A 1 309 ? 19.864 -28.044 -5.732 1.00 33.02 552 GLU A CA 1
ATOM 2368 C C . GLU A 1 309 ? 20.014 -27.370 -7.090 1.00 27.90 552 GLU A C 1
ATOM 2369 O O . GLU A 1 309 ? 19.309 -27.713 -8.037 1.00 28.78 552 GLU A O 1
ATOM 2375 N N . LYS A 1 310 ? 20.928 -26.407 -7.178 1.00 27.03 553 LYS A N 1
ATOM 2376 C CA . LYS A 1 310 ? 21.250 -25.768 -8.450 1.00 29.23 553 LYS A CA 1
ATOM 2377 C C . LYS A 1 310 ? 21.871 -26.854 -9.325 1.00 26.91 553 LYS A C 1
ATOM 2378 O O . LYS A 1 310 ? 22.444 -27.815 -8.822 1.00 30.00 553 LYS A O 1
ATOM 2384 N N . VAL A 1 311 ? 21.681 -26.713 -10.626 1.00 26.64 554 VAL A N 1
ATOM 2385 C CA . VAL A 1 311 ? 22.447 -27.447 -11.619 1.00 26.60 554 VAL A CA 1
ATOM 2386 C C . VAL A 1 311 ? 23.403 -26.489 -12.315 1.00 24.27 554 VAL A C 1
ATOM 2387 O O . VAL A 1 311 ? 23.207 -25.271 -12.313 1.00 24.55 554 VAL A O 1
ATOM 2391 N N . ASP A 1 312 ? 24.456 -27.027 -12.916 1.00 22.25 555 ASP A N 1
ATOM 2392 C CA . ASP A 1 312 ? 25.355 -26.205 -13.689 1.00 22.85 555 ASP A CA 1
ATOM 2393 C C . ASP A 1 312 ? 24.698 -25.678 -14.969 1.00 26.18 555 ASP A C 1
ATOM 2394 O O . ASP A 1 312 ? 24.197 -26.462 -15.783 1.00 22.56 555 ASP A O 1
ATOM 2399 N N . LEU A 1 313 ? 24.729 -24.363 -15.170 1.00 28.02 556 LEU A N 1
ATOM 2400 C CA . LEU A 1 313 ? 24.064 -23.773 -16.331 1.00 27.92 556 LEU A CA 1
ATOM 2401 C C . LEU A 1 313 ? 24.746 -24.139 -17.652 1.00 30.69 556 LEU A C 1
ATOM 2402 O O . LEU A 1 313 ? 24.067 -24.253 -18.684 1.00 27.72 556 LEU A O 1
ATOM 2407 N N . ASP A 1 314 ? 26.064 -24.358 -17.652 1.00 23.85 557 ASP A N 1
ATOM 2408 C CA . ASP A 1 314 ? 26.718 -24.812 -18.890 1.00 27.09 557 ASP A CA 1
ATOM 2409 C C . ASP A 1 314 ? 26.093 -26.125 -19.359 1.00 28.09 557 ASP A C 1
ATOM 2410 O O . ASP A 1 314 ? 25.796 -26.286 -20.549 1.00 34.53 557 ASP A O 1
ATOM 2415 N N . TRP A 1 315 ? 25.905 -27.058 -18.425 1.00 24.61 558 TRP A N 1
ATOM 2416 C CA . TRP A 1 315 ? 25.291 -28.356 -18.704 1.00 21.50 558 TRP A CA 1
ATOM 2417 C C . TRP A 1 315 ? 23.831 -28.185 -19.154 1.00 22.45 558 TRP A C 1
ATOM 2418 O O . TRP A 1 315 ? 23.414 -28.739 -20.162 1.00 23.18 558 TRP A O 1
ATOM 2429 N N . LEU A 1 316 ? 23.067 -27.420 -18.389 1.00 20.24 559 LEU A N 1
ATOM 2430 C CA . LEU A 1 316 ? 21.637 -27.285 -18.691 1.00 18.95 559 LEU A CA 1
ATOM 2431 C C . LEU A 1 316 ? 21.414 -26.547 -20.000 1.00 17.82 559 LEU A C 1
ATOM 2432 O O . LEU A 1 316 ? 20.552 -26.951 -20.791 1.00 17.23 559 LEU A O 1
ATOM 2437 N N . ASN A 1 317 ? 22.192 -25.493 -20.269 1.00 16.16 560 ASN A N 1
ATOM 2438 C CA . ASN A 1 317 ? 22.116 -24.828 -21.569 1.00 18.63 560 ASN A CA 1
ATOM 2439 C C . ASN A 1 317 ? 22.427 -25.786 -22.723 1.00 19.42 560 ASN A C 1
ATOM 2440 O O . ASN A 1 317 ? 21.749 -25.748 -23.750 1.00 18.77 560 ASN A O 1
ATOM 2445 N N . LYS A 1 318 ? 23.418 -26.667 -22.560 1.00 20.50 561 LYS A N 1
ATOM 2446 C CA . LYS A 1 318 ? 23.684 -27.652 -23.593 1.00 23.18 561 LYS A CA 1
ATOM 2447 C C . LYS A 1 318 ? 22.538 -28.634 -23.756 1.00 18.87 561 LYS A C 1
ATOM 2448 O O . LYS A 1 318 ? 22.195 -28.996 -24.879 1.00 22.78 561 LYS A O 1
ATOM 2454 N N . GLU A 1 319 ? 21.895 -29.028 -22.663 1.00 18.00 562 GLU A N 1
ATOM 2455 C CA . GLU A 1 319 ? 20.787 -29.958 -22.782 1.00 17.91 562 GLU A CA 1
ATOM 2456 C C . GLU A 1 319 ? 19.608 -29.255 -23.444 1.00 16.17 562 GLU A C 1
ATOM 2457 O O . GLU A 1 319 ? 18.867 -29.910 -24.174 1.00 17.55 562 GLU A O 1
ATOM 2463 N N . ILE A 1 320 ? 19.434 -27.966 -23.157 1.00 16.97 563 ILE A N 1
ATOM 2464 C CA . ILE A 1 320 ? 18.314 -27.197 -23.758 1.00 16.23 563 ILE A CA 1
ATOM 2465 C C . ILE A 1 320 ? 18.533 -27.030 -25.248 1.00 18.65 563 ILE A C 1
ATOM 2466 O O . ILE A 1 320 ? 17.596 -27.104 -26.023 1.00 19.61 563 ILE A O 1
ATOM 2471 N N . GLU A 1 321 ? 19.786 -26.869 -25.680 1.00 20.24 564 GLU A N 1
ATOM 2472 C CA . GLU A 1 321 ? 20.105 -26.926 -27.108 1.00 21.45 564 GLU A CA 1
ATOM 2473 C C . GLU A 1 321 ? 19.742 -28.271 -27.711 1.00 20.47 564 GLU A C 1
ATOM 2474 O O . GLU A 1 321 ? 19.170 -28.346 -28.801 1.00 24.91 564 GLU A O 1
ATOM 2480 N N . ASN A 1 322 ? 20.085 -29.342 -27.013 1.00 21.05 565 ASN A N 1
ATOM 2481 C CA . ASN A 1 322 ? 19.808 -30.661 -27.534 1.00 22.77 565 ASN A CA 1
ATOM 2482 C C . ASN A 1 322 ? 18.303 -30.873 -27.701 1.00 22.59 565 ASN A C 1
ATOM 2483 O O . ASN A 1 322 ? 17.866 -31.474 -28.673 1.00 23.02 565 ASN A O 1
ATOM 2488 N N . LEU A 1 323 ? 17.501 -30.350 -26.772 1.00 21.83 566 LEU A N 1
ATOM 2489 C CA . LEU A 1 323 ? 16.059 -30.558 -26.817 1.00 21.13 566 LEU A CA 1
ATOM 2490 C C . LEU A 1 323 ? 15.464 -30.005 -28.090 1.00 21.63 566 LEU A C 1
ATOM 2491 O O . LEU A 1 323 ? 14.438 -30.504 -28.571 1.00 21.87 566 LEU A O 1
ATOM 2496 N N . GLN A 1 324 ? 16.103 -28.978 -28.611 1.00 26.03 567 GLN A N 1
ATOM 2497 C CA . GLN A 1 324 ? 15.621 -28.274 -29.783 1.00 29.13 567 GLN A CA 1
ATOM 2498 C C . GLN A 1 324 ? 15.937 -29.021 -31.085 1.00 27.17 567 GLN A C 1
ATOM 2499 O O . GLN A 1 324 ? 15.328 -28.744 -32.111 1.00 37.43 567 GLN A O 1
ATOM 2505 N N . ILE A 1 325 ? 16.864 -29.972 -31.051 1.00 31.12 568 ILE A N 1
ATOM 2506 C CA . ILE A 1 325 ? 17.296 -30.663 -32.273 1.00 35.26 568 ILE A CA 1
ATOM 2507 C C . ILE A 1 325 ? 17.138 -32.177 -32.197 1.00 34.69 568 ILE A C 1
ATOM 2508 O O . ILE A 1 325 ? 17.385 -32.871 -33.181 1.00 35.19 568 ILE A O 1
ATOM 2513 N N . CYS A 1 326 ? 16.709 -32.704 -31.054 1.00 32.26 569 CYS A N 1
ATOM 2514 C CA . CYS A 1 326 ? 16.763 -34.152 -30.826 1.00 30.31 569 CYS A CA 1
ATOM 2515 C C . CYS A 1 326 ? 15.640 -34.906 -31.530 1.00 31.64 569 CYS A C 1
ATOM 2516 O O . CYS A 1 326 ? 14.603 -34.331 -31.840 1.00 31.94 569 CYS A O 1
ATOM 2519 N N . GLU A 1 327 ? 15.849 -36.205 -31.732 1.00 32.45 570 GLU A N 1
ATOM 2520 C CA . GLU A 1 327 ? 14.865 -37.062 -32.379 1.00 38.50 570 GLU A CA 1
ATOM 2521 C C . GLU A 1 327 ? 13.734 -37.427 -31.426 1.00 32.66 570 GLU A C 1
ATOM 2522 O O . GLU A 1 327 ? 12.601 -37.617 -31.848 1.00 40.56 570 GLU A O 1
ATOM 2528 N N . ASP A 1 328 ? 14.036 -37.537 -30.136 1.00 25.99 571 ASP A N 1
ATOM 2529 C CA . ASP A 1 328 ? 13.096 -38.098 -29.195 1.00 24.69 571 ASP A CA 1
ATOM 2530 C C . ASP A 1 328 ? 13.099 -37.168 -27.990 1.00 21.18 571 ASP A C 1
ATOM 2531 O O . ASP A 1 328 ? 13.962 -37.245 -27.126 1.00 21.87 571 ASP A O 1
ATOM 2536 N N . ILE A 1 329 ? 12.123 -36.266 -27.959 1.00 17.07 572 ILE A N 1
ATOM 2537 C CA . ILE A 1 329 ? 12.019 -35.338 -26.845 1.00 16.60 572 ILE A CA 1
ATOM 2538 C C . ILE A 1 329 ? 11.805 -36.006 -25.498 1.00 17.06 572 ILE A C 1
ATOM 2539 O O . ILE A 1 329 ? 12.387 -35.560 -24.523 1.00 16.77 572 ILE A O 1
ATOM 2544 N N . SER A 1 330 ? 10.972 -37.039 -25.420 1.00 16.59 573 SER A N 1
ATOM 2545 C CA . SER A 1 330 ? 10.754 -37.736 -24.163 1.00 17.72 573 SER A CA 1
ATOM 2546 C C . SER A 1 330 ? 12.090 -38.228 -23.602 1.00 18.31 573 SER A C 1
ATOM 2547 O O . SER A 1 330 ? 12.397 -37.998 -22.431 1.00 19.40 573 SER A O 1
ATOM 2550 N N . GLU A 1 331 ? 12.870 -38.889 -24.447 1.00 21.55 574 GLU A N 1
ATOM 2551 C CA . GLU A 1 331 ? 14.202 -39.365 -24.047 1.00 23.56 574 GLU A CA 1
ATOM 2552 C C . GLU A 1 331 ? 15.153 -38.258 -23.570 1.00 22.52 574 GLU A C 1
ATOM 2553 O O . GLU A 1 331 ? 15.878 -38.433 -22.575 1.00 25.51 574 GLU A O 1
ATOM 2559 N N . ALA A 1 332 ? 15.158 -37.137 -24.284 1.00 19.16 575 ALA A N 1
ATOM 2560 C CA . ALA A 1 332 ? 16.000 -35.993 -23.977 1.00 21.97 575 ALA A CA 1
ATOM 2561 C C . ALA A 1 332 ? 15.572 -35.362 -22.658 1.00 22.12 575 ALA A C 1
ATOM 2562 O O . ALA A 1 332 ? 16.424 -34.963 -21.855 1.00 21.77 575 ALA A O 1
ATOM 2564 N N . LEU A 1 333 ? 14.266 -35.276 -22.408 1.00 19.59 576 LEU A N 1
ATOM 2565 C CA . LEU A 1 333 ? 13.797 -34.700 -21.147 1.00 16.37 576 LEU A CA 1
ATOM 2566 C C . LEU A 1 333 ? 14.223 -35.553 -19.956 1.00 19.40 576 LEU A C 1
ATOM 2567 O O . LEU A 1 333 ? 14.535 -35.030 -18.891 1.00 18.07 576 LEU A O 1
ATOM 2572 N N . LEU A 1 334 ? 14.197 -36.869 -20.130 1.00 19.18 577 LEU A N 1
ATOM 2573 C CA . LEU A 1 334 ? 14.619 -37.796 -19.083 1.00 20.30 577 LEU A CA 1
ATOM 2574 C C . LEU A 1 334 ? 16.107 -37.588 -18.722 1.00 22.57 577 LEU A C 1
ATOM 2575 O O . LEU A 1 334 ? 16.466 -37.777 -17.564 1.00 22.03 577 LEU A O 1
ATOM 2580 N N . LYS A 1 335 ? 16.949 -37.179 -19.671 1.00 23.03 578 LYS A N 1
ATOM 2581 C CA . LYS A 1 335 ? 18.355 -36.819 -19.357 1.00 26.71 578 LYS A CA 1
ATOM 2582 C C . LYS A 1 335 ? 18.485 -35.647 -18.377 1.00 26.51 578 LYS A C 1
ATOM 2583 O O . LYS A 1 335 ? 19.412 -35.573 -17.571 1.00 27.04 578 LYS A O 1
ATOM 2589 N N . ILE A 1 336 ? 17.545 -34.713 -18.452 1.00 18.43 579 ILE A N 1
ATOM 2590 C CA . ILE A 1 336 ? 17.554 -33.523 -17.624 1.00 18.48 579 ILE A CA 1
ATOM 2591 C C . ILE A 1 336 ? 16.809 -33.787 -16.321 1.00 17.90 579 ILE A C 1
ATOM 2592 O O . ILE A 1 336 ? 17.227 -33.307 -15.263 1.00 20.96 579 ILE A O 1
ATOM 2597 N N . VAL A 1 337 ? 15.699 -34.537 -16.383 1.00 17.23 580 VAL A N 1
ATOM 2598 C CA . VAL A 1 337 ? 14.843 -34.780 -15.246 1.00 16.18 580 VAL A CA 1
ATOM 2599 C C . VAL A 1 337 ? 14.757 -36.254 -14.965 1.00 16.67 580 VAL A C 1
ATOM 2600 O O . VAL A 1 337 ? 13.928 -36.975 -15.505 1.00 17.52 580 VAL A O 1
ATOM 2604 N N . PRO A 1 338 ? 15.659 -36.756 -14.106 1.00 21.32 581 PRO A N 1
ATOM 2605 C CA . PRO A 1 338 ? 15.725 -38.199 -13.930 1.00 24.01 581 PRO A CA 1
ATOM 2606 C C . PRO A 1 338 ? 14.464 -38.846 -13.356 1.00 21.49 581 PRO A C 1
ATOM 2607 O O . PRO A 1 338 ? 14.212 -40.029 -13.610 1.00 26.60 581 PRO A O 1
ATOM 2611 N N . GLU A 1 339 ? 13.652 -38.067 -12.653 1.00 21.29 582 GLU A N 1
ATOM 2612 C CA . GLU A 1 339 ? 12.417 -38.531 -12.027 1.00 21.75 582 GLU A CA 1
ATOM 2613 C C . GLU A 1 339 ? 11.213 -38.579 -12.996 1.00 22.01 582 GLU A C 1
ATOM 2614 O O . GLU A 1 339 ? 10.114 -38.962 -12.595 1.00 24.86 582 GLU A O 1
ATOM 2620 N N . PHE A 1 340 ? 11.430 -38.162 -14.241 1.00 20.65 583 PHE A N 1
ATOM 2621 C CA . PHE A 1 340 ? 10.387 -38.203 -15.296 1.00 17.98 583 PHE A CA 1
ATOM 2622 C C . PHE A 1 340 ? 10.036 -39.633 -15.653 1.00 18.84 583 PHE A C 1
ATOM 2623 O O . PHE A 1 340 ? 10.917 -40.393 -16.063 1.00 20.71 583 PHE A O 1
ATOM 2631 N N . LYS A 1 341 ? 8.769 -39.977 -15.476 1.00 18.28 584 LYS A N 1
ATOM 2632 C CA . LYS A 1 341 ? 8.243 -41.280 -15.845 1.00 23.81 584 LYS A CA 1
ATOM 2633 C C . LYS A 1 341 ? 7.072 -41.105 -16.815 1.00 16.81 584 LYS A C 1
ATOM 2634 O O . LYS A 1 341 ? 5.916 -41.059 -16.417 1.00 17.80 584 LYS A O 1
ATOM 2640 N N . HIS A 1 342 ? 7.419 -41.082 -18.083 1.00 19.86 585 HIS A N 1
ATOM 2641 C CA . HIS A 1 342 ? 6.463 -40.713 -19.101 1.00 21.16 585 HIS A CA 1
ATOM 2642 C C . HIS A 1 342 ? 5.370 -41.760 -19.252 1.00 25.72 585 HIS A C 1
ATOM 2643 O O . HIS A 1 342 ? 5.636 -42.895 -19.637 1.00 28.15 585 HIS A O 1
ATOM 2650 N N . ASN A 1 343 ? 4.152 -41.369 -18.896 1.00 25.25 586 ASN A N 1
ATOM 2651 C CA . ASN A 1 343 ? 2.972 -42.193 -19.065 1.00 30.14 586 ASN A CA 1
ATOM 2652 C C . ASN A 1 343 ? 2.538 -42.016 -20.518 1.00 33.95 586 ASN A C 1
ATOM 2653 O O . ASN A 1 343 ? 1.727 -41.139 -20.834 1.00 38.09 586 ASN A O 1
ATOM 2658 N N . LYS A 1 344 ? 3.122 -42.836 -21.389 1.00 36.15 587 LYS A N 1
ATOM 2659 C CA . LYS A 1 344 ? 2.664 -43.002 -22.765 1.00 39.09 587 LYS A CA 1
ATOM 2660 C C . LYS A 1 344 ? 1.471 -43.941 -22.828 1.00 43.20 587 LYS A C 1
ATOM 2661 O O . LYS A 1 344 ? 0.919 -44.331 -21.800 1.00 47.82 587 LYS A O 1
ATOM 2667 N N . SER B 1 5 ? -32.581 -11.454 -31.266 1.00 36.55 248 SER B N 1
ATOM 2668 C CA . SER B 1 5 ? -31.321 -10.909 -30.682 1.00 33.67 248 SER B CA 1
ATOM 2669 C C . SER B 1 5 ? -30.781 -9.797 -31.560 1.00 28.44 248 SER B C 1
ATOM 2670 O O . SER B 1 5 ? -31.211 -9.627 -32.702 1.00 31.71 248 SER B O 1
ATOM 2673 N N . ILE B 1 6 ? -29.807 -9.052 -31.045 1.00 32.50 249 ILE B N 1
ATOM 2674 C CA . ILE B 1 6 ? -29.157 -8.020 -31.853 1.00 28.90 249 ILE B CA 1
ATOM 2675 C C . ILE B 1 6 ? -28.506 -8.670 -33.072 1.00 27.02 249 ILE B C 1
ATOM 2676 O O . ILE B 1 6 ? -28.577 -8.128 -34.185 1.00 28.05 249 ILE B O 1
ATOM 2681 N N . GLU B 1 7 ? -27.939 -9.861 -32.877 1.00 24.35 250 GLU B N 1
ATOM 2682 C CA . GLU B 1 7 ? -27.312 -10.599 -33.971 1.00 23.07 250 GLU B CA 1
ATOM 2683 C C . GLU B 1 7 ? -28.284 -10.947 -35.076 1.00 29.00 250 GLU B C 1
ATOM 2684 O O . GLU B 1 7 ? -27.970 -10.759 -36.250 1.00 24.20 250 GLU B O 1
ATOM 2690 N N . ASP B 1 8 ? -29.473 -11.412 -34.697 1.00 30.57 251 ASP B N 1
ATOM 2691 C CA . ASP B 1 8 ? -30.502 -11.754 -35.674 1.00 29.14 251 ASP B CA 1
ATOM 2692 C C . ASP B 1 8 ? -30.921 -10.536 -36.491 1.00 26.45 251 ASP B C 1
ATOM 2693 O O . ASP B 1 8 ? -31.146 -10.642 -37.697 1.00 25.54 251 ASP B O 1
ATOM 2698 N N . LEU B 1 9 ? -31.081 -9.386 -35.835 1.00 26.64 252 LEU B N 1
ATOM 2699 C CA . LEU B 1 9 ? -31.568 -8.185 -36.501 1.00 25.13 252 LEU B CA 1
ATOM 2700 C C . LEU B 1 9 ? -30.585 -7.716 -37.569 1.00 22.93 252 LEU B C 1
ATOM 2701 O O . LEU B 1 9 ? -30.976 -7.109 -38.555 1.00 25.37 252 LEU B O 1
ATOM 2706 N N . LEU B 1 10 ? -29.299 -7.955 -37.326 1.00 21.80 253 LEU B N 1
ATOM 2707 C CA . LEU B 1 10 ? -28.262 -7.398 -38.197 1.00 20.39 253 LEU B CA 1
ATOM 2708 C C . LEU B 1 10 ? -27.685 -8.436 -39.177 1.00 19.55 253 LEU B C 1
ATOM 2709 O O . LEU B 1 10 ? -26.869 -8.074 -40.020 1.00 20.04 253 LEU B O 1
ATOM 2714 N N . ALA B 1 11 ? -28.091 -9.701 -39.071 1.00 18.04 254 ALA B N 1
ATOM 2715 C CA . ALA B 1 11 ? -27.711 -10.739 -40.047 1.00 16.77 254 ALA B CA 1
ATOM 2716 C C . ALA B 1 11 ? -28.009 -10.308 -41.464 1.00 19.86 254 ALA B C 1
ATOM 2717 O O . ALA B 1 11 ? -29.015 -9.633 -41.724 1.00 20.43 254 ALA B O 1
ATOM 2719 N N . ARG B 1 12 ? -27.146 -10.732 -42.378 1.00 16.57 255 ARG B N 1
ATOM 2720 C CA . ARG B 1 12 ? -27.281 -10.397 -43.783 1.00 18.48 255 ARG B CA 1
ATOM 2721 C C . ARG B 1 12 ? -28.319 -11.231 -44.492 1.00 20.56 255 ARG B C 1
ATOM 2722 O O . ARG B 1 12 ? -28.975 -10.728 -45.412 1.00 20.47 255 ARG B O 1
ATOM 2730 N N . LYS B 1 13 ? -28.445 -12.490 -44.068 1.00 20.92 256 LYS B N 1
ATOM 2731 C CA . LYS B 1 13 ? -29.299 -13.491 -44.696 1.00 24.34 256 LYS B CA 1
ATOM 2732 C C . LYS B 1 13 ? -29.116 -13.512 -46.207 1.00 22.67 256 LYS B C 1
ATOM 2733 O O . LYS B 1 13 ? -30.072 -13.269 -46.956 1.00 23.36 256 LYS B O 1
ATOM 2739 N N . PRO B 1 14 ? -27.878 -13.764 -46.670 1.00 18.51 257 PRO B N 1
ATOM 2740 C CA . PRO B 1 14 ? -27.648 -13.769 -48.095 1.00 16.79 257 PRO B CA 1
ATOM 2741 C C . PRO B 1 14 ? -28.455 -14.853 -48.776 1.00 23.90 257 PRO B C 1
ATOM 2742 O O . PRO B 1 14 ? -28.579 -15.994 -48.269 1.00 23.05 257 PRO B O 1
ATOM 2746 N N . LYS B 1 15 ? -29.005 -14.489 -49.928 1.00 20.79 258 LYS B N 1
ATOM 2747 C CA . LYS B 1 15 ? -29.858 -15.421 -50.644 1.00 24.81 258 LYS B CA 1
ATOM 2748 C C . LYS B 1 15 ? -29.085 -16.427 -51.493 1.00 23.08 258 LYS B C 1
ATOM 2749 O O . LYS B 1 15 ? -29.682 -17.366 -52.023 1.00 23.88 258 LYS B O 1
ATOM 2755 N N . ASP B 1 16 ? -27.774 -16.226 -51.634 1.00 19.32 259 ASP B N 1
ATOM 2756 C CA . ASP B 1 16 ? -26.943 -17.021 -52.511 1.00 19.47 259 ASP B CA 1
ATOM 2757 C C . ASP B 1 16 ? -25.936 -17.941 -51.805 1.00 16.64 259 ASP B C 1
ATOM 2758 O O . ASP B 1 16 ? -24.892 -18.273 -52.365 1.00 17.78 259 ASP B O 1
ATOM 2763 N N . LEU B 1 17 ? -26.248 -18.354 -50.585 1.00 17.18 260 LEU B N 1
ATOM 2764 C CA . LEU B 1 17 ? -25.513 -19.457 -49.980 1.00 14.24 260 LEU B CA 1
ATOM 2765 C C . LEU B 1 17 ? -25.739 -20.744 -50.749 1.00 16.00 260 LEU B C 1
ATOM 2766 O O . LEU B 1 17 ? -26.867 -21.080 -51.139 1.00 18.68 260 LEU B O 1
ATOM 2771 N N . ASP B 1 18 ? -24.658 -21.480 -50.932 1.00 12.62 261 ASP B N 1
ATOM 2772 C CA . ASP B 1 18 ? -24.656 -22.643 -51.814 1.00 11.72 261 ASP B CA 1
ATOM 2773 C C . ASP B 1 18 ? -23.853 -23.756 -51.169 1.00 12.08 261 ASP B C 1
ATOM 2774 O O . ASP B 1 18 ? -22.636 -23.877 -51.342 1.00 12.80 261 ASP B O 1
ATOM 2779 N N . ASP B 1 19 ? -24.574 -24.584 -50.435 1.00 11.25 262 ASP B N 1
ATOM 2780 C CA . ASP B 1 19 ? -23.930 -25.678 -49.716 1.00 9.83 262 ASP B CA 1
ATOM 2781 C C . ASP B 1 19 ? -23.247 -26.694 -50.662 1.00 11.10 262 ASP B C 1
ATOM 2782 O O . ASP B 1 19 ? -22.126 -27.148 -50.374 1.00 10.18 262 ASP B O 1
ATOM 2787 N N . SER B 1 20 ? -23.937 -27.060 -51.760 1.00 11.27 263 SER B N 1
ATOM 2788 C CA . SER B 1 20 ? -23.367 -28.044 -52.663 1.00 11.48 263 SER B CA 1
ATOM 2789 C C . SER B 1 20 ? -22.102 -27.580 -53.361 1.00 10.34 263 SER B C 1
ATOM 2790 O O . SER B 1 20 ? -21.197 -28.391 -53.595 1.00 10.03 263 SER B O 1
ATOM 2793 N N . ALA B 1 21 ? -22.011 -26.283 -53.665 1.00 9.92 264 ALA B N 1
ATOM 2794 C CA . ALA B 1 21 ? -20.773 -25.747 -54.224 1.00 9.77 264 ALA B CA 1
ATOM 2795 C C . ALA B 1 21 ? -19.626 -25.875 -53.214 1.00 8.84 264 ALA B C 1
ATOM 2796 O O . ALA B 1 21 ? -18.484 -26.220 -53.569 1.00 10.01 264 ALA B O 1
ATOM 2798 N N . VAL B 1 22 ? -19.895 -25.536 -51.947 1.00 7.48 265 VAL B N 1
ATOM 2799 C CA . VAL B 1 22 ? -18.805 -25.612 -50.948 1.00 8.39 265 VAL B CA 1
ATOM 2800 C C . VAL B 1 22 ? -18.388 -27.069 -50.733 1.00 8.87 265 VAL B C 1
ATOM 2801 O O . VAL B 1 22 ? -17.223 -27.378 -50.606 1.00 9.57 265 VAL B O 1
ATOM 2805 N N . ALA B 1 23 ? -19.355 -27.965 -50.704 1.00 9.82 266 ALA B N 1
ATOM 2806 C CA . ALA B 1 23 ? -19.051 -29.388 -50.557 1.00 11.54 266 ALA B CA 1
ATOM 2807 C C . ALA B 1 23 ? -18.194 -29.867 -51.699 1.00 11.33 266 ALA B C 1
ATOM 2808 O O . ALA B 1 23 ? -17.218 -30.597 -51.506 1.00 11.81 266 ALA B O 1
ATOM 2810 N N . ALA B 1 24 ? -18.527 -29.448 -52.915 1.00 11.14 267 ALA B N 1
ATOM 2811 C CA . ALA B 1 24 ? -17.728 -29.836 -54.075 1.00 13.92 267 ALA B CA 1
ATOM 2812 C C . ALA B 1 24 ? -16.288 -29.354 -53.966 1.00 14.44 267 ALA B C 1
ATOM 2813 O O . ALA B 1 24 ? -15.347 -30.053 -54.368 1.00 19.06 267 ALA B O 1
ATOM 2815 N N . PHE B 1 25 ? -16.107 -28.196 -53.362 1.00 10.51 268 PHE B N 1
ATOM 2816 C CA . PHE B 1 25 ? -14.766 -27.612 -53.136 1.00 10.09 268 PHE B CA 1
ATOM 2817 C C . PHE B 1 25 ? -14.001 -28.319 -52.025 1.00 12.05 268 PHE B C 1
ATOM 2818 O O . PHE B 1 25 ? -12.789 -28.458 -52.125 1.00 13.38 268 PHE B O 1
ATOM 2826 N N . LEU B 1 26 ? -14.675 -28.750 -50.958 1.00 8.66 269 LEU B N 1
ATOM 2827 C CA . LEU B 1 26 ? -13.959 -29.246 -49.780 1.00 8.67 269 LEU B CA 1
ATOM 2828 C C . LEU B 1 26 ? -13.973 -30.753 -49.607 1.00 9.02 269 LEU B C 1
ATOM 2829 O O . LEU B 1 26 ? -13.126 -31.302 -48.909 1.00 9.81 269 LEU B O 1
ATOM 2834 N N . LYS B 1 27 ? -14.892 -31.434 -50.285 1.00 9.70 270 LYS B N 1
ATOM 2835 C CA . LYS B 1 27 ? -14.989 -32.874 -50.089 1.00 10.41 270 LYS B CA 1
ATOM 2836 C C . LYS B 1 27 ? -13.699 -33.625 -50.329 1.00 11.89 270 LYS B C 1
ATOM 2837 O O . LYS B 1 27 ? -13.047 -33.492 -51.368 1.00 12.29 270 LYS B O 1
ATOM 2843 N N . ASP B 1 28 ? -13.322 -34.395 -49.315 1.00 11.96 271 ASP B N 1
ATOM 2844 C CA . ASP B 1 28 ? -12.117 -35.231 -49.262 1.00 12.52 271 ASP B CA 1
ATOM 2845 C C . ASP B 1 28 ? -10.789 -34.500 -49.387 1.00 12.82 271 ASP B C 1
ATOM 2846 O O . ASP B 1 28 ? -9.740 -35.128 -49.587 1.00 14.72 271 ASP B O 1
ATOM 2851 N N . LYS B 1 29 ? -10.782 -33.192 -49.114 1.00 10.59 272 LYS B N 1
ATOM 2852 C CA . LYS B 1 29 ? -9.528 -32.466 -49.091 1.00 13.09 272 LYS B CA 1
ATOM 2853 C C . LYS B 1 29 ? -8.877 -32.527 -47.732 1.00 11.22 272 LYS B C 1
ATOM 2854 O O . LYS B 1 29 ? -9.519 -32.612 -46.692 1.00 10.76 272 LYS B O 1
ATOM 2860 N N . VAL B 1 30 ? -7.564 -32.436 -47.737 1.00 10.90 273 VAL B N 1
ATOM 2861 C CA . VAL B 1 30 ? -6.776 -32.116 -46.578 1.00 10.21 273 VAL B CA 1
ATOM 2862 C C . VAL B 1 30 ? -6.651 -30.595 -46.532 1.00 9.25 273 VAL B C 1
ATOM 2863 O O . VAL B 1 30 ? -6.093 -29.969 -47.447 1.00 10.05 273 VAL B O 1
ATOM 2867 N N . VAL B 1 31 ? -7.216 -30.020 -45.451 1.00 9.22 274 VAL B N 1
ATOM 2868 C CA . VAL B 1 31 ? -7.288 -28.564 -45.325 1.00 8.42 274 VAL B CA 1
ATOM 2869 C C . VAL B 1 31 ? -6.605 -28.147 -44.029 1.00 8.48 274 VAL B C 1
ATOM 2870 O O . VAL B 1 31 ? -6.824 -28.746 -42.972 1.00 10.29 274 VAL B O 1
ATOM 2874 N N . LEU B 1 32 ? -5.773 -27.118 -44.113 1.00 8.94 275 LEU B N 1
ATOM 2875 C CA . LEU B 1 32 ? -5.169 -26.534 -42.942 1.00 8.40 275 LEU B CA 1
ATOM 2876 C C . LEU B 1 32 ? -5.746 -25.137 -42.736 1.00 7.94 275 LEU B C 1
ATOM 2877 O O . LEU B 1 32 ? -5.812 -24.329 -43.668 1.00 8.26 275 LEU B O 1
ATOM 2882 N N . VAL B 1 33 ? -6.133 -24.880 -41.493 1.00 7.74 276 VAL B N 1
ATOM 2883 C CA . VAL B 1 33 ? -6.685 -23.571 -41.116 1.00 8.23 276 VAL B CA 1
ATOM 2884 C C . VAL B 1 33 ? -5.715 -22.936 -40.131 1.00 7.61 276 VAL B C 1
ATOM 2885 O O . VAL B 1 33 ? -5.461 -23.513 -39.073 1.00 8.66 276 VAL B O 1
ATOM 2889 N N . SER B 1 34 ? -5.147 -21.763 -40.461 1.00 7.11 277 SER B N 1
ATOM 2890 C CA . SER B 1 34 ? -4.341 -21.021 -39.524 1.00 7.45 277 SER B CA 1
ATOM 2891 C C . SER B 1 34 ? -5.244 -20.118 -38.725 1.00 8.06 277 SER B C 1
ATOM 2892 O O . SER B 1 34 ? -6.282 -19.625 -39.220 1.00 8.84 277 SER B O 1
ATOM 2895 N N . GLY B 1 35 ? -4.927 -19.933 -37.455 1.00 7.41 278 GLY B N 1
ATOM 2896 C CA . GLY B 1 35 ? -5.866 -19.238 -36.573 1.00 7.99 278 GLY B CA 1
ATOM 2897 C C . GLY B 1 35 ? -7.126 -20.012 -36.289 1.00 7.87 278 GLY B C 1
ATOM 2898 O O . GLY B 1 35 ? -8.187 -19.454 -36.086 1.00 7.27 278 GLY B O 1
ATOM 2899 N N . ALA B 1 36 ? -6.980 -21.341 -36.220 1.00 7.63 279 ALA B N 1
ATOM 2900 C CA . ALA B 1 36 ? -8.125 -22.252 -36.205 1.00 7.52 279 ALA B CA 1
ATOM 2901 C C . ALA B 1 36 ? -9.055 -22.092 -35.020 1.00 7.54 279 ALA B C 1
ATOM 2902 O O . ALA B 1 36 ? -10.224 -22.432 -35.135 1.00 7.90 279 ALA B O 1
ATOM 2904 N N . GLY B 1 37 ? -8.553 -21.565 -33.911 1.00 6.85 280 GLY B N 1
ATOM 2905 C CA . GLY B 1 37 ? -9.374 -21.347 -32.739 1.00 6.60 280 GLY B CA 1
ATOM 2906 C C . GLY B 1 37 ? -10.016 -19.967 -32.621 1.00 8.01 280 GLY B C 1
ATOM 2907 O O . GLY B 1 37 ? -10.658 -19.667 -31.616 1.00 8.52 280 GLY B O 1
ATOM 2908 N N . GLY B 1 38 ? -9.785 -19.099 -33.593 1.00 6.43 281 GLY B N 1
ATOM 2909 C CA . GLY B 1 38 ? -10.247 -17.716 -33.508 1.00 6.92 281 GLY B CA 1
ATOM 2910 C C . GLY B 1 38 ? -11.713 -17.594 -33.895 1.00 6.92 281 GLY B C 1
ATOM 2911 O O . GLY B 1 38 ? -12.355 -18.588 -34.247 1.00 6.71 281 GLY B O 1
ATOM 2912 N N . THR B 1 39 ? -12.268 -16.385 -33.887 1.00 6.66 282 THR B N 1
ATOM 2913 C CA . THR B 1 39 ? -13.680 -16.260 -34.288 1.00 7.24 282 THR B CA 1
ATOM 2914 C C . THR B 1 39 ? -13.903 -16.787 -35.724 1.00 7.15 282 THR B C 1
ATOM 2915 O O . THR B 1 39 ? -14.764 -17.641 -35.955 1.00 8.73 282 THR B O 1
ATOM 2919 N N . ILE B 1 40 ? -13.097 -16.329 -36.666 1.00 7.07 283 ILE B N 1
ATOM 2920 C CA A ILE B 1 40 ? -13.279 -16.740 -38.057 0.50 7.37 283 ILE B CA 1
ATOM 2921 C CA B ILE B 1 40 ? -13.285 -16.741 -38.049 0.50 7.41 283 ILE B CA 1
ATOM 2922 C C . ILE B 1 40 ? -12.722 -18.141 -38.291 1.00 7.21 283 ILE B C 1
ATOM 2923 O O . ILE B 1 40 ? -13.344 -18.975 -38.913 1.00 6.87 283 ILE B O 1
ATOM 2932 N N . GLY B 1 41 ? -11.531 -18.396 -37.760 1.00 6.69 284 GLY B N 1
ATOM 2933 C CA . GLY B 1 41 ? -10.908 -19.702 -37.893 1.00 7.45 284 GLY B CA 1
ATOM 2934 C C . GLY B 1 41 ? -11.746 -20.841 -37.400 1.00 7.79 284 GLY B C 1
ATOM 2935 O O . GLY B 1 41 ? -11.818 -21.888 -38.044 1.00 7.09 284 GLY B O 1
ATOM 2936 N N . SER B 1 42 ? -12.399 -20.630 -36.253 1.00 6.75 285 SER B N 1
ATOM 2937 C CA . SER B 1 42 ? -13.206 -21.705 -35.679 1.00 7.81 285 SER B CA 1
ATOM 2938 C C . SER B 1 42 ? -14.386 -22.041 -36.573 1.00 6.93 285 SER B C 1
ATOM 2939 O O . SER B 1 42 ? -14.716 -23.237 -36.774 1.00 7.71 285 SER B O 1
ATOM 2942 N N . GLU B 1 43 ? -15.015 -21.002 -37.126 1.00 7.73 286 GLU B N 1
ATOM 2943 C CA . GLU B 1 43 ? -16.117 -21.232 -38.059 1.00 7.07 286 GLU B CA 1
ATOM 2944 C C . GLU B 1 43 ? -15.616 -21.885 -39.352 1.00 7.02 286 GLU B C 1
ATOM 2945 O O . GLU B 1 43 ? -16.271 -22.752 -39.889 1.00 7.40 286 GLU B O 1
ATOM 2951 N N . LEU B 1 44 ? -14.475 -21.470 -39.877 1.00 5.97 287 LEU B N 1
ATOM 2952 C CA . LEU B 1 44 ? -13.879 -22.180 -41.012 1.00 6.80 287 LEU B CA 1
ATOM 2953 C C . LEU B 1 44 ? -13.707 -23.655 -40.681 1.00 8.00 287 LEU B C 1
ATOM 2954 O O . LEU B 1 44 ? -14.022 -24.515 -41.486 1.00 8.09 287 LEU B O 1
ATOM 2959 N N . CYS B 1 45 ? -13.205 -23.960 -39.489 1.00 7.31 288 CYS B N 1
ATOM 2960 C CA . CYS B 1 45 ? -13.034 -25.359 -39.081 1.00 7.62 288 CYS B CA 1
ATOM 2961 C C . CYS B 1 45 ? -14.368 -26.083 -39.103 1.00 7.20 288 CYS B C 1
ATOM 2962 O O . CYS B 1 45 ? -14.473 -27.209 -39.613 1.00 7.42 288 CYS B O 1
ATOM 2965 N N . LYS B 1 46 ? -15.372 -25.526 -38.448 1.00 7.10 289 LYS B N 1
ATOM 2966 C CA . LYS B 1 46 ? -16.690 -26.138 -38.421 1.00 7.48 289 LYS B CA 1
ATOM 2967 C C . LYS B 1 46 ? -17.243 -26.388 -39.826 1.00 8.30 289 LYS B C 1
ATOM 2968 O O . LYS B 1 46 ? -17.827 -27.460 -40.069 1.00 9.46 289 LYS B O 1
ATOM 2974 N N . GLN B 1 47 ? -17.033 -25.447 -40.741 1.00 7.25 290 GLN B N 1
ATOM 2975 C CA . GLN B 1 47 ? -17.576 -25.586 -42.079 1.00 8.12 290 GLN B CA 1
ATOM 2976 C C . GLN B 1 47 ? -16.768 -26.590 -42.868 1.00 8.61 290 GLN B C 1
ATOM 2977 O O . GLN B 1 47 ? -17.312 -27.327 -43.701 1.00 9.21 290 GLN B O 1
ATOM 2983 N N . CYS B 1 48 ? -15.473 -26.676 -42.619 1.00 8.19 291 CYS B N 1
ATOM 2984 C CA . CYS B 1 48 ? -14.674 -27.705 -43.285 1.00 8.70 291 CYS B CA 1
ATOM 2985 C C . CYS B 1 48 ? -15.188 -29.095 -42.953 1.00 9.70 291 CYS B C 1
ATOM 2986 O O . CYS B 1 48 ? -15.275 -29.970 -43.815 1.00 10.71 291 CYS B O 1
ATOM 2989 N N . ILE B 1 49 ? -15.513 -29.330 -41.684 1.00 9.44 292 ILE B N 1
ATOM 2990 C CA . ILE B 1 49 ? -16.133 -30.621 -41.266 1.00 10.16 292 ILE B CA 1
ATOM 2991 C C . ILE B 1 49 ? -17.502 -30.820 -41.931 1.00 9.55 292 ILE B C 1
ATOM 2992 O O . ILE B 1 49 ? -17.816 -31.895 -42.519 1.00 10.52 292 ILE B O 1
ATOM 2997 N N . LYS B 1 50 ? -18.340 -29.798 -41.830 1.00 7.79 293 LYS B N 1
ATOM 2998 C CA . LYS B 1 50 ? -19.704 -29.849 -42.383 1.00 10.42 293 LYS B CA 1
ATOM 2999 C C . LYS B 1 50 ? -19.708 -30.208 -43.869 1.00 10.14 293 LYS B C 1
ATOM 3000 O O . LYS B 1 50 ? -20.577 -30.987 -44.354 1.00 11.83 293 LYS B O 1
ATOM 3006 N N . PHE B 1 51 ? -18.745 -29.659 -44.606 1.00 8.96 294 PHE B N 1
ATOM 3007 C CA . PHE B 1 51 ? -18.746 -29.754 -46.053 1.00 9.68 294 PHE B CA 1
ATOM 3008 C C . PHE B 1 51 ? -17.770 -30.794 -46.587 1.00 10.62 294 PHE B C 1
ATOM 3009 O O . PHE B 1 51 ? -17.479 -30.835 -47.765 1.00 11.40 294 PHE B O 1
ATOM 3017 N N . GLY B 1 52 ? -17.302 -31.674 -45.707 1.00 10.32 295 GLY B N 1
ATOM 3018 C CA . GLY B 1 52 ? -16.745 -32.973 -46.158 1.00 9.74 295 GLY B CA 1
ATOM 3019 C C . GLY B 1 52 ? -15.240 -33.093 -46.221 1.00 9.53 295 GLY B C 1
ATOM 3020 O O . GLY B 1 52 ? -14.729 -34.063 -46.782 1.00 10.65 295 GLY B O 1
ATOM 3021 N N . ALA B 1 53 ? -14.499 -32.134 -45.680 1.00 9.71 296 ALA B N 1
ATOM 3022 C CA . ALA B 1 53 ? -13.061 -32.286 -45.654 1.00 9.00 296 ALA B CA 1
ATOM 3023 C C . ALA B 1 53 ? -12.654 -33.612 -45.038 1.00 10.03 296 ALA B C 1
ATOM 3024 O O . ALA B 1 53 ? -13.279 -34.063 -44.061 1.00 11.43 296 ALA B O 1
ATOM 3026 N N . LYS B 1 54 ? -11.635 -34.241 -45.640 1.00 11.39 297 LYS B N 1
ATOM 3027 C CA . LYS B 1 54 ? -11.112 -35.520 -45.155 1.00 12.71 297 LYS B CA 1
ATOM 3028 C C . LYS B 1 54 ? -10.298 -35.405 -43.872 1.00 13.26 297 LYS B C 1
ATOM 3029 O O . LYS B 1 54 ? -10.343 -36.269 -42.970 1.00 16.02 297 LYS B O 1
ATOM 3035 N N . HIS B 1 55 ? -9.477 -34.356 -43.803 1.00 10.80 298 HIS B N 1
ATOM 3036 C CA . HIS B 1 55 ? -8.582 -34.145 -42.690 1.00 12.02 298 HIS B CA 1
ATOM 3037 C C . HIS B 1 55 ? -8.404 -32.648 -42.505 1.00 12.22 298 HIS B C 1
ATOM 3038 O O . HIS B 1 55 ? -8.091 -31.931 -43.437 1.00 11.21 298 HIS B O 1
ATOM 3045 N N . LEU B 1 56 ? -8.695 -32.198 -41.292 1.00 9.84 299 LEU B N 1
ATOM 3046 C CA . LEU B 1 56 ? -8.532 -30.794 -40.931 1.00 10.19 299 LEU B CA 1
ATOM 3047 C C . LEU B 1 56 ? -7.322 -30.638 -39.985 1.00 10.13 299 LEU B C 1
ATOM 3048 O O . LEU B 1 56 ? -7.295 -31.244 -38.902 1.00 9.37 299 LEU B O 1
ATOM 3053 N N . ILE B 1 57 ? -6.387 -29.792 -40.378 1.00 9.26 300 ILE B N 1
ATOM 3054 C CA . ILE B 1 57 ? -5.174 -29.477 -39.588 1.00 9.65 300 ILE B CA 1
ATOM 3055 C C . ILE B 1 57 ? -5.440 -28.084 -39.020 1.00 9.18 300 ILE B C 1
ATOM 3056 O O . ILE B 1 57 ? -5.598 -27.108 -39.769 1.00 9.18 300 ILE B O 1
ATOM 3061 N N . MET B 1 58 ? -5.558 -28.010 -37.704 1.00 8.97 301 MET B N 1
ATOM 3062 C CA . MET B 1 58 ? -5.919 -26.767 -36.966 1.00 8.47 301 MET B CA 1
ATOM 3063 C C . MET B 1 58 ? -4.648 -26.146 -36.372 1.00 9.51 301 MET B C 1
ATOM 3064 O O . MET B 1 58 ? -4.109 -26.710 -35.412 1.00 10.33 301 MET B O 1
ATOM 3069 N N . VAL B 1 59 ? -4.185 -25.016 -36.886 1.00 8.11 302 VAL B N 1
ATOM 3070 C CA . VAL B 1 59 ? -2.975 -24.375 -36.383 1.00 8.31 302 VAL B CA 1
ATOM 3071 C C . VAL B 1 59 ? -3.352 -23.109 -35.620 1.00 7.08 302 VAL B C 1
ATOM 3072 O O . VAL B 1 59 ? -4.065 -22.253 -36.133 1.00 8.10 302 VAL B O 1
ATOM 3076 N N . ASP B 1 60 ? -2.889 -22.992 -34.385 1.00 7.25 303 ASP B N 1
ATOM 3077 C CA . ASP B 1 60 ? -3.143 -21.796 -33.567 1.00 7.13 303 ASP B CA 1
ATOM 3078 C C . ASP B 1 60 ? -2.057 -21.735 -32.491 1.00 8.71 303 ASP B C 1
ATOM 3079 O O . ASP B 1 60 ? -1.653 -22.778 -31.948 1.00 8.07 303 ASP B O 1
ATOM 3084 N N . HIS B 1 61 ? -1.584 -20.537 -32.203 1.00 8.26 304 HIS B N 1
ATOM 3085 C CA . HIS B 1 61 ? -0.611 -20.328 -31.130 1.00 8.24 304 HIS B CA 1
ATOM 3086 C C . HIS B 1 61 ? -1.230 -20.127 -29.756 1.00 9.05 304 HIS B C 1
ATOM 3087 O O . HIS B 1 61 ? -0.499 -20.202 -28.746 1.00 8.75 304 HIS B O 1
ATOM 3094 N N . SER B 1 62 ? -2.536 -19.945 -29.684 1.00 8.69 305 SER B N 1
ATOM 3095 C CA . SER B 1 62 ? -3.213 -19.758 -28.410 1.00 8.55 305 SER B CA 1
ATOM 3096 C C . SER B 1 62 ? -3.760 -21.089 -27.934 1.00 8.19 305 SER B C 1
ATOM 3097 O O . SER B 1 62 ? -4.619 -21.693 -28.579 1.00 9.00 305 SER B O 1
ATOM 3100 N N . GLU B 1 63 ? -3.235 -21.562 -26.809 1.00 7.73 306 GLU B N 1
ATOM 3101 C CA . GLU B 1 63 ? -3.583 -22.892 -26.339 1.00 7.69 306 GLU B CA 1
ATOM 3102 C C . GLU B 1 63 ? -5.060 -23.017 -25.999 1.00 8.51 306 GLU B C 1
ATOM 3103 O O . GLU B 1 63 ? -5.684 -23.983 -26.397 1.00 7.82 306 GLU B O 1
ATOM 3109 N N . TYR B 1 64 ? -5.647 -22.064 -25.279 1.00 7.63 307 TYR B N 1
ATOM 3110 C CA . TYR B 1 64 ? -7.082 -22.149 -24.949 1.00 7.65 307 TYR B CA 1
ATOM 3111 C C . TYR B 1 64 ? -7.893 -22.193 -26.259 1.00 7.92 307 TYR B C 1
ATOM 3112 O O . TYR B 1 64 ? -8.825 -22.976 -26.395 1.00 8.77 307 TYR B O 1
ATOM 3121 N N . ASN B 1 65 ? -7.556 -21.312 -27.216 1.00 7.53 308 ASN B N 1
ATOM 3122 C CA . ASN B 1 65 ? -8.380 -21.275 -28.425 1.00 7.34 308 ASN B CA 1
ATOM 3123 C C . ASN B 1 65 ? -8.276 -22.582 -29.181 1.00 7.65 308 ASN B C 1
ATOM 3124 O O . ASN B 1 65 ? -9.278 -23.064 -29.719 1.00 8.28 308 ASN B O 1
ATOM 3129 N N . LEU B 1 66 ? -7.090 -23.176 -29.229 1.00 7.06 309 LEU B N 1
ATOM 3130 C CA . LEU B 1 66 ? -6.922 -24.463 -29.916 1.00 7.01 309 LEU B CA 1
ATOM 3131 C C . LEU B 1 66 ? -7.676 -25.568 -29.174 1.00 8.21 309 LEU B C 1
ATOM 3132 O O . LEU B 1 66 ? -8.383 -26.387 -29.766 1.00 8.33 309 LEU B O 1
ATOM 3137 N N . TYR B 1 67 ? -7.490 -25.595 -27.862 1.00 7.96 310 TYR B N 1
ATOM 3138 C CA . TYR B 1 67 ? -8.202 -26.523 -26.987 1.00 8.99 310 TYR B CA 1
ATOM 3139 C C . TYR B 1 67 ? -9.689 -26.468 -27.230 1.00 9.19 310 TYR B C 1
ATOM 3140 O O . TYR B 1 67 ? -10.335 -27.488 -27.396 1.00 9.68 310 TYR B O 1
ATOM 3149 N N . LYS B 1 68 ? -10.226 -25.262 -27.369 1.00 8.65 311 LYS B N 1
ATOM 3150 C CA . LYS B 1 68 ? -11.667 -25.073 -27.453 1.00 8.57 311 LYS B CA 1
ATOM 3151 C C . LYS B 1 68 ? -12.234 -25.549 -28.784 1.00 9.48 311 LYS B C 1
ATOM 3152 O O . LYS B 1 68 ? -13.252 -26.218 -28.813 1.00 10.09 311 LYS B O 1
ATOM 3158 N N . ILE B 1 69 ? -11.607 -25.199 -29.910 1.00 7.35 312 ILE B N 1
ATOM 3159 C CA . ILE B 1 69 ? -12.102 -25.695 -31.200 1.00 8.89 312 ILE B CA 1
ATOM 3160 C C . ILE B 1 69 ? -11.922 -27.201 -31.329 1.00 9.24 312 ILE B C 1
ATOM 3161 O O . ILE B 1 69 ? -12.799 -27.888 -31.836 1.00 9.02 312 ILE B O 1
ATOM 3166 N N . ASN B 1 70 ? -10.826 -27.731 -30.830 1.00 8.21 313 ASN B N 1
ATOM 3167 C CA . ASN B 1 70 ? -10.611 -29.195 -30.836 1.00 9.62 313 ASN B CA 1
ATOM 3168 C C . ASN B 1 70 ? -11.715 -29.871 -29.991 1.00 10.89 313 ASN B C 1
ATOM 3169 O O . ASN B 1 70 ? -12.300 -30.896 -30.401 1.00 12.34 313 ASN B O 1
ATOM 3174 N N . ASP B 1 71 ? -12.037 -29.307 -28.835 1.00 10.68 314 ASP B N 1
ATOM 3175 C CA . ASP B 1 71 ? -13.145 -29.842 -28.014 1.00 12.64 314 ASP B CA 1
ATOM 3176 C C . ASP B 1 71 ? -14.497 -29.701 -28.695 1.00 12.83 314 ASP B C 1
ATOM 3177 O O . ASP B 1 71 ? -15.319 -30.627 -28.654 1.00 13.44 314 ASP B O 1
ATOM 3182 N N . ASP B 1 72 ? -14.745 -28.533 -29.269 1.00 10.38 315 ASP B N 1
ATOM 3183 C CA . ASP B 1 72 ? -15.998 -28.301 -29.987 1.00 10.34 315 ASP B CA 1
ATOM 3184 C C . ASP B 1 72 ? -16.240 -29.368 -31.063 1.00 10.49 315 ASP B C 1
ATOM 3185 O O . ASP B 1 72 ? -17.346 -29.739 -31.282 1.00 15.41 315 ASP B O 1
ATOM 3190 N N . LEU B 1 73 ? -15.176 -29.824 -31.698 1.00 10.37 316 LEU B N 1
ATOM 3191 C CA . LEU B 1 73 ? -15.249 -30.798 -32.783 1.00 10.51 316 LEU B CA 1
ATOM 3192 C C . LEU B 1 73 ? -14.948 -32.224 -32.338 1.00 11.29 316 LEU B C 1
ATOM 3193 O O . LEU B 1 73 ? -14.535 -33.062 -33.132 1.00 11.53 316 LEU B O 1
ATOM 3198 N N . ASN B 1 74 ? -15.171 -32.513 -31.047 1.00 12.74 317 ASN B N 1
ATOM 3199 C CA . ASN B 1 74 ? -14.753 -33.813 -30.529 1.00 14.97 317 ASN B CA 1
ATOM 3200 C C . ASN B 1 74 ? -15.458 -35.004 -31.187 1.00 13.49 317 ASN B C 1
ATOM 3201 O O . ASN B 1 74 ? -14.828 -36.075 -31.271 1.00 15.80 317 ASN B O 1
ATOM 3206 N N . LEU B 1 75 ? -16.669 -34.802 -31.695 1.00 15.94 318 LEU B N 1
ATOM 3207 C CA . LEU B 1 75 ? -17.349 -35.894 -32.435 1.00 16.23 318 LEU B CA 1
ATOM 3208 C C . LEU B 1 75 ? -16.626 -36.254 -33.723 1.00 18.62 318 LEU B C 1
ATOM 3209 O O . LEU B 1 75 ? -16.889 -37.312 -34.332 1.00 18.91 318 LEU B O 1
ATOM 3214 N N . TYR B 1 76 ? -15.696 -35.394 -34.143 1.00 14.86 319 TYR B N 1
ATOM 3215 C CA . TYR B 1 76 ? -14.954 -35.582 -35.394 1.00 15.87 319 TYR B CA 1
ATOM 3216 C C . TYR B 1 76 ? -13.476 -35.752 -35.153 1.00 15.26 319 TYR B C 1
ATOM 3217 O O . TYR B 1 76 ? -12.632 -35.523 -36.028 1.00 14.46 319 TYR B O 1
ATOM 3226 N N . LYS B 1 77 ? -13.116 -36.160 -33.936 1.00 14.78 320 LYS B N 1
ATOM 3227 C CA . LYS B 1 77 ? -11.729 -36.161 -33.533 1.00 16.20 320 LYS B CA 1
ATOM 3228 C C . LYS B 1 77 ? -10.797 -36.963 -34.435 1.00 14.88 320 LYS B C 1
ATOM 3229 O O . LYS B 1 77 ? -9.616 -36.640 -34.592 1.00 16.94 320 LYS B O 1
ATOM 3235 N N . GLU B 1 78 ? -11.333 -38.026 -35.062 1.00 15.79 321 GLU B N 1
ATOM 3236 C CA . GLU B 1 78 ? -10.550 -38.891 -35.924 1.00 18.77 321 GLU B CA 1
ATOM 3237 C C . GLU B 1 78 ? -10.101 -38.217 -37.229 1.00 18.00 321 GLU B C 1
ATOM 3238 O O . GLU B 1 78 ? -9.179 -38.700 -37.893 1.00 21.93 321 GLU B O 1
ATOM 3244 N N . LYS B 1 79 ? -10.721 -37.081 -37.541 1.00 14.97 322 LYS B N 1
ATOM 3245 C CA . LYS B 1 79 ? -10.484 -36.325 -38.765 1.00 15.17 322 LYS B CA 1
ATOM 3246 C C . LYS B 1 79 ? -9.780 -34.996 -38.535 1.00 14.87 322 LYS B C 1
ATOM 3247 O O . LYS B 1 79 ? -9.654 -34.206 -39.492 1.00 14.42 322 LYS B O 1
ATOM 3253 N N . ILE B 1 80 ? -9.407 -34.699 -37.296 1.00 10.90 323 ILE B N 1
ATOM 3254 C CA . ILE B 1 80 ? -8.825 -33.389 -36.985 1.00 12.10 323 ILE B CA 1
ATOM 3255 C C . ILE B 1 80 ? -7.507 -33.541 -36.229 1.00 12.85 323 ILE B C 1
ATOM 3256 O O . ILE B 1 80 ? -7.342 -34.474 -35.432 1.00 12.62 323 ILE B O 1
ATOM 3261 N N . THR B 1 81 ? -6.595 -32.616 -36.464 1.00 10.17 324 THR B N 1
ATOM 3262 C CA . THR B 1 81 ? -5.285 -32.626 -35.824 1.00 11.15 324 THR B CA 1
ATOM 3263 C C . THR B 1 81 ? -5.002 -31.238 -35.243 1.00 11.14 324 THR B C 1
ATOM 3264 O O . THR B 1 81 ? -4.838 -30.300 -36.028 1.00 9.85 324 THR B O 1
ATOM 3268 N N . PRO B 1 82 ? -4.898 -31.120 -33.912 1.00 10.67 325 PRO B N 1
ATOM 3269 C CA . PRO B 1 82 ? -4.613 -29.830 -33.281 1.00 10.18 325 PRO B CA 1
ATOM 3270 C C . PRO B 1 82 ? -3.106 -29.608 -33.233 1.00 10.22 325 PRO B C 1
ATOM 3271 O O . PRO B 1 82 ? -2.356 -30.379 -32.584 1.00 11.71 325 PRO B O 1
ATOM 3275 N N . ILE B 1 83 ? -2.682 -28.528 -33.881 1.00 8.67 326 ILE B N 1
ATOM 3276 C CA . ILE B 1 83 ? -1.292 -28.137 -33.984 1.00 8.95 326 ILE B CA 1
ATOM 3277 C C . ILE B 1 83 ? -1.072 -26.804 -33.264 1.00 9.88 326 ILE B C 1
ATOM 3278 O O . ILE B 1 83 ? -1.494 -25.745 -33.709 1.00 10.06 326 ILE B O 1
ATOM 3283 N N . LEU B 1 84 ? -0.338 -26.882 -32.165 1.00 9.22 327 LEU B N 1
ATOM 3284 C CA . LEU B 1 84 ? -0.093 -25.765 -31.273 1.00 10.48 327 LEU B CA 1
ATOM 3285 C C . LEU B 1 84 ? 1.205 -25.130 -31.715 1.00 11.04 327 LEU B C 1
ATOM 3286 O O . LEU B 1 84 ? 2.268 -25.671 -31.474 1.00 11.58 327 LEU B O 1
ATOM 3291 N N . LEU B 1 85 ? 1.101 -24.031 -32.458 1.00 9.11 328 LEU B N 1
ATOM 3292 C CA . LEU B 1 85 ? 2.211 -23.503 -33.236 1.00 10.02 328 LEU B CA 1
ATOM 3293 C C . LEU B 1 85 ? 1.930 -22.079 -33.645 1.00 9.55 328 LEU B C 1
ATOM 3294 O O . LEU B 1 85 ? 0.800 -21.757 -34.050 1.00 10.05 328 LEU B O 1
ATOM 3299 N N . SER B 1 86 ? 2.957 -21.232 -33.581 1.00 10.14 329 SER B N 1
ATOM 3300 C CA . SER B 1 86 ? 2.922 -19.965 -34.277 1.00 9.49 329 SER B CA 1
ATOM 3301 C C . SER B 1 86 ? 3.344 -20.107 -35.729 1.00 10.00 329 SER B C 1
ATOM 3302 O O . SER B 1 86 ? 4.367 -20.763 -36.049 1.00 9.59 329 SER B O 1
ATOM 3305 N N . ILE B 1 87 ? 2.655 -19.444 -36.649 1.00 9.85 330 ILE B N 1
ATOM 3306 C CA . ILE B 1 87 ? 3.044 -19.493 -38.044 1.00 9.45 330 ILE B CA 1
ATOM 3307 C C . ILE B 1 87 ? 4.351 -18.731 -38.298 1.00 11.29 330 ILE B C 1
ATOM 3308 O O . ILE B 1 87 ? 4.850 -18.806 -39.422 1.00 14.81 330 ILE B O 1
ATOM 3313 N N . LEU B 1 88 ? 4.896 -18.041 -37.305 1.00 10.91 331 LEU B N 1
ATOM 3314 C CA . LEU B 1 88 ? 6.236 -17.452 -37.421 1.00 13.56 331 LEU B CA 1
ATOM 3315 C C . LEU B 1 88 ? 7.343 -18.486 -37.327 1.00 15.38 331 LEU B C 1
ATOM 3316 O O . LEU B 1 88 ? 8.493 -18.135 -37.650 1.00 16.62 331 LEU B O 1
ATOM 3321 N N . ASP B 1 89 ? 7.054 -19.686 -36.818 1.00 13.49 332 ASP B N 1
ATOM 3322 C CA . ASP B 1 89 ? 8.106 -20.700 -36.642 1.00 13.95 332 ASP B CA 1
ATOM 3323 C C . ASP B 1 89 ? 8.208 -21.475 -37.926 1.00 14.81 332 ASP B C 1
ATOM 3324 O O . ASP B 1 89 ? 7.567 -22.511 -38.095 1.00 13.82 332 ASP B O 1
ATOM 3329 N N . LYS B 1 90 ? 9.025 -20.976 -38.857 1.00 14.39 333 LYS B N 1
ATOM 3330 C CA . LYS B 1 90 ? 9.145 -21.546 -40.187 1.00 14.29 333 LYS B CA 1
ATOM 3331 C C . LYS B 1 90 ? 9.536 -23.018 -40.180 1.00 13.71 333 LYS B C 1
ATOM 3332 O O . LYS B 1 90 ? 9.003 -23.823 -40.948 1.00 14.66 333 LYS B O 1
ATOM 3338 N N . GLN B 1 91 ? 10.533 -23.363 -39.354 1.00 15.78 334 GLN B N 1
ATOM 3339 C CA . GLN B 1 91 ? 10.996 -24.746 -39.378 1.00 18.33 334 GLN B CA 1
ATOM 3340 C C . GLN B 1 91 ? 9.929 -25.733 -38.986 1.00 14.53 334 GLN B C 1
ATOM 3341 O O . GLN B 1 91 ? 9.749 -26.750 -39.645 1.00 15.71 334 GLN B O 1
ATOM 3347 N N . SER B 1 92 ? 9.172 -25.412 -37.934 1.00 13.84 335 SER B N 1
ATOM 3348 C CA . SER B 1 92 ? 8.135 -26.307 -37.473 1.00 12.72 335 SER B CA 1
ATOM 3349 C C . SER B 1 92 ? 6.930 -26.292 -38.420 1.00 12.87 335 SER B C 1
ATOM 3350 O O . SER B 1 92 ? 6.346 -27.330 -38.682 1.00 14.15 335 SER B O 1
ATOM 3353 N N . LEU B 1 93 ? 6.583 -25.115 -38.912 1.00 12.49 336 LEU B N 1
ATOM 3354 C CA . LEU B 1 93 ? 5.517 -25.016 -39.908 1.00 13.36 336 LEU B CA 1
ATOM 3355 C C . LEU B 1 93 ? 5.847 -25.830 -41.186 1.00 12.51 336 LEU B C 1
ATOM 3356 O O . LEU B 1 93 ? 5.016 -26.576 -41.670 1.00 12.04 336 LEU B O 1
ATOM 3361 N N . ASP B 1 94 ? 7.078 -25.732 -41.678 1.00 14.77 337 ASP B N 1
ATOM 3362 C CA . ASP B 1 94 ? 7.501 -26.512 -42.819 1.00 13.94 337 ASP B CA 1
ATOM 3363 C C . ASP B 1 94 ? 7.321 -28.010 -42.541 1.00 13.22 337 ASP B C 1
ATOM 3364 O O . ASP B 1 94 ? 6.919 -28.767 -43.425 1.00 16.55 337 ASP B O 1
ATOM 3369 N N . GLU B 1 95 ? 7.699 -28.469 -41.343 1.00 13.72 338 GLU B N 1
ATOM 3370 C CA . GLU B 1 95 ? 7.533 -29.875 -40.956 1.00 16.27 338 GLU B CA 1
ATOM 3371 C C . GLU B 1 95 ? 6.075 -30.296 -40.985 1.00 14.68 338 GLU B C 1
ATOM 3372 O O . GLU B 1 95 ? 5.733 -31.354 -41.504 1.00 15.45 338 GLU B O 1
ATOM 3378 N N . VAL B 1 96 ? 5.191 -29.417 -40.510 1.00 13.32 339 VAL B N 1
ATOM 3379 C CA . VAL B 1 96 ? 3.768 -29.718 -40.564 1.00 12.98 339 VAL B CA 1
ATOM 3380 C C . VAL B 1 96 ? 3.268 -29.862 -41.995 1.00 11.36 339 VAL B C 1
ATOM 3381 O O . VAL B 1 96 ? 2.544 -30.805 -42.301 1.00 11.99 339 VAL B O 1
ATOM 3385 N N . LEU B 1 97 ? 3.647 -28.930 -42.864 1.00 11.44 340 LEU B N 1
ATOM 3386 C CA . LEU B 1 97 ? 3.197 -28.971 -44.238 1.00 13.18 340 LEU B CA 1
ATOM 3387 C C . LEU B 1 97 ? 3.747 -30.188 -44.977 1.00 15.14 340 LEU B C 1
ATOM 3388 O O . LEU B 1 97 ? 3.048 -30.820 -45.740 1.00 15.38 340 LEU B O 1
ATOM 3393 N N . LYS B 1 98 ? 5.020 -30.493 -44.736 1.00 16.17 341 LYS B N 1
ATOM 3394 C CA . LYS B 1 98 ? 5.623 -31.634 -45.405 1.00 21.02 341 LYS B CA 1
ATOM 3395 C C . LYS B 1 98 ? 4.998 -32.953 -44.967 1.00 20.06 341 LYS B C 1
ATOM 3396 O O . LYS B 1 98 ? 4.949 -33.902 -45.755 1.00 20.17 341 LYS B O 1
ATOM 3402 N N . THR B 1 99 ? 4.537 -33.001 -43.721 1.00 18.14 342 THR B N 1
ATOM 3403 C CA . THR B 1 99 ? 3.960 -34.189 -43.115 1.00 18.24 342 THR B CA 1
ATOM 3404 C C . THR B 1 99 ? 2.539 -34.398 -43.632 1.00 19.13 342 THR B C 1
ATOM 3405 O O . THR B 1 99 ? 2.184 -35.499 -44.034 1.00 19.74 342 THR B O 1
ATOM 3409 N N . TYR B 1 100 ? 1.706 -33.357 -43.575 1.00 16.28 343 TYR B N 1
ATOM 3410 C CA . TYR B 1 100 ? 0.287 -33.534 -43.817 1.00 14.87 343 TYR B CA 1
ATOM 3411 C C . TYR B 1 100 ? -0.135 -33.158 -45.234 1.00 14.61 343 TYR B C 1
ATOM 3412 O O . TYR B 1 100 ? -1.209 -33.568 -45.675 1.00 14.05 343 TYR B O 1
ATOM 3421 N N . LYS B 1 101 ? 0.702 -32.395 -45.947 1.00 14.27 344 LYS B N 1
ATOM 3422 C CA . LYS B 1 101 ? 0.447 -32.053 -47.349 1.00 14.24 344 LYS B CA 1
ATOM 3423 C C . LYS B 1 101 ? -0.965 -31.553 -47.649 1.00 13.00 344 LYS B C 1
ATOM 3424 O O . LYS B 1 101 ? -1.704 -32.100 -48.489 1.00 14.40 344 LYS B O 1
ATOM 3430 N N . PRO B 1 102 ? -1.363 -30.483 -46.934 1.00 12.17 345 PRO B N 1
ATOM 3431 C CA . PRO B 1 102 ? -2.678 -29.944 -47.242 1.00 11.65 345 PRO B CA 1
ATOM 3432 C C . PRO B 1 102 ? -2.768 -29.413 -48.669 1.00 10.67 345 PRO B C 1
ATOM 3433 O O . PRO B 1 102 ? -1.785 -28.860 -49.204 1.00 13.29 345 PRO B O 1
ATOM 3437 N N . GLU B 1 103 ? -3.950 -29.537 -49.264 1.00 10.30 346 GLU B N 1
ATOM 3438 C CA . GLU B 1 103 ? -4.197 -29.019 -50.603 1.00 11.41 346 GLU B CA 1
ATOM 3439 C C . GLU B 1 103 ? -4.808 -27.619 -50.565 1.00 12.89 346 GLU B C 1
ATOM 3440 O O . GLU B 1 103 ? -4.826 -26.918 -51.577 1.00 12.87 346 GLU B O 1
ATOM 3446 N N . LEU B 1 104 ? -5.308 -27.212 -49.400 1.00 9.62 347 LEU B N 1
ATOM 3447 C CA . LEU B 1 104 ? -5.918 -25.899 -49.264 1.00 9.50 347 LEU B CA 1
ATOM 3448 C C . LEU B 1 104 ? -5.470 -25.360 -47.899 1.00 8.15 347 LEU B C 1
ATOM 3449 O O . LEU B 1 104 ? -5.512 -26.098 -46.884 1.00 9.07 347 LEU B O 1
ATOM 3454 N N . ILE B 1 105 ? -5.069 -24.084 -47.886 1.00 7.94 348 ILE B N 1
ATOM 3455 C CA . ILE B 1 105 ? -4.886 -23.375 -46.636 1.00 8.55 348 ILE B CA 1
ATOM 3456 C C . ILE B 1 105 ? -5.888 -22.253 -46.578 1.00 8.92 348 ILE B C 1
ATOM 3457 O O . ILE B 1 105 ? -6.055 -21.486 -47.531 1.00 8.15 348 ILE B O 1
ATOM 3462 N N . LEU B 1 106 ? -6.536 -22.145 -45.412 1.00 8.46 349 LEU B N 1
ATOM 3463 C CA . LEU B 1 106 ? -7.439 -21.032 -45.126 1.00 9.20 349 LEU B CA 1
ATOM 3464 C C . LEU B 1 106 ? -6.754 -20.230 -44.011 1.00 7.56 349 LEU B C 1
ATOM 3465 O O . LEU B 1 106 ? -6.559 -20.742 -42.900 1.00 8.65 349 LEU B O 1
ATOM 3470 N N . HIS B 1 107 ? -6.353 -19.005 -44.320 1.00 7.45 350 HIS B N 1
ATOM 3471 C CA . HIS B 1 107 ? -5.460 -18.247 -43.467 1.00 7.61 350 HIS B CA 1
ATOM 3472 C C . HIS B 1 107 ? -6.241 -17.175 -42.699 1.00 8.79 350 HIS B C 1
ATOM 3473 O O . HIS B 1 107 ? -6.623 -16.142 -43.239 1.00 8.45 350 HIS B O 1
ATOM 3480 N N . ALA B 1 108 ? -6.485 -17.464 -41.419 1.00 7.34 351 ALA B N 1
ATOM 3481 C CA . ALA B 1 108 ? -7.280 -16.633 -40.522 1.00 8.19 351 ALA B CA 1
ATOM 3482 C C . ALA B 1 108 ? -6.547 -16.264 -39.252 1.00 8.13 351 ALA B C 1
ATOM 3483 O O . ALA B 1 108 ? -7.159 -15.904 -38.252 1.00 8.41 351 ALA B O 1
ATOM 3485 N N . ALA B 1 109 ? -5.223 -16.345 -39.277 1.00 8.11 352 ALA B N 1
ATOM 3486 C CA . ALA B 1 109 ? -4.368 -16.010 -38.113 1.00 7.88 352 ALA B CA 1
ATOM 3487 C C . ALA B 1 109 ? -3.841 -14.596 -38.306 1.00 9.76 352 ALA B C 1
ATOM 3488 O O . ALA B 1 109 ? -3.170 -14.319 -39.293 1.00 12.57 352 ALA B O 1
ATOM 3490 N N . ALA B 1 110 ? -4.100 -13.691 -37.372 1.00 7.98 353 ALA B N 1
ATOM 3491 C CA . ALA B 1 110 ? -3.629 -12.319 -37.415 1.00 8.69 353 ALA B CA 1
ATOM 3492 C C . ALA B 1 110 ? -3.942 -11.647 -36.112 1.00 9.08 353 ALA B C 1
ATOM 3493 O O . ALA B 1 110 ? -4.722 -12.165 -35.322 1.00 10.20 353 ALA B O 1
ATOM 3495 N N . TYR B 1 111 ? -3.367 -10.477 -35.904 1.00 7.44 354 TYR B N 1
ATOM 3496 C CA . TYR B 1 111 ? -3.817 -9.544 -34.892 1.00 7.61 354 TYR B CA 1
ATOM 3497 C C . TYR B 1 111 ? -4.718 -8.541 -35.589 1.00 8.39 354 TYR B C 1
ATOM 3498 O O . TYR B 1 111 ? -4.433 -8.088 -36.705 1.00 9.69 354 TYR B O 1
ATOM 3507 N N . LYS B 1 112 ? -5.837 -8.193 -34.955 1.00 7.92 355 LYS B N 1
ATOM 3508 C CA . LYS B 1 112 ? -6.897 -7.368 -35.572 1.00 8.31 355 LYS B CA 1
ATOM 3509 C C . LYS B 1 112 ? -7.344 -6.137 -34.767 1.00 8.18 355 LYS B C 1
ATOM 3510 O O . LYS B 1 112 ? -8.147 -5.353 -35.270 1.00 9.64 355 LYS B O 1
ATOM 3516 N N . HIS B 1 113 ? -6.954 -6.012 -33.512 1.00 8.33 356 HIS B N 1
ATOM 3517 C CA . HIS B 1 113 ? -7.435 -4.867 -32.705 1.00 8.97 356 HIS B CA 1
ATOM 3518 C C . HIS B 1 113 ? -6.694 -3.604 -33.055 1.00 8.35 356 HIS B C 1
ATOM 3519 O O . HIS B 1 113 ? -5.500 -3.502 -32.840 1.00 9.56 356 HIS B O 1
ATOM 3526 N N . VAL B 1 114 ? -7.429 -2.632 -33.563 1.00 9.97 357 VAL B N 1
ATOM 3527 C CA . VAL B 1 114 ? -6.795 -1.394 -34.032 1.00 9.92 357 VAL B CA 1
ATOM 3528 C C . VAL B 1 114 ? -6.024 -0.690 -32.911 1.00 10.87 357 VAL B C 1
ATOM 3529 O O . VAL B 1 114 ? -4.860 -0.411 -33.093 1.00 10.19 357 VAL B O 1
ATOM 3533 N N . PRO B 1 115 ? -6.616 -0.476 -31.710 1.00 10.96 358 PRO B N 1
ATOM 3534 C CA . PRO B 1 115 ? -5.828 0.160 -30.659 1.00 11.73 358 PRO B CA 1
ATOM 3535 C C . PRO B 1 115 ? -4.566 -0.576 -30.243 1.00 11.58 358 PRO B C 1
ATOM 3536 O O . PRO B 1 115 ? -3.499 0.019 -30.085 1.00 11.64 358 PRO B O 1
ATOM 3540 N N . LEU B 1 116 ? -4.661 -1.879 -30.001 1.00 11.13 359 LEU B N 1
ATOM 3541 C CA . LEU B 1 116 ? -3.479 -2.638 -29.616 1.00 11.32 359 LEU B CA 1
ATOM 3542 C C . LEU B 1 116 ? -2.396 -2.606 -30.666 1.00 10.89 359 LEU B C 1
ATOM 3543 O O . LEU B 1 116 ? -1.226 -2.568 -30.334 1.00 11.00 359 LEU B O 1
ATOM 3548 N N . CYS B 1 117 ? -2.775 -2.597 -31.935 1.00 10.57 360 CYS B N 1
ATOM 3549 C CA . CYS B 1 117 ? -1.799 -2.548 -33.000 1.00 9.33 360 CYS B CA 1
ATOM 3550 C C . CYS B 1 117 ? -1.215 -1.153 -33.171 1.00 11.42 360 CYS B C 1
ATOM 3551 O O . CYS B 1 117 ? -0.049 -1.051 -33.561 1.00 11.99 360 CYS B O 1
ATOM 3554 N N . GLU B 1 118 ? -1.965 -0.105 -32.846 1.00 10.46 361 GLU B N 1
ATOM 3555 C CA . GLU B 1 118 ? -1.359 1.251 -32.763 1.00 10.74 361 GLU B CA 1
ATOM 3556 C C . GLU B 1 118 ? -0.297 1.323 -31.663 1.00 11.93 361 GLU B C 1
ATOM 3557 O O . GLU B 1 118 ? 0.729 2.002 -31.830 1.00 13.69 361 GLU B O 1
ATOM 3563 N N . GLN B 1 119 ? -0.540 0.629 -30.544 1.00 10.28 362 GLN B N 1
ATOM 3564 C CA . GLN B 1 119 ? 0.368 0.611 -29.404 1.00 11.19 362 GLN B CA 1
ATOM 3565 C C . GLN B 1 119 ? 1.529 -0.358 -29.596 1.00 12.12 362 GLN B C 1
ATOM 3566 O O . GLN B 1 119 ? 2.584 -0.198 -28.972 1.00 14.23 362 GLN B O 1
ATOM 3572 N N . ASN B 1 120 ? 1.347 -1.357 -30.473 1.00 10.11 363 ASN B N 1
ATOM 3573 C CA . ASN B 1 120 ? 2.352 -2.386 -30.709 1.00 9.78 363 ASN B CA 1
ATOM 3574 C C . ASN B 1 120 ? 2.588 -2.604 -32.209 1.00 9.67 363 ASN B C 1
ATOM 3575 O O . ASN B 1 120 ? 2.355 -3.676 -32.768 1.00 10.04 363 ASN B O 1
ATOM 3580 N N . PRO B 1 121 ? 3.047 -1.534 -32.906 1.00 9.43 364 PRO B N 1
ATOM 3581 C CA . PRO B 1 121 ? 3.111 -1.623 -34.345 1.00 9.02 364 PRO B CA 1
ATOM 3582 C C . PRO B 1 121 ? 4.142 -2.658 -34.850 1.00 8.83 364 PRO B C 1
ATOM 3583 O O . PRO B 1 121 ? 3.919 -3.322 -35.873 1.00 9.83 364 PRO B O 1
ATOM 3587 N N . HIS B 1 122 ? 5.247 -2.840 -34.132 1.00 10.37 365 HIS B N 1
ATOM 3588 C CA . HIS B 1 122 ? 6.206 -3.844 -34.551 1.00 11.16 365 HIS B CA 1
ATOM 3589 C C . HIS B 1 122 ? 5.599 -5.257 -34.456 1.00 10.04 365 HIS B C 1
ATOM 3590 O O . HIS B 1 122 ? 5.740 -6.060 -35.358 1.00 10.59 365 HIS B O 1
ATOM 3597 N N . SER B 1 123 ? 4.887 -5.523 -33.371 1.00 10.79 366 SER B N 1
ATOM 3598 C CA . SER B 1 123 ? 4.217 -6.828 -33.269 1.00 11.42 366 SER B CA 1
ATOM 3599 C C . SER B 1 123 ? 3.146 -7.044 -34.322 1.00 9.37 366 SER B C 1
ATOM 3600 O O . SER B 1 123 ? 2.991 -8.159 -34.814 1.00 9.45 366 SER B O 1
ATOM 3603 N N . ALA B 1 124 ? 2.417 -6.001 -34.711 1.00 9.05 367 ALA B N 1
ATOM 3604 C CA . ALA B 1 124 ? 1.458 -6.101 -35.794 1.00 9.64 367 ALA B CA 1
ATOM 3605 C C . ALA B 1 124 ? 2.195 -6.442 -37.109 1.00 10.39 367 ALA B C 1
ATOM 3606 O O . ALA B 1 124 ? 1.772 -7.319 -37.858 1.00 10.07 367 ALA B O 1
ATOM 3608 N N . VAL B 1 125 ? 3.283 -5.735 -37.398 1.00 10.07 368 VAL B N 1
ATOM 3609 C CA . VAL B 1 125 ? 4.088 -6.074 -38.598 1.00 11.07 368 VAL B CA 1
ATOM 3610 C C . VAL B 1 125 ? 4.592 -7.529 -38.585 1.00 9.27 368 VAL B C 1
ATOM 3611 O O . VAL B 1 125 ? 4.457 -8.292 -39.597 1.00 10.46 368 VAL B O 1
ATOM 3615 N N . ILE B 1 126 ? 5.185 -7.940 -37.471 1.00 8.78 369 ILE B N 1
ATOM 3616 C CA . ILE B 1 126 ? 5.743 -9.274 -37.387 1.00 10.38 369 ILE B CA 1
ATOM 3617 C C . ILE B 1 126 ? 4.646 -10.334 -37.509 1.00 10.26 369 ILE B C 1
ATOM 3618 O O . ILE B 1 126 ? 4.709 -11.265 -38.312 1.00 10.03 369 ILE B O 1
ATOM 3623 N N . ASN B 1 127 ? 3.610 -10.208 -36.672 1.00 9.43 370 ASN B N 1
ATOM 3624 C CA . ASN B 1 127 ? 2.626 -11.268 -36.659 1.00 9.77 370 ASN B CA 1
ATOM 3625 C C . ASN B 1 127 ? 1.805 -11.351 -37.966 1.00 9.41 370 ASN B C 1
ATOM 3626 O O . ASN B 1 127 ? 1.443 -12.437 -38.414 1.00 9.16 370 ASN B O 1
ATOM 3631 N N . ASN B 1 128 ? 1.465 -10.191 -38.537 1.00 8.10 371 ASN B N 1
ATOM 3632 C CA . ASN B 1 128 ? 0.556 -10.131 -39.676 1.00 7.98 371 ASN B CA 1
ATOM 3633 C C . ASN B 1 128 ? 1.378 -10.280 -40.945 1.00 8.22 371 ASN B C 1
ATOM 3634 O O . ASN B 1 128 ? 1.164 -11.189 -41.704 1.00 8.82 371 ASN B O 1
ATOM 3639 N N . ILE B 1 129 ? 2.333 -9.370 -41.166 1.00 9.19 372 ILE B N 1
ATOM 3640 C CA . ILE B 1 129 ? 3.081 -9.436 -42.431 1.00 9.86 372 ILE B CA 1
ATOM 3641 C C . ILE B 1 129 ? 4.085 -10.559 -42.461 1.00 8.83 372 ILE B C 1
ATOM 3642 O O . ILE B 1 129 ? 4.076 -11.349 -43.399 1.00 10.05 372 ILE B O 1
ATOM 3647 N N . LEU B 1 130 ? 4.967 -10.639 -41.488 1.00 9.28 373 LEU B N 1
ATOM 3648 C CA . LEU B 1 130 ? 5.916 -11.747 -41.528 1.00 10.92 373 LEU B CA 1
ATOM 3649 C C . LEU B 1 130 ? 5.251 -13.095 -41.377 1.00 10.44 373 LEU B C 1
ATOM 3650 O O . LEU B 1 130 ? 5.605 -14.061 -42.045 1.00 9.83 373 LEU B O 1
ATOM 3655 N N . GLY B 1 131 ? 4.241 -13.201 -40.513 1.00 8.84 374 GLY B N 1
ATOM 3656 C CA . GLY B 1 131 ? 3.569 -14.467 -40.357 1.00 8.68 374 GLY B CA 1
ATOM 3657 C C . GLY B 1 131 ? 2.942 -14.912 -41.667 1.00 8.57 374 GLY B C 1
ATOM 3658 O O . GLY B 1 131 ? 2.954 -16.090 -42.014 1.00 9.34 374 GLY B O 1
ATOM 3659 N N . THR B 1 132 ? 2.297 -13.982 -42.370 1.00 8.48 375 THR B N 1
ATOM 3660 C CA . THR B 1 132 ? 1.655 -14.291 -43.632 1.00 8.67 375 THR B CA 1
ATOM 3661 C C . THR B 1 132 ? 2.739 -14.675 -44.645 1.00 8.82 375 THR B C 1
ATOM 3662 O O . THR B 1 132 ? 2.571 -15.636 -45.392 1.00 10.47 375 THR B O 1
ATOM 3666 N N . LYS B 1 133 ? 3.847 -13.938 -44.648 1.00 9.21 376 LYS B N 1
ATOM 3667 C CA . LYS B 1 133 ? 4.908 -14.298 -45.603 1.00 10.77 376 LYS B CA 1
ATOM 3668 C C . LYS B 1 133 ? 5.418 -15.725 -45.341 1.00 10.55 376 LYS B C 1
ATOM 3669 O O . LYS B 1 133 ? 5.563 -16.516 -46.264 1.00 12.54 376 LYS B O 1
ATOM 3675 N N . ILE B 1 134 ? 5.716 -16.049 -44.096 1.00 9.93 377 ILE B N 1
ATOM 3676 C CA . ILE B 1 134 ? 6.185 -17.382 -43.728 1.00 10.26 377 ILE B CA 1
ATOM 3677 C C . ILE B 1 134 ? 5.207 -18.477 -44.130 1.00 10.86 377 ILE B C 1
ATOM 3678 O O . ILE B 1 134 ? 5.551 -19.453 -44.781 1.00 11.35 377 ILE B O 1
ATOM 3683 N N . LEU B 1 135 ? 3.935 -18.284 -43.780 1.00 8.98 378 LEU B N 1
ATOM 3684 C CA . LEU B 1 135 ? 2.940 -19.263 -44.137 1.00 8.90 378 LEU B CA 1
ATOM 3685 C C . LEU B 1 135 ? 2.713 -19.424 -45.649 1.00 7.94 378 LEU B C 1
ATOM 3686 O O . LEU B 1 135 ? 2.629 -20.545 -46.153 1.00 9.69 378 LEU B O 1
ATOM 3691 N N . CYS B 1 136 ? 2.634 -18.303 -46.373 1.00 8.65 379 CYS B N 1
ATOM 3692 C CA . CYS B 1 136 ? 2.414 -18.314 -47.820 1.00 8.92 379 CYS B CA 1
ATOM 3693 C C . CYS B 1 136 ? 3.628 -18.942 -48.541 1.00 9.51 379 CYS B C 1
ATOM 3694 O O . CYS B 1 136 ? 3.465 -19.806 -49.387 1.00 10.32 379 CYS B O 1
ATOM 3697 N N . ASP B 1 137 ? 4.814 -18.550 -48.108 1.00 10.88 380 ASP B N 1
ATOM 3698 C CA . ASP B 1 137 ? 6.045 -19.125 -48.700 1.00 11.06 380 ASP B CA 1
ATOM 3699 C C . ASP B 1 137 ? 6.099 -20.615 -48.470 1.00 11.65 380 ASP B C 1
ATOM 3700 O O . ASP B 1 137 ? 6.376 -21.382 -49.402 1.00 13.24 380 ASP B O 1
ATOM 3705 N N . SER B 1 138 ? 5.815 -21.054 -47.243 1.00 10.61 381 SER B N 1
ATOM 3706 C CA . SER B 1 138 ? 5.856 -22.475 -46.920 1.00 11.13 381 SER B CA 1
ATOM 3707 C C . SER B 1 138 ? 4.812 -23.215 -47.734 1.00 11.36 381 SER B C 1
ATOM 3708 O O . SER B 1 138 ? 5.045 -24.319 -48.236 1.00 11.00 381 SER B O 1
ATOM 3711 N N . ALA B 1 139 ? 3.612 -22.635 -47.853 1.00 10.43 382 ALA B N 1
ATOM 3712 C CA . ALA B 1 139 ? 2.540 -23.243 -48.608 1.00 10.32 382 ALA B CA 1
ATOM 3713 C C . ALA B 1 139 ? 2.974 -23.461 -50.064 1.00 10.08 382 ALA B C 1
ATOM 3714 O O . ALA B 1 139 ? 2.798 -24.562 -50.601 1.00 11.52 382 ALA B O 1
ATOM 3716 N N . LYS B 1 140 ? 3.533 -22.430 -50.675 1.00 10.97 383 LYS B N 1
ATOM 3717 C CA . LYS B 1 140 ? 3.908 -22.493 -52.095 1.00 10.48 383 LYS B CA 1
ATOM 3718 C C . LYS B 1 140 ? 5.057 -23.521 -52.261 1.00 10.89 383 LYS B C 1
ATOM 3719 O O . LYS B 1 140 ? 4.996 -24.380 -53.162 1.00 12.71 383 LYS B O 1
ATOM 3725 N N . GLU B 1 141 ? 6.033 -23.485 -51.361 1.00 11.94 384 GLU B N 1
ATOM 3726 C CA . GLU B 1 141 ? 7.138 -24.456 -51.420 1.00 14.83 384 GLU B CA 1
ATOM 3727 C C . GLU B 1 141 ? 6.665 -25.897 -51.259 1.00 14.70 384 GLU B C 1
ATOM 3728 O O . GLU B 1 141 ? 7.199 -26.842 -51.875 1.00 16.30 384 GLU B O 1
ATOM 3734 N N . ASN B 1 142 ? 5.638 -26.101 -50.425 1.00 12.39 385 ASN B N 1
ATOM 3735 C CA . ASN B 1 142 ? 5.103 -27.426 -50.178 1.00 13.16 385 ASN B CA 1
ATOM 3736 C C . ASN B 1 142 ? 3.909 -27.807 -51.088 1.00 12.31 385 ASN B C 1
ATOM 3737 O O . ASN B 1 142 ? 3.172 -28.778 -50.825 1.00 16.00 385 ASN B O 1
ATOM 3742 N N . LYS B 1 143 ? 3.767 -27.095 -52.199 1.00 11.69 386 LYS B N 1
ATOM 3743 C CA . LYS B 1 143 ? 2.858 -27.445 -53.272 1.00 13.52 386 LYS B CA 1
ATOM 3744 C C . LYS B 1 143 ? 1.418 -27.518 -52.797 1.00 13.47 386 LYS B C 1
ATOM 3745 O O . LYS B 1 143 ? 0.615 -28.254 -53.337 1.00 13.81 386 LYS B O 1
ATOM 3751 N N . VAL B 1 144 ? 1.066 -26.636 -51.864 1.00 11.84 387 VAL B N 1
ATOM 3752 C CA . VAL B 1 144 ? -0.362 -26.423 -51.557 1.00 12.84 387 VAL B CA 1
ATOM 3753 C C . VAL B 1 144 ? -1.046 -25.860 -52.780 1.00 11.02 387 VAL B C 1
ATOM 3754 O O . VAL B 1 144 ? -0.526 -24.918 -53.384 1.00 12.74 387 VAL B O 1
ATOM 3758 N N . ALA B 1 145 ? -2.173 -26.431 -53.201 1.00 11.23 388 ALA B N 1
ATOM 3759 C CA . ALA B 1 145 ? -2.820 -26.012 -54.448 1.00 11.58 388 ALA B CA 1
ATOM 3760 C C . ALA B 1 145 ? -3.491 -24.644 -54.388 1.00 12.82 388 ALA B C 1
ATOM 3761 O O . ALA B 1 145 ? -3.514 -23.880 -55.370 1.00 13.69 388 ALA B O 1
ATOM 3763 N N . LYS B 1 146 ? -4.094 -24.350 -53.245 1.00 10.87 389 LYS B N 1
ATOM 3764 C CA . LYS B 1 146 ? -4.858 -23.135 -53.124 1.00 10.25 389 LYS B CA 1
ATOM 3765 C C . LYS B 1 146 ? -4.720 -22.542 -51.723 1.00 8.61 389 LYS B C 1
ATOM 3766 O O . LYS B 1 146 ? -4.664 -23.271 -50.725 1.00 8.94 389 LYS B O 1
ATOM 3772 N N . PHE B 1 147 ? -4.671 -21.214 -51.676 1.00 8.78 390 PHE B N 1
ATOM 3773 C CA . PHE B 1 147 ? -4.390 -20.468 -50.456 1.00 8.37 390 PHE B CA 1
ATOM 3774 C C . PHE B 1 147 ? -5.406 -19.311 -50.389 1.00 8.64 390 PHE B C 1
ATOM 3775 O O . PHE B 1 147 ? -5.399 -18.462 -51.280 1.00 9.72 390 PHE B O 1
ATOM 3783 N N . VAL B 1 148 ? -6.218 -19.259 -49.327 1.00 8.45 391 VAL B N 1
ATOM 3784 C CA . VAL B 1 148 ? -7.255 -18.256 -49.244 1.00 9.63 391 VAL B CA 1
ATOM 3785 C C . VAL B 1 148 ? -7.010 -17.473 -47.982 1.00 9.47 391 VAL B C 1
ATOM 3786 O O . VAL B 1 148 ? -6.943 -18.052 -46.886 1.00 11.35 391 VAL B O 1
ATOM 3790 N N . MET B 1 149 ? -6.818 -16.181 -48.136 1.00 10.67 392 MET B N 1
ATOM 3791 C CA . MET B 1 149 ? -6.597 -15.358 -46.972 1.00 13.02 392 MET B CA 1
ATOM 3792 C C . MET B 1 149 ? -7.789 -14.488 -46.645 1.00 12.38 392 MET B C 1
ATOM 3793 O O . MET B 1 149 ? -8.372 -13.860 -47.524 1.00 13.11 392 MET B O 1
ATOM 3798 N N . ILE B 1 150 ? -8.132 -14.467 -45.363 1.00 11.81 393 ILE B N 1
ATOM 3799 C CA . ILE B 1 150 ? -9.144 -13.576 -44.853 1.00 11.82 393 ILE B CA 1
ATOM 3800 C C . ILE B 1 150 ? -8.562 -12.185 -44.765 1.00 10.02 393 ILE B C 1
ATOM 3801 O O . ILE B 1 150 ? -7.501 -11.977 -44.181 1.00 9.99 393 ILE B O 1
ATOM 3806 N N . SER B 1 151 ? -9.296 -11.227 -45.314 1.00 9.60 394 SER B N 1
ATOM 3807 C CA . SER B 1 151 ? -8.981 -9.836 -45.228 1.00 11.02 394 SER B CA 1
ATOM 3808 C C . SER B 1 151 ? -10.199 -9.004 -44.797 1.00 14.78 394 SER B C 1
ATOM 3809 O O . SER B 1 151 ? -11.287 -9.512 -44.498 1.00 18.83 394 SER B O 1
ATOM 3812 N N . SER B 1 152 ? -10.009 -7.709 -44.759 1.00 13.85 395 SER B N 1
ATOM 3813 C CA . SER B 1 152 ? -10.879 -6.831 -43.963 1.00 14.87 395 SER B CA 1
ATOM 3814 C C . SER B 1 152 ? -11.161 -5.589 -44.773 1.00 11.37 395 SER B C 1
ATOM 3815 O O . SER B 1 152 ? -10.314 -5.173 -45.584 1.00 11.17 395 SER B O 1
ATOM 3818 N N . ASP B 1 153 ? -12.315 -4.948 -44.560 1.00 10.66 396 ASP B N 1
ATOM 3819 C CA . ASP B 1 153 ? -12.535 -3.613 -45.054 1.00 10.78 396 ASP B CA 1
ATOM 3820 C C . ASP B 1 153 ? -11.543 -2.603 -44.502 1.00 9.97 396 ASP B C 1
ATOM 3821 O O . ASP B 1 153 ? -11.360 -1.530 -45.083 1.00 12.39 396 ASP B O 1
ATOM 3826 N N . LYS B 1 154 ? -10.867 -2.942 -43.413 1.00 9.38 397 LYS B N 1
ATOM 3827 C CA . LYS B 1 154 ? -9.881 -2.035 -42.804 1.00 11.40 397 LYS B CA 1
ATOM 3828 C C . LYS B 1 154 ? -8.631 -1.945 -43.680 1.00 10.25 397 LYS B C 1
ATOM 3829 O O . LYS B 1 154 ? -7.791 -1.029 -43.514 1.00 11.83 397 LYS B O 1
ATOM 3835 N N . ALA B 1 155 ? -8.520 -2.898 -44.600 1.00 10.19 398 ALA B N 1
ATOM 3836 C CA . ALA B 1 155 ? -7.409 -2.919 -45.561 1.00 10.04 398 ALA B CA 1
ATOM 3837 C C . ALA B 1 155 ? -7.585 -1.917 -46.693 1.00 12.44 398 ALA B C 1
ATOM 3838 O O . ALA B 1 155 ? -6.625 -1.660 -47.462 1.00 12.86 398 ALA B O 1
ATOM 3840 N N . VAL B 1 156 ? -8.786 -1.350 -46.817 1.00 10.80 399 VAL B N 1
ATOM 3841 C CA . VAL B 1 156 ? -9.132 -0.466 -47.914 1.00 12.57 399 VAL B CA 1
ATOM 3842 C C . VAL B 1 156 ? -8.872 0.986 -47.505 1.00 11.91 399 VAL B C 1
ATOM 3843 O O . VAL B 1 156 ? -9.506 1.508 -46.564 1.00 11.98 399 VAL B O 1
ATOM 3847 N N . ARG B 1 157 ? -7.932 1.622 -48.195 1.00 13.60 400 ARG B N 1
ATOM 3848 C CA . ARG B 1 157 ? -7.506 3.009 -47.868 1.00 13.82 400 ARG B CA 1
ATOM 3849 C C . ARG B 1 157 ? -7.300 3.131 -46.374 1.00 12.43 400 ARG B C 1
ATOM 3850 O O . ARG B 1 157 ? -7.973 3.884 -45.674 1.00 14.57 400 ARG B O 1
ATOM 3858 N N . PRO B 1 158 ? -6.406 2.286 -45.836 1.00 11.92 401 PRO B N 1
ATOM 3859 C CA . PRO B 1 158 ? -6.311 2.164 -44.407 1.00 11.95 401 PRO B CA 1
ATOM 3860 C C . PRO B 1 158 ? -5.891 3.429 -43.675 1.00 13.40 401 PRO B C 1
ATOM 3861 O O . PRO B 1 158 ? -5.139 4.261 -44.224 1.00 15.36 401 PRO B O 1
ATOM 3865 N N . THR B 1 159 ? -6.379 3.570 -42.445 1.00 13.39 402 THR B N 1
ATOM 3866 C CA . THR B 1 159 ? -6.033 4.698 -41.571 1.00 13.65 402 THR B CA 1
ATOM 3867 C C . THR B 1 159 ? -5.347 4.252 -40.291 1.00 12.10 402 THR B C 1
ATOM 3868 O O . THR B 1 159 ? -5.035 5.062 -39.421 1.00 12.11 402 THR B O 1
ATOM 3872 N N . ASN B 1 160 ? -5.103 2.941 -40.173 1.00 11.20 403 ASN B N 1
ATOM 3873 C CA . ASN B 1 160 ? -4.498 2.376 -38.975 1.00 11.22 403 ASN B CA 1
ATOM 3874 C C . ASN B 1 160 ? -3.420 1.343 -39.364 1.00 10.13 403 ASN B C 1
ATOM 3875 O O . ASN B 1 160 ? -3.451 0.759 -40.446 1.00 9.20 403 ASN B O 1
ATOM 3880 N N . ILE B 1 161 ? -2.471 1.142 -38.462 1.00 10.08 404 ILE B N 1
ATOM 3881 C CA . ILE B 1 161 ? -1.426 0.153 -38.591 1.00 9.79 404 ILE B CA 1
ATOM 3882 C C . ILE B 1 161 ? -2.021 -1.210 -38.929 1.00 8.93 404 ILE B C 1
ATOM 3883 O O . ILE B 1 161 ? -1.604 -1.901 -39.852 1.00 8.69 404 ILE B O 1
ATOM 3888 N N . MET B 1 162 ? -3.048 -1.623 -38.203 1.00 8.71 405 MET B N 1
ATOM 3889 C CA . MET B 1 162 ? -3.579 -2.960 -38.407 1.00 9.96 405 MET B CA 1
ATOM 3890 C C . MET B 1 162 ? -4.011 -3.143 -39.865 1.00 9.01 405 MET B C 1
ATOM 3891 O O . MET B 1 162 ? -3.615 -4.100 -40.541 1.00 8.15 405 MET B O 1
ATOM 3896 N N . GLY B 1 163 ? -4.911 -2.285 -40.328 1.00 8.93 406 GLY B N 1
ATOM 3897 C CA . GLY B 1 163 ? -5.452 -2.403 -41.649 1.00 8.93 406 GLY B CA 1
ATOM 3898 C C . GLY B 1 163 ? -4.388 -2.278 -42.723 1.00 8.97 406 GLY B C 1
ATOM 3899 O O . GLY B 1 163 ? -4.442 -2.989 -43.720 1.00 8.85 406 GLY B O 1
ATOM 3900 N N . CYS B 1 164 ? -3.374 -1.448 -42.477 1.00 9.61 407 CYS B N 1
ATOM 3901 C CA . CYS B 1 164 ? -2.254 -1.332 -43.431 1.00 9.92 407 CYS B CA 1
ATOM 3902 C C . CYS B 1 164 ? -1.451 -2.620 -43.515 1.00 10.85 407 CYS B C 1
ATOM 3903 O O . CYS B 1 164 ? -1.050 -3.064 -44.602 1.00 10.44 407 CYS B O 1
ATOM 3906 N N . THR B 1 165 ? -1.255 -3.268 -42.376 1.00 10.13 408 THR B N 1
ATOM 3907 C CA . THR B 1 165 ? -0.587 -4.560 -42.400 1.00 9.88 408 THR B CA 1
ATOM 3908 C C . THR B 1 165 ? -1.354 -5.566 -43.208 1.00 9.39 408 THR B C 1
ATOM 3909 O O . THR B 1 165 ? -0.768 -6.379 -43.922 1.00 10.30 408 THR B O 1
ATOM 3913 N N . LYS B 1 166 ? -2.692 -5.570 -43.084 1.00 8.81 409 LYS B N 1
ATOM 3914 C CA . LYS B 1 166 ? -3.506 -6.464 -43.859 1.00 9.10 409 LYS B CA 1
ATOM 3915 C C . LYS B 1 166 ? -3.420 -6.191 -45.362 1.00 9.19 409 LYS B C 1
ATOM 3916 O O . LYS B 1 166 ? -3.377 -7.102 -46.162 1.00 9.33 409 LYS B O 1
ATOM 3922 N N . ARG B 1 167 ? -3.335 -4.905 -45.722 1.00 8.98 410 ARG B N 1
ATOM 3923 C CA . ARG B 1 167 ? -3.166 -4.547 -47.123 1.00 8.43 410 ARG B CA 1
ATOM 3924 C C . ARG B 1 167 ? -1.828 -5.075 -47.647 1.00 8.45 410 ARG B C 1
ATOM 3925 O O . ARG B 1 167 ? -1.788 -5.622 -48.744 1.00 8.77 410 ARG B O 1
ATOM 3933 N N . VAL B 1 168 ? -0.775 -4.988 -46.852 1.00 8.70 411 VAL B N 1
ATOM 3934 C CA . VAL B 1 168 ? 0.522 -5.555 -47.291 1.00 9.53 411 VAL B CA 1
ATOM 3935 C C . VAL B 1 168 ? 0.399 -7.052 -47.495 1.00 9.41 411 VAL B C 1
ATOM 3936 O O . VAL B 1 168 ? 0.917 -7.628 -48.449 1.00 9.83 411 VAL B O 1
ATOM 3940 N N . CYS B 1 169 ? -0.333 -7.725 -46.607 1.00 8.87 412 CYS B N 1
ATOM 3941 C CA . CYS B 1 169 ? -0.566 -9.142 -46.753 1.00 9.94 412 CYS B CA 1
ATOM 3942 C C . CYS B 1 169 ? -1.326 -9.510 -48.024 1.00 10.10 412 CYS B C 1
ATOM 3943 O O . CYS B 1 169 ? -1.019 -10.507 -48.685 1.00 10.25 412 CYS B O 1
ATOM 3946 N N . GLU B 1 170 ? -2.282 -8.681 -48.413 1.00 8.60 413 GLU B N 1
ATOM 3947 C CA . GLU B 1 170 ? -2.942 -8.866 -49.702 1.00 9.62 413 GLU B CA 1
ATOM 3948 C C . GLU B 1 170 ? -1.907 -8.765 -50.826 1.00 10.49 413 GLU B C 1
ATOM 3949 O O . GLU B 1 170 ? -1.895 -9.613 -51.732 1.00 11.36 413 GLU B O 1
ATOM 3955 N N . LEU B 1 171 ? -1.130 -7.693 -50.802 1.00 10.41 414 LEU B N 1
ATOM 3956 C CA . LEU B 1 171 ? -0.187 -7.467 -51.912 1.00 10.66 414 LEU B CA 1
ATOM 3957 C C . LEU B 1 171 ? 0.783 -8.656 -52.023 1.00 11.73 414 LEU B C 1
ATOM 3958 O O . LEU B 1 171 ? 1.095 -9.118 -53.151 1.00 11.59 414 LEU B O 1
ATOM 3963 N N . TYR B 1 172 ? 1.245 -9.149 -50.877 1.00 9.95 415 TYR B N 1
ATOM 3964 C CA . TYR B 1 172 ? 2.225 -10.252 -50.854 1.00 10.77 415 TYR B CA 1
ATOM 3965 C C . TYR B 1 172 ? 1.630 -11.533 -51.386 1.00 12.40 415 TYR B C 1
ATOM 3966 O O . TYR B 1 172 ? 2.142 -12.134 -52.315 1.00 11.81 415 TYR B O 1
ATOM 3975 N N . THR B 1 173 ? 0.492 -11.949 -50.830 1.00 10.49 416 THR B N 1
ATOM 3976 C CA . THR B 1 173 ? -0.080 -13.209 -51.189 1.00 9.95 416 THR B CA 1
ATOM 3977 C C . THR B 1 173 ? -0.519 -13.207 -52.651 1.00 11.53 416 THR B C 1
ATOM 3978 O O . THR B 1 173 ? -0.254 -14.176 -53.365 1.00 12.09 416 THR B O 1
ATOM 3982 N N . LEU B 1 174 ? -1.176 -12.131 -53.089 1.00 10.68 417 LEU B N 1
ATOM 3983 C CA . LEU B 1 174 ? -1.673 -12.072 -54.477 1.00 12.05 417 LEU B CA 1
ATOM 3984 C C . LEU B 1 174 ? -0.477 -12.081 -55.437 1.00 12.75 417 LEU B C 1
ATOM 3985 O O . LEU B 1 174 ? -0.588 -12.681 -56.538 1.00 13.87 417 LEU B O 1
ATOM 3990 N N . SER B 1 175 ? 0.626 -11.465 -55.035 1.00 13.78 418 SER B N 1
ATOM 3991 C CA . SER B 1 175 ? 1.823 -11.406 -55.891 1.00 14.07 418 SER B CA 1
ATOM 3992 C C . SER B 1 175 ? 2.509 -12.752 -55.985 1.00 14.95 418 SER B C 1
ATOM 3993 O O . SER B 1 175 ? 3.202 -13.049 -56.970 1.00 17.34 418 SER B O 1
ATOM 3996 N N . MET B 1 176 ? 2.242 -13.639 -55.031 1.00 11.84 419 MET B N 1
ATOM 3997 C CA . MET B 1 176 ? 2.767 -15.005 -55.015 1.00 11.36 419 MET B CA 1
ATOM 3998 C C . MET B 1 176 ? 1.964 -15.982 -55.858 1.00 12.18 419 MET B C 1
ATOM 3999 O O . MET B 1 176 ? 2.472 -17.093 -56.133 1.00 14.54 419 MET B O 1
ATOM 4004 N N . SER B 1 177 ? 0.741 -15.617 -56.285 1.00 11.45 420 SER B N 1
ATOM 4005 C CA . SER B 1 177 ? -0.168 -16.491 -56.998 1.00 12.25 420 SER B CA 1
ATOM 4006 C C . SER B 1 177 ? 0.444 -16.802 -58.380 1.00 14.60 420 SER B C 1
ATOM 4007 O O . SER B 1 177 ? 1.026 -15.933 -59.024 1.00 15.99 420 SER B O 1
ATOM 4010 N N . ASP B 1 178 ? 0.346 -18.052 -58.769 1.00 16.10 421 ASP B N 1
ATOM 4011 C CA . ASP B 1 178 ? 0.764 -18.399 -60.149 1.00 20.88 421 ASP B CA 1
ATOM 4012 C C . ASP B 1 178 ? -0.001 -19.582 -60.656 1.00 21.39 421 ASP B C 1
ATOM 4013 O O . ASP B 1 178 ? -1.004 -19.966 -60.084 1.00 20.08 421 ASP B O 1
ATOM 4018 N N . GLU B 1 179 ? 0.450 -20.158 -61.766 1.00 28.94 422 GLU B N 1
ATOM 4019 C CA . GLU B 1 179 ? -0.309 -21.237 -62.362 1.00 30.74 422 GLU B CA 1
ATOM 4020 C C . GLU B 1 179 ? -0.457 -22.453 -61.449 1.00 28.31 422 GLU B C 1
ATOM 4021 O O . GLU B 1 179 ? -1.466 -23.142 -61.537 1.00 30.62 422 GLU B O 1
ATOM 4027 N N . ASN B 1 180 ? 0.491 -22.679 -60.537 1.00 22.97 423 ASN B N 1
ATOM 4028 C 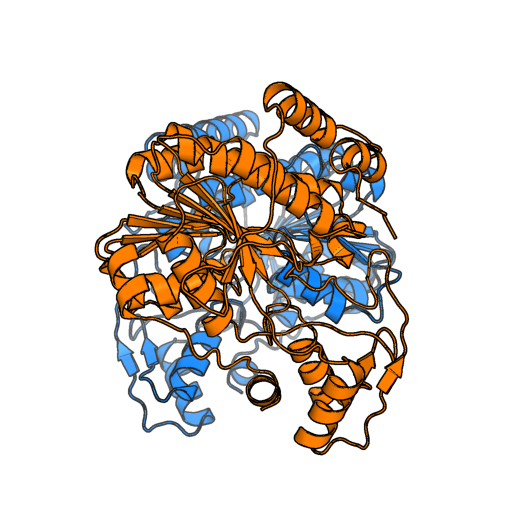CA . ASN B 1 180 ? 0.450 -23.862 -59.679 1.00 25.69 423 ASN B CA 1
ATOM 4029 C C . ASN B 1 180 ? -0.004 -23.620 -58.251 1.00 20.46 423 ASN B C 1
ATOM 4030 O O . ASN B 1 180 ? -0.309 -24.567 -57.541 1.00 25.75 423 ASN B O 1
ATOM 4035 N N . PHE B 1 181 ? -0.112 -22.349 -57.881 1.00 14.77 424 PHE B N 1
ATOM 4036 C CA . PHE B 1 181 ? -0.342 -21.969 -56.470 1.00 14.58 424 PHE B CA 1
ATOM 4037 C C . PHE B 1 181 ? -1.367 -20.838 -56.547 1.00 13.90 424 PHE B C 1
ATOM 4038 O O . PHE B 1 181 ? -1.003 -19.691 -56.824 1.00 15.05 424 PHE B O 1
ATOM 4046 N N . GLU B 1 182 ? -2.636 -21.175 -56.353 1.00 12.11 425 GLU B N 1
ATOM 4047 C CA . GLU B 1 182 ? -3.728 -20.241 -56.579 1.00 11.08 425 GLU B CA 1
ATOM 4048 C C . GLU B 1 182 ? -4.098 -19.529 -55.295 1.00 12.20 425 GLU B C 1
ATOM 4049 O O . GLU B 1 182 ? -4.493 -20.192 -54.365 1.00 12.54 425 GLU B O 1
ATOM 4055 N N . VAL B 1 183 ? -3.966 -18.227 -55.305 1.00 11.90 426 VAL B N 1
ATOM 4056 C CA . VAL B 1 183 ? -4.252 -17.414 -54.141 1.00 11.84 426 VAL B CA 1
ATOM 4057 C C . VAL B 1 183 ? -5.512 -16.613 -54.338 1.00 15.67 426 VAL B C 1
ATOM 4058 O O . VAL B 1 183 ? -5.737 -16.025 -55.382 1.00 14.07 426 VAL B O 1
ATOM 4062 N N . ALA B 1 184 ? -6.346 -16.559 -53.302 1.00 13.16 427 ALA B N 1
ATOM 4063 C CA . ALA B 1 184 ? -7.418 -15.596 -53.257 1.00 13.88 427 ALA B CA 1
ATOM 4064 C C . ALA B 1 184 ? -7.471 -14.917 -51.912 1.00 12.12 427 ALA B C 1
ATOM 4065 O O . ALA B 1 184 ? -7.187 -15.543 -50.913 1.00 12.45 427 ALA B O 1
ATOM 4067 N N . CYS B 1 185 ? -7.826 -13.639 -51.920 1.00 8.81 428 CYS B N 1
ATOM 4068 C CA . CYS B 1 185 ? -8.054 -12.850 -50.709 1.00 9.55 428 CYS B CA 1
ATOM 4069 C C . CYS B 1 185 ? -9.527 -12.505 -50.715 1.00 9.20 428 CYS B C 1
ATOM 4070 O O . CYS B 1 185 ? -10.090 -12.236 -51.787 1.00 11.50 428 CYS B O 1
ATOM 4073 N N . VAL B 1 186 ? -10.164 -12.516 -49.547 1.00 7.76 429 VAL B N 1
ATOM 4074 C CA . VAL B 1 186 ? -11.573 -12.164 -49.462 1.00 8.76 429 VAL B CA 1
ATOM 4075 C C . VAL B 1 186 ? -11.734 -11.115 -48.360 1.00 8.48 429 VAL B C 1
ATOM 4076 O O . VAL B 1 186 ? -11.496 -11.371 -47.165 1.00 9.29 429 VAL B O 1
ATOM 4080 N N . ARG B 1 187 ? -12.178 -9.921 -48.766 1.00 8.44 430 ARG B N 1
ATOM 4081 C CA . ARG B 1 187 ? -12.480 -8.830 -47.856 1.00 8.40 430 ARG B CA 1
ATOM 4082 C C . ARG B 1 187 ? -13.934 -8.835 -47.414 1.00 7.84 430 ARG B C 1
ATOM 4083 O O . ARG B 1 187 ? -14.812 -9.016 -48.237 1.00 8.74 430 ARG B O 1
ATOM 4091 N N . PHE B 1 188 ? -14.151 -8.644 -46.130 1.00 8.43 431 PHE B N 1
ATOM 4092 C CA . PHE B 1 188 ? -15.530 -8.439 -45.603 1.00 8.64 431 PHE B CA 1
ATOM 4093 C C . PHE B 1 188 ? -15.406 -7.556 -44.372 1.00 8.76 431 PHE B C 1
ATOM 4094 O O . PHE B 1 188 ? -14.307 -7.319 -43.860 1.00 8.36 431 PHE B O 1
ATOM 4102 N N . GLY B 1 189 ? -16.537 -7.053 -43.912 1.00 8.50 432 GLY B N 1
ATOM 4103 C CA . GLY B 1 189 ? -16.590 -6.204 -42.718 1.00 9.65 432 GLY B CA 1
ATOM 4104 C C . GLY B 1 189 ? -16.857 -6.940 -41.428 1.00 10.51 432 GLY B C 1
ATOM 4105 O O . GLY B 1 189 ? -16.639 -8.167 -41.310 1.00 11.77 432 GLY B O 1
ATOM 4106 N N . ASN B 1 190 ? -17.342 -6.204 -40.424 1.00 8.47 433 ASN B N 1
ATOM 4107 C CA . ASN B 1 190 ? -17.447 -6.756 -39.109 1.00 10.68 433 ASN B CA 1
ATOM 4108 C C . ASN B 1 190 ? -18.307 -7.992 -38.997 1.00 11.29 433 ASN B C 1
ATOM 4109 O O . ASN B 1 190 ? -19.411 -8.039 -39.524 1.00 11.12 433 ASN B O 1
ATOM 4114 N N . VAL B 1 191 ? -17.832 -8.967 -38.211 1.00 11.54 434 VAL B N 1
ATOM 4115 C CA . VAL B 1 191 ? -18.555 -10.163 -37.876 1.00 11.66 434 VAL B CA 1
ATOM 4116 C C . VAL B 1 191 ? -19.268 -9.959 -36.545 1.00 12.35 434 VAL B C 1
ATOM 4117 O O . VAL B 1 191 ? -18.637 -9.685 -35.533 1.00 13.93 434 VAL B O 1
ATOM 4121 N N . LEU B 1 192 ? -20.576 -10.159 -36.544 1.00 11.82 435 LEU B N 1
ATOM 4122 C CA . LEU B 1 192 ? -21.375 -9.895 -35.351 1.00 14.60 435 LEU B CA 1
ATOM 4123 C C . LEU B 1 192 ? -20.866 -10.731 -34.177 1.00 15.22 435 LEU B C 1
ATOM 4124 O O . LEU B 1 192 ? -20.722 -11.952 -34.285 1.00 14.41 435 LEU B O 1
ATOM 4129 N N . GLY B 1 193 ? -20.582 -10.077 -33.058 1.00 14.73 436 GLY B N 1
ATOM 4130 C CA . GLY B 1 193 ? -20.162 -10.796 -31.874 1.00 15.66 436 GLY B CA 1
ATOM 4131 C C . GLY B 1 193 ? -18.807 -11.481 -31.845 1.00 13.99 436 GLY B C 1
ATOM 4132 O O . GLY B 1 193 ? -18.578 -12.384 -31.035 1.00 17.70 436 GLY B O 1
ATOM 4133 N N . SER B 1 194 ? -17.897 -11.019 -32.669 1.00 12.99 437 SER B N 1
ATOM 4134 C CA . SER B 1 194 ? -16.568 -11.585 -32.710 1.00 11.39 437 SER B CA 1
ATOM 4135 C C . SER B 1 194 ? -15.756 -11.294 -31.457 1.00 12.39 437 SER B C 1
ATOM 4136 O O . SER B 1 194 ? -16.164 -10.479 -30.626 1.00 12.50 437 SER B O 1
ATOM 4139 N N . SER B 1 195 ? -14.636 -12.012 -31.301 1.00 10.23 438 SER B N 1
ATOM 4140 C CA . SER B 1 195 ? -13.853 -11.894 -30.088 1.00 10.41 438 SER B CA 1
ATOM 4141 C C . SER B 1 195 ? -13.474 -10.439 -29.824 1.00 10.23 438 SER B C 1
ATOM 4142 O O . SER B 1 195 ? -12.956 -9.747 -30.681 1.00 11.11 438 SER B O 1
ATOM 4145 N N . GLY B 1 196 ? -13.736 -9.958 -28.641 1.00 10.34 439 GLY B N 1
ATOM 4146 C CA . GLY B 1 196 ? -13.280 -8.632 -28.246 1.00 10.91 439 GLY B CA 1
ATOM 4147 C C . GLY B 1 196 ? -13.957 -7.467 -28.948 1.00 10.43 439 GLY B C 1
ATOM 4148 O O . GLY B 1 196 ? -13.427 -6.324 -28.938 1.00 10.98 439 GLY B O 1
ATOM 4149 N N . SER B 1 197 ? -15.175 -7.717 -29.444 1.00 10.33 440 SER B N 1
ATOM 4150 C CA . SER B 1 197 ? -15.882 -6.723 -30.244 1.00 9.56 440 SER B CA 1
ATOM 4151 C C . SER B 1 197 ? -16.977 -5.954 -29.477 1.00 10.59 440 SER B C 1
ATOM 4152 O O . SER B 1 197 ? -17.121 -6.128 -28.256 1.00 11.73 440 SER B O 1
ATOM 4155 N N . VAL B 1 198 ? -17.661 -5.073 -30.189 1.00 12.18 441 VAL B N 1
ATOM 4156 C CA . VAL B 1 198 ? -18.556 -4.135 -29.544 1.00 11.85 441 VAL B CA 1
ATOM 4157 C C . VAL B 1 198 ? -19.755 -4.795 -28.879 1.00 12.74 441 VAL B C 1
ATOM 4158 O O . VAL B 1 198 ? -20.135 -4.385 -27.787 1.00 12.82 441 VAL B O 1
ATOM 4162 N N . ILE B 1 199 ? -20.297 -5.837 -29.500 1.00 12.36 442 ILE B N 1
ATOM 4163 C CA . ILE B 1 199 ? -21.499 -6.456 -28.937 1.00 13.59 442 ILE B CA 1
ATOM 4164 C C . ILE B 1 199 ? -21.173 -7.114 -27.588 1.00 13.88 442 ILE B C 1
ATOM 4165 O O . ILE B 1 199 ? -21.831 -6.822 -26.597 1.00 13.62 442 ILE B O 1
ATOM 4170 N N . PRO B 1 200 ? -20.095 -7.907 -27.491 1.00 12.44 443 PRO B N 1
ATOM 4171 C CA . PRO B 1 200 ? -19.767 -8.409 -26.144 1.00 13.76 443 PRO B CA 1
ATOM 4172 C C . PRO B 1 200 ? -19.450 -7.322 -25.134 1.00 14.29 443 PRO B C 1
ATOM 4173 O O . PRO B 1 200 ? -19.711 -7.497 -23.930 1.00 16.41 443 PRO B O 1
ATOM 4177 N N . LYS B 1 201 ? -18.846 -6.227 -25.587 1.00 13.66 444 LYS B N 1
ATOM 4178 C CA . LYS B 1 201 ? -18.513 -5.153 -24.652 1.00 13.84 444 LYS B CA 1
ATOM 4179 C C . LYS B 1 201 ? -19.796 -4.554 -24.087 1.00 14.93 444 LYS B C 1
ATOM 4180 O O . LYS B 1 201 ? -19.919 -4.328 -22.866 1.00 15.75 444 LYS B O 1
ATOM 4186 N N . PHE B 1 202 ? -20.710 -4.252 -24.977 1.00 13.83 445 PHE B N 1
ATOM 4187 C CA . PHE B 1 202 ? -21.978 -3.643 -24.543 1.00 14.91 445 PHE B CA 1
ATOM 4188 C C . PHE B 1 202 ? -22.738 -4.603 -23.641 1.00 21.31 445 PHE B C 1
ATOM 4189 O O . PHE B 1 202 ? -23.305 -4.136 -22.645 1.00 15.88 445 PHE B O 1
ATOM 4197 N N . LYS B 1 203 ? -22.735 -5.901 -23.959 1.00 17.67 446 LYS B N 1
ATOM 4198 C CA . LYS B 1 203 ? -23.407 -6.889 -23.105 1.00 19.79 446 LYS B CA 1
ATOM 4199 C C . LYS B 1 203 ? -22.828 -6.850 -21.702 1.00 21.10 446 LYS B C 1
ATOM 4200 O O . LYS B 1 203 ? -23.567 -6.867 -20.702 1.00 21.76 446 LYS B O 1
ATOM 4206 N N . ALA B 1 204 ? -21.501 -6.829 -21.607 1.00 19.09 447 ALA B N 1
ATOM 4207 C CA . ALA B 1 204 ? -20.848 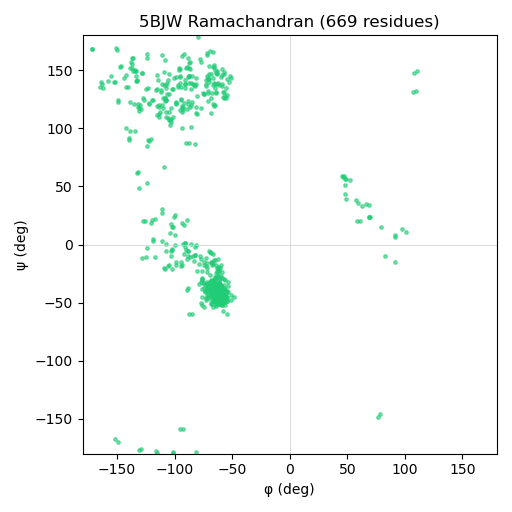-6.784 -20.307 1.00 18.46 447 ALA B CA 1
ATOM 4208 C C . ALA B 1 204 ? -21.083 -5.494 -19.519 1.00 21.16 447 ALA B C 1
ATOM 4209 O O . ALA B 1 204 ? -21.178 -5.517 -18.270 1.00 21.95 447 ALA B O 1
ATOM 4211 N N . GLN B 1 205 ? -21.173 -4.365 -20.222 1.00 15.84 448 GLN B N 1
ATOM 4212 C CA . GLN B 1 205 ? -21.481 -3.112 -19.548 1.00 18.29 448 GLN B CA 1
ATOM 4213 C C . GLN B 1 205 ? -22.896 -3.152 -18.983 1.00 22.76 448 GLN B C 1
ATOM 4214 O O . GLN B 1 205 ? -23.116 -2.788 -17.808 1.00 22.54 448 GLN B O 1
ATOM 4220 N N . ILE B 1 206 ? -23.849 -3.592 -19.794 1.00 20.09 449 ILE B N 1
ATOM 4221 C CA . ILE B 1 206 ? -25.234 -3.685 -19.316 1.00 23.59 449 ILE B CA 1
ATOM 4222 C C . ILE B 1 206 ? -25.297 -4.638 -18.110 1.00 27.20 449 ILE B C 1
ATOM 4223 O O . ILE B 1 206 ? -25.960 -4.335 -17.102 1.00 26.34 449 ILE B O 1
ATOM 4228 N N . ALA B 1 207 ? -24.599 -5.769 -18.178 1.00 25.74 450 ALA B N 1
ATOM 4229 C CA . ALA B 1 207 ? -24.644 -6.777 -17.100 1.00 29.51 450 ALA B CA 1
ATOM 4230 C C . ALA B 1 207 ? -24.073 -6.254 -15.799 1.00 34.73 450 ALA B C 1
ATOM 4231 O O . ALA B 1 207 ? -24.461 -6.718 -14.716 1.00 36.68 450 ALA B O 1
ATOM 4233 N N . ASN B 1 208 ? -23.144 -5.304 -15.904 1.00 30.37 451 ASN B N 1
ATOM 4234 C CA . ASN B 1 208 ? -22.483 -4.704 -14.741 1.00 31.07 451 ASN B CA 1
ATOM 4235 C C . ASN B 1 208 ? -23.005 -3.301 -14.394 1.00 26.42 451 ASN B C 1
ATOM 4236 O O . ASN B 1 208 ? -22.344 -2.508 -13.706 1.00 28.51 451 ASN B O 1
ATOM 4241 N N . ASN B 1 209 ? -24.184 -2.987 -14.917 1.00 26.76 452 ASN B N 1
ATOM 4242 C CA . ASN B 1 209 ? -24.861 -1.716 -14.648 1.00 29.78 452 ASN B CA 1
ATOM 4243 C C . ASN B 1 209 ? -24.093 -0.459 -15.008 1.00 28.18 452 ASN B C 1
ATOM 4244 O O . ASN B 1 209 ? -24.170 0.566 -14.327 1.00 29.21 452 ASN B O 1
ATOM 4249 N N . GLU B 1 210 ? -23.381 -0.533 -16.130 1.00 26.17 453 GLU B N 1
ATOM 4250 C CA . GLU B 1 210 ? -22.459 0.513 -16.538 1.00 26.68 453 GLU B CA 1
ATOM 4251 C C . GLU B 1 210 ? -23.055 1.232 -17.747 1.00 22.88 453 GLU B C 1
ATOM 4252 O O . GLU B 1 210 ? -23.721 0.580 -18.553 1.00 22.38 453 GLU B O 1
ATOM 4258 N N . PRO B 1 211 ? -22.778 2.539 -17.899 1.00 20.89 454 PRO B N 1
ATOM 4259 C CA . PRO B 1 211 ? -23.129 3.213 -19.153 1.00 22.63 454 PRO B CA 1
ATOM 4260 C C . PRO B 1 211 ? -22.430 2.560 -20.350 1.00 19.25 454 PRO B C 1
ATOM 4261 O O . PRO B 1 211 ? -21.304 2.110 -20.242 1.00 20.31 454 PRO B O 1
ATOM 4265 N N . LEU B 1 212 ? -23.115 2.515 -21.471 1.00 17.19 455 LEU B N 1
ATOM 4266 C CA . LEU B 1 212 ? -22.443 2.076 -22.707 1.00 16.28 455 LEU B CA 1
ATOM 4267 C C . LEU B 1 212 ? -21.491 3.150 -23.187 1.00 18.69 455 LEU B C 1
ATOM 4268 O O . LEU B 1 212 ? -21.761 4.346 -23.077 1.00 20.80 455 LEU B O 1
ATOM 4273 N N . THR B 1 213 ? -20.346 2.712 -23.701 1.00 15.25 456 THR B N 1
ATOM 4274 C CA . THR B 1 213 ? -19.342 3.622 -24.144 1.00 14.45 456 THR B CA 1
ATOM 4275 C C . THR B 1 213 ? -19.330 3.583 -25.650 1.00 18.50 456 THR B C 1
ATOM 4276 O O . THR B 1 213 ? -18.964 2.563 -26.217 1.00 19.06 456 THR B O 1
ATOM 4280 N N . LEU B 1 214 ? -19.789 4.676 -26.244 1.00 15.24 457 LEU B N 1
ATOM 4281 C CA . LEU B 1 214 ? -19.903 4.845 -27.694 1.00 15.65 457 LEU B CA 1
ATOM 4282 C C . LEU B 1 214 ? -18.818 5.806 -28.176 1.00 18.17 457 LEU B C 1
ATOM 4283 O O . LEU B 1 214 ? -18.652 6.920 -27.662 1.00 15.07 457 LEU B O 1
ATOM 4288 N N . THR B 1 215 ? -18.071 5.410 -29.197 1.00 14.59 458 THR B N 1
ATOM 4289 C CA A THR B 1 215 ? -16.954 6.167 -29.704 0.50 15.11 458 THR B CA 1
ATOM 4290 C CA B THR B 1 215 ? -16.927 6.232 -29.615 0.50 13.85 458 THR B CA 1
ATOM 4291 C C . THR B 1 215 ? -17.357 7.557 -30.230 1.00 15.19 458 THR B C 1
ATOM 4292 O O . THR B 1 215 ? -16.724 8.579 -29.959 1.00 15.84 458 THR B O 1
ATOM 4299 N N . HIS B 1 216 ? -18.418 7.582 -31.031 1.00 15.57 459 HIS B N 1
ATOM 4300 C CA . HIS B 1 216 ? -18.807 8.754 -31.784 1.00 15.77 459 HIS B CA 1
ATOM 4301 C C . HIS B 1 216 ? -20.249 8.544 -32.206 1.00 18.61 459 HIS B C 1
ATOM 4302 O O . HIS B 1 216 ? -20.612 7.441 -32.623 1.00 18.02 459 HIS B O 1
ATOM 4309 N N . PRO B 1 217 ? -21.114 9.564 -32.060 1.00 17.22 460 PRO B N 1
ATOM 4310 C CA . PRO B 1 217 ? -22.526 9.355 -32.381 1.00 16.19 460 PRO B CA 1
ATOM 4311 C C . PRO B 1 217 ? -22.827 8.971 -33.833 1.00 14.26 460 PRO B C 1
ATOM 4312 O O . PRO B 1 217 ? -23.873 8.391 -34.054 1.00 16.85 460 PRO B O 1
ATOM 4316 N N . ASP B 1 218 ? -21.939 9.292 -34.761 1.00 15.32 461 ASP B N 1
ATOM 4317 C CA . ASP B 1 218 ? -22.206 9.041 -36.173 1.00 15.20 461 ASP B CA 1
ATOM 4318 C C . ASP B 1 218 ? -21.532 7.776 -36.690 1.00 15.73 461 ASP B C 1
ATOM 4319 O O . ASP B 1 218 ? -21.624 7.486 -37.883 1.00 16.71 461 ASP B O 1
ATOM 4324 N N . ILE B 1 219 ? -20.788 7.064 -35.847 1.00 13.59 462 ILE B N 1
ATOM 4325 C CA . ILE B 1 219 ? -19.947 5.982 -36.384 1.00 12.76 462 ILE B CA 1
ATOM 4326 C C . ILE B 1 219 ? -20.770 4.822 -36.957 1.00 12.53 462 ILE B C 1
ATOM 4327 O O . ILE B 1 219 ? -21.827 4.482 -36.413 1.00 12.76 462 ILE B O 1
ATOM 4332 N N . VAL B 1 220 ? -20.274 4.222 -38.051 1.00 12.39 463 VAL B N 1
ATOM 4333 C CA . VAL B 1 220 ? -21.009 3.137 -38.668 1.00 15.19 463 VAL B CA 1
ATOM 4334 C C . VAL B 1 220 ? -20.056 2.000 -39.024 1.00 13.08 463 VAL B C 1
ATOM 4335 O O . VAL B 1 220 ? -18.910 2.228 -39.367 1.00 14.54 463 VAL B O 1
ATOM 4339 N N . ARG B 1 221 ? -20.614 0.799 -38.984 1.00 12.45 464 ARG B N 1
ATOM 4340 C CA . ARG B 1 221 ? -19.941 -0.385 -39.490 1.00 10.87 464 ARG B CA 1
ATOM 4341 C C . ARG B 1 221 ? -20.893 -1.230 -40.300 1.00 13.61 464 ARG B C 1
ATOM 4342 O O . ARG B 1 221 ? -22.115 -1.144 -40.157 1.00 15.18 464 ARG B O 1
ATOM 4350 N N . TYR B 1 222 ? -20.314 -2.095 -41.138 1.00 11.39 465 TYR B N 1
ATOM 4351 C CA . TYR B 1 222 ? -21.071 -3.094 -41.840 1.00 10.17 465 TYR B CA 1
ATOM 4352 C C . TYR B 1 222 ? -20.931 -4.411 -41.093 1.00 10.27 465 TYR B C 1
ATOM 4353 O O . TYR B 1 222 ? -19.867 -4.672 -40.524 1.00 11.09 465 TYR B O 1
ATOM 4362 N N . PHE B 1 223 ? -21.989 -5.210 -41.067 1.00 9.54 466 PHE B N 1
ATOM 4363 C CA . PHE B 1 223 ? -22.022 -6.451 -40.280 1.00 10.60 466 PHE B CA 1
ATOM 4364 C C . PHE B 1 223 ? -22.557 -7.674 -41.022 1.00 10.51 466 PHE B C 1
ATOM 4365 O O . PHE B 1 223 ? -23.479 -7.587 -41.847 1.00 10.53 466 PHE B O 1
ATOM 4373 N N . MET B 1 224 ? -22.044 -8.845 -40.642 1.00 10.36 467 MET B N 1
ATOM 4374 C CA . MET B 1 224 ? -22.524 -10.141 -41.120 1.00 11.93 467 MET B CA 1
ATOM 4375 C C . MET B 1 224 ? -22.360 -11.137 -39.973 1.00 9.93 467 MET B C 1
ATOM 4376 O O . MET B 1 224 ? -21.470 -10.983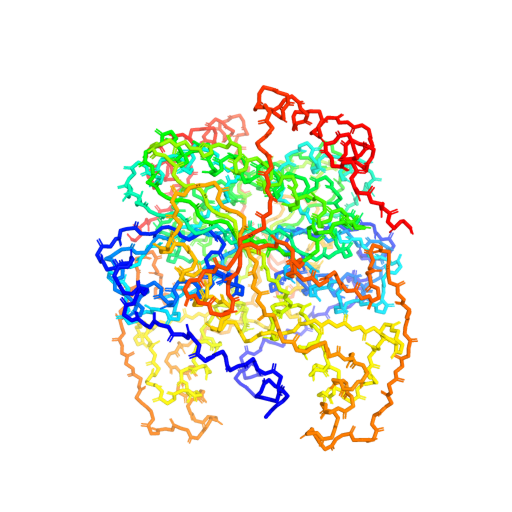 -39.136 1.00 11.46 467 MET B O 1
ATOM 4381 N N . LEU B 1 225 ? -23.188 -12.174 -39.969 1.00 10.24 468 LEU B N 1
ATOM 4382 C CA . LEU B 1 225 ? -22.989 -13.297 -39.086 1.00 10.15 468 LEU B CA 1
ATOM 4383 C C . LEU B 1 225 ? -21.766 -14.057 -39.499 1.00 8.62 468 LEU B C 1
ATOM 4384 O O . LEU B 1 225 ? -21.491 -14.169 -40.689 1.00 9.62 468 LEU B O 1
ATOM 4389 N N . VAL B 1 226 ? -21.051 -14.624 -38.547 1.00 8.37 469 VAL B N 1
ATOM 4390 C CA . VAL B 1 226 ? -19.830 -15.377 -38.882 1.00 8.28 469 VAL B CA 1
ATOM 4391 C C . VAL B 1 226 ? -20.093 -16.538 -39.855 1.00 8.39 469 VAL B C 1
ATOM 4392 O O . VAL B 1 226 ? -19.317 -16.776 -40.752 1.00 8.05 469 VAL B O 1
ATOM 4396 N N . ALA B 1 227 ? -21.218 -17.251 -39.716 1.00 8.54 470 ALA B N 1
ATOM 4397 C CA . ALA B 1 227 ? -21.504 -18.371 -40.629 1.00 9.31 470 ALA B CA 1
ATOM 4398 C C . ALA B 1 227 ? -21.752 -17.902 -42.044 1.00 9.54 470 ALA B C 1
ATOM 4399 O O . ALA B 1 227 ? -21.408 -18.594 -42.993 1.00 8.84 470 ALA B O 1
ATOM 4401 N N . GLU B 1 228 ? -22.331 -16.710 -42.181 1.00 9.27 471 GLU B N 1
ATOM 4402 C CA . GLU B 1 228 ? -22.590 -16.108 -43.503 1.00 10.38 471 GLU B CA 1
ATOM 4403 C C . GLU B 1 228 ? -21.286 -15.738 -44.165 1.00 9.18 471 GLU B C 1
ATOM 4404 O O . GLU B 1 228 ? -21.031 -16.104 -45.323 1.00 9.60 471 GLU B O 1
ATOM 4410 N N . ALA B 1 229 ? -20.434 -15.011 -43.445 1.00 8.08 472 ALA B N 1
ATOM 4411 C CA . ALA B 1 229 ? -19.173 -14.499 -43.986 1.00 9.47 472 ALA B CA 1
ATOM 4412 C C . ALA B 1 229 ? -18.284 -15.678 -44.376 1.00 8.60 472 ALA B C 1
ATOM 4413 O O . ALA B 1 229 ? -17.724 -15.736 -45.488 1.00 8.81 472 ALA B O 1
ATOM 4415 N N . VAL B 1 230 ? -18.238 -16.670 -43.506 1.00 7.70 473 VAL B N 1
ATOM 4416 C CA . VAL B 1 230 ? -17.355 -17.814 -43.770 1.00 7.32 473 VAL B CA 1
ATOM 4417 C C . VAL B 1 230 ? -17.819 -18.639 -44.947 1.00 8.22 473 VAL B C 1
ATOM 4418 O O . VAL B 1 230 ? -17.010 -19.055 -45.788 1.00 7.68 473 VAL B O 1
ATOM 4422 N N . GLN B 1 231 ? -19.119 -18.909 -45.007 1.00 6.92 474 GLN B N 1
ATOM 4423 C CA . GLN B 1 231 ? -19.601 -19.659 -46.165 1.00 8.57 474 GLN B CA 1
ATOM 4424 C C . GLN B 1 231 ? -19.335 -18.924 -47.494 1.00 8.60 474 GLN B C 1
ATOM 4425 O O . GLN B 1 231 ? -18.938 -19.523 -48.500 1.00 8.71 474 GLN B O 1
ATOM 4431 N N . LEU B 1 232 ? -19.543 -17.607 -47.493 1.00 7.77 475 LEU B N 1
ATOM 4432 C CA . LEU B 1 232 ? -19.217 -16.843 -48.678 1.00 9.41 475 LEU B CA 1
ATOM 4433 C C . LEU B 1 232 ? -17.725 -16.826 -49.005 1.00 8.79 475 LEU B C 1
ATOM 4434 O O . LEU B 1 232 ? -17.346 -16.899 -50.173 1.00 9.27 475 LEU B O 1
ATOM 4439 N N . VAL B 1 233 ? -16.876 -16.775 -47.980 1.00 7.60 476 VAL B N 1
ATOM 4440 C CA . VAL B 1 233 ? -15.414 -16.929 -48.199 1.00 7.83 476 VAL B CA 1
ATOM 4441 C C . VAL B 1 233 ? -15.125 -18.220 -48.947 1.00 7.94 476 VAL B C 1
ATOM 4442 O O . VAL B 1 233 ? -14.295 -18.246 -49.867 1.00 9.10 476 VAL B O 1
ATOM 4446 N N . LEU B 1 234 ? -15.757 -19.287 -48.500 1.00 7.60 477 LEU B N 1
ATOM 4447 C CA . LEU B 1 234 ? -15.534 -20.620 -49.071 1.00 7.33 477 LEU B CA 1
ATOM 4448 C C . LEU B 1 234 ? -16.074 -20.725 -50.482 1.00 8.88 477 LEU B C 1
ATOM 4449 O O . LEU B 1 234 ? -15.427 -21.373 -51.326 1.00 9.52 477 LEU B O 1
ATOM 4454 N N . GLN B 1 235 ? -17.214 -20.084 -50.760 1.00 8.77 478 GLN B N 1
ATOM 4455 C CA . GLN B 1 235 ? -17.730 -20.005 -52.137 1.00 9.60 478 GLN B CA 1
ATOM 4456 C C . GLN B 1 235 ? -16.795 -19.250 -53.032 1.00 10.16 478 GLN B C 1
ATOM 4457 O O . GLN B 1 235 ? -16.541 -19.640 -54.175 1.00 10.55 478 GLN B O 1
ATOM 4463 N N . ALA B 1 236 ? -16.240 -18.161 -52.534 1.00 8.91 479 ALA B N 1
ATOM 4464 C CA . ALA B 1 236 ? -15.256 -17.412 -53.297 1.00 9.33 479 ALA B CA 1
ATOM 4465 C C . ALA B 1 236 ? -14.015 -18.247 -53.567 1.00 11.32 479 ALA B C 1
ATOM 4466 O O . ALA B 1 236 ? -13.463 -18.278 -54.680 1.00 11.33 479 ALA B O 1
ATOM 4468 N N . GLY B 1 237 ? -13.520 -18.919 -52.538 1.00 12.17 480 GLY B N 1
ATOM 4469 C CA . GLY B 1 237 ? -12.379 -19.803 -52.706 1.00 12.11 480 GLY B CA 1
ATOM 4470 C C . GLY B 1 237 ? -12.629 -20.857 -53.751 1.00 12.97 480 GLY B C 1
ATOM 4471 O O . GLY B 1 237 ? -11.726 -21.156 -54.575 1.00 13.14 480 GLY B O 1
ATOM 4472 N N . ALA B 1 238 ? -13.853 -21.368 -53.789 1.00 12.35 481 ALA B N 1
ATOM 4473 C CA . ALA B 1 238 ? -14.181 -22.461 -54.705 1.00 12.85 481 ALA B CA 1
ATOM 4474 C C . ALA B 1 238 ? -14.095 -21.985 -56.139 1.00 17.75 481 ALA B C 1
ATOM 4475 O O . ALA B 1 238 ? -13.643 -22.756 -56.996 1.00 19.71 481 ALA B O 1
ATOM 4477 N N . ILE B 1 239 ? -14.512 -20.754 -56.406 1.00 13.84 482 ILE B N 1
ATOM 4478 C CA . ILE B 1 239 ? -14.533 -20.246 -57.781 1.00 14.16 482 ILE B CA 1
ATOM 4479 C C . ILE B 1 239 ? -13.249 -19.598 -58.222 1.00 17.10 482 ILE B C 1
ATOM 4480 O O . ILE B 1 239 ? -13.096 -19.279 -59.399 1.00 17.27 482 ILE B O 1
ATOM 4485 N N . ALA B 1 240 ? -12.326 -19.361 -57.298 1.00 14.43 483 ALA B N 1
ATOM 4486 C CA . ALA B 1 240 ? -11.103 -18.669 -57.590 1.00 13.23 483 ALA B CA 1
ATOM 4487 C C . ALA B 1 240 ? -10.269 -19.450 -58.580 1.00 15.99 483 ALA B C 1
ATOM 4488 O O . ALA B 1 240 ? -10.152 -20.685 -58.481 1.00 18.20 483 ALA B O 1
ATOM 4490 N N . LYS B 1 241 ? -9.696 -18.710 -59.513 1.00 17.26 484 LYS B N 1
ATOM 4491 C CA . LYS B 1 241 ? -8.709 -19.332 -60.400 1.00 21.91 484 LYS B CA 1
ATOM 4492 C C . LYS B 1 241 ? -7.293 -18.972 -60.010 1.00 24.43 484 LYS B C 1
ATOM 4493 O O . LYS B 1 241 ? -6.320 -19.500 -60.580 1.00 24.83 484 LYS B O 1
ATOM 4499 N N . GLY B 1 242 ? -7.161 -18.104 -59.008 1.00 20.17 485 GLY B N 1
ATOM 4500 C CA . GLY B 1 242 ? -5.881 -17.549 -58.629 1.00 19.44 485 GLY B CA 1
ATOM 4501 C C . GLY B 1 242 ? -5.711 -16.102 -59.020 1.00 18.96 485 GLY B C 1
ATOM 4502 O O . GLY B 1 242 ? -5.980 -15.700 -60.163 1.00 20.04 485 GLY B O 1
ATOM 4503 N N . GLY B 1 243 ? -5.269 -15.319 -58.038 1.00 16.81 486 GLY B N 1
ATOM 4504 C CA . GLY B 1 243 ? -4.995 -13.937 -58.171 1.00 17.67 486 GLY B CA 1
ATOM 4505 C C . GLY B 1 243 ? -6.164 -13.044 -57.835 1.00 17.44 486 GLY B C 1
ATOM 4506 O O . GLY B 1 243 ? -6.068 -11.824 -57.970 1.00 24.24 486 GLY B O 1
ATOM 4507 N N . GLU B 1 244 ? -7.264 -13.594 -57.329 1.00 14.63 487 GLU B N 1
ATOM 4508 C CA . GLU B 1 244 ? -8.444 -12.777 -57.180 1.00 12.33 487 GLU B CA 1
ATOM 4509 C C . GLU B 1 244 ? -8.465 -12.126 -55.817 1.00 11.33 487 GLU B C 1
ATOM 4510 O O . GLU B 1 244 ? -8.216 -12.779 -54.800 1.00 11.03 487 GLU B O 1
ATOM 4516 N N . LEU B 1 245 ? -8.853 -10.865 -55.801 1.00 10.83 488 LEU B N 1
ATOM 4517 C CA . LEU B 1 245 ? -9.229 -10.154 -54.603 1.00 11.31 488 LEU B CA 1
ATOM 4518 C C . LEU B 1 245 ? -10.749 -10.048 -54.606 1.00 11.39 488 LEU B C 1
ATOM 4519 O O . LEU B 1 245 ? -11.314 -9.322 -55.433 1.00 15.35 488 LEU B O 1
ATOM 4524 N N . PHE B 1 246 ? -11.417 -10.804 -53.742 1.00 8.87 489 PHE B N 1
ATOM 4525 C CA . PHE B 1 246 ? -12.849 -10.801 -53.676 1.00 10.09 489 PHE B CA 1
ATOM 4526 C C . PHE B 1 246 ? -13.325 -9.850 -52.584 1.00 9.33 489 PHE B C 1
ATOM 4527 O O . PHE B 1 246 ? -12.642 -9.663 -51.578 1.00 9.27 489 PHE B O 1
ATOM 4535 N N . VAL B 1 247 ? -14.538 -9.323 -52.798 1.00 9.24 490 VAL B N 1
ATOM 4536 C CA . VAL B 1 247 ? -15.204 -8.515 -51.780 1.00 11.44 490 VAL B CA 1
ATOM 4537 C C . VAL B 1 247 ? -16.632 -8.983 -51.618 1.00 9.93 490 VAL B C 1
ATOM 4538 O O . VAL B 1 247 ? -17.290 -9.397 -52.552 1.00 10.89 490 VAL B O 1
ATOM 4542 N N . LEU B 1 248 ? -17.090 -8.986 -50.383 1.00 10.33 491 LEU B N 1
ATOM 4543 C CA . LEU B 1 248 ? -18.468 -9.388 -50.053 1.00 9.38 491 LEU B CA 1
ATOM 4544 C C . LEU B 1 248 ? -19.408 -8.202 -49.955 1.00 9.90 491 LEU B C 1
ATOM 4545 O O . LEU B 1 248 ? -19.051 -7.130 -49.489 1.00 10.36 491 LEU B O 1
ATOM 4550 N N . ASP B 1 249 ? -20.636 -8.438 -50.381 1.00 8.70 492 ASP B N 1
ATOM 4551 C CA . ASP B 1 249 ? -21.727 -7.490 -50.151 1.00 10.34 492 ASP B CA 1
ATOM 4552 C C . ASP B 1 249 ? -22.267 -7.638 -48.735 1.00 10.14 492 ASP B C 1
ATOM 4553 O O . ASP B 1 249 ? -22.896 -8.635 -48.373 1.00 12.03 492 ASP B O 1
ATOM 4558 N N . MET B 1 250 ? -22.036 -6.599 -47.940 1.00 10.10 493 MET B N 1
ATOM 4559 C CA . MET B 1 250 ? -22.348 -6.596 -46.556 1.00 9.62 493 MET B CA 1
ATOM 4560 C C . MET B 1 250 ? -23.754 -6.085 -46.245 1.00 11.23 493 MET B C 1
ATOM 4561 O O . MET B 1 250 ? -24.156 -6.081 -45.096 1.00 11.14 493 MET B O 1
ATOM 4566 N N . GLY B 1 251 ? -24.454 -5.618 -47.267 1.00 10.75 494 GLY B N 1
ATOM 4567 C CA . GLY B 1 251 ? -25.749 -4.995 -47.036 1.00 10.82 494 GLY B CA 1
ATOM 4568 C C . GLY B 1 251 ? -25.650 -3.592 -46.492 1.00 14.09 494 GLY B C 1
ATOM 4569 O O . GLY B 1 251 ? -24.612 -2.933 -46.608 1.00 18.30 494 GLY B O 1
ATOM 4570 N N . LYS B 1 252 ? -26.634 -3.212 -45.690 1.00 14.37 495 LYS B N 1
ATOM 4571 C CA . LYS B 1 252 ? -26.698 -1.849 -45.236 1.00 15.38 495 LYS B CA 1
ATOM 4572 C C . LYS B 1 252 ? -25.780 -1.564 -44.065 1.00 13.81 495 LYS B C 1
ATOM 4573 O O . LYS B 1 252 ? -25.654 -2.404 -43.201 1.00 12.94 495 LYS B O 1
ATOM 4579 N N . PRO B 1 253 ? -25.185 -0.373 -44.042 1.00 17.17 496 PRO B N 1
ATOM 4580 C CA . PRO B 1 253 ? -24.441 0.122 -42.900 1.00 21.97 496 PRO B CA 1
ATOM 4581 C C . PRO B 1 253 ? -25.291 0.163 -41.599 1.00 16.15 496 PRO B C 1
ATOM 4582 O O . PRO B 1 253 ? -26.493 0.408 -41.673 1.00 16.15 496 PRO B O 1
ATOM 4586 N N . VAL B 1 254 ? -24.684 -0.032 -40.436 1.00 16.46 497 VAL B N 1
ATOM 4587 C CA . VAL B 1 254 ? -25.371 0.028 -39.138 1.00 16.86 497 VAL B CA 1
ATOM 4588 C C . VAL B 1 254 ? -24.707 1.130 -38.327 1.00 16.36 497 VAL B C 1
ATOM 4589 O O . VAL B 1 254 ? -23.481 1.139 -38.145 1.00 15.52 497 VAL B O 1
ATOM 4593 N N . LYS B 1 255 ? -25.506 2.096 -37.869 1.00 15.25 498 LYS B N 1
ATOM 4594 C CA . LYS B 1 255 ? -24.955 3.088 -36.952 1.00 14.52 498 LYS B CA 1
ATOM 4595 C C . LYS B 1 255 ? -24.779 2.458 -35.588 1.00 13.80 498 LYS B C 1
ATOM 4596 O O . LYS B 1 255 ? -25.699 1.847 -35.059 1.00 15.00 498 LYS B O 1
ATOM 4602 N N . ILE B 1 256 ? -23.591 2.597 -35.003 1.00 14.56 499 ILE B N 1
ATOM 4603 C CA . ILE B 1 256 ? -23.322 1.939 -33.725 1.00 14.47 499 ILE B CA 1
ATOM 4604 C C . ILE B 1 256 ? -24.218 2.521 -32.620 1.00 15.42 499 ILE B C 1
ATOM 4605 O O . ILE B 1 256 ? -24.608 1.788 -31.713 1.00 16.14 499 ILE B O 1
ATOM 4610 N N . ILE B 1 257 ? -24.604 3.798 -32.725 1.00 15.86 500 ILE B N 1
ATOM 4611 C CA . ILE B 1 257 ? -25.563 4.342 -31.740 1.00 17.68 500 ILE B CA 1
ATOM 4612 C C . ILE B 1 257 ? -26.903 3.598 -31.770 1.00 16.07 500 ILE B C 1
ATOM 4613 O O . ILE B 1 257 ? -27.502 3.377 -30.732 1.00 18.16 500 ILE B O 1
ATOM 4618 N N . ASP B 1 258 ? -27.353 3.198 -32.961 1.00 20.70 501 ASP B N 1
ATOM 4619 C CA . ASP B 1 258 ? -28.593 2.441 -33.086 1.00 19.93 501 ASP B CA 1
ATOM 4620 C C . ASP B 1 258 ? -28.441 1.032 -32.546 1.00 18.88 501 ASP B C 1
ATOM 4621 O O . ASP B 1 258 ? -29.348 0.471 -31.952 1.00 18.29 501 ASP B O 1
ATOM 4626 N N . LEU B 1 259 ? -27.263 0.448 -32.735 1.00 16.31 502 LEU B N 1
ATOM 4627 C CA . LEU B 1 259 ? -26.947 -0.826 -32.164 1.00 15.48 502 LEU B CA 1
ATOM 4628 C C . LEU B 1 259 ? -27.029 -0.754 -30.629 1.00 16.86 502 LEU B C 1
ATOM 4629 O O . LEU B 1 259 ? -27.643 -1.603 -29.971 1.00 19.76 502 LEU B O 1
ATOM 4634 N N . ALA B 1 260 ? -26.379 0.256 -30.059 1.00 17.07 503 ALA B N 1
ATOM 4635 C CA . ALA B 1 260 ? -26.334 0.490 -28.621 1.00 16.32 503 ALA B CA 1
ATOM 4636 C C . ALA B 1 260 ? -27.769 0.667 -28.106 1.00 16.45 503 ALA B C 1
ATOM 4637 O O . ALA B 1 260 ? -28.151 0.073 -27.095 1.00 18.81 503 ALA B O 1
ATOM 4639 N N . LYS B 1 261 ? -28.532 1.495 -28.808 1.00 16.19 504 LYS B N 1
ATOM 4640 C CA . LYS B 1 261 ? -29.895 1.763 -28.329 1.00 22.83 504 LYS B CA 1
ATOM 4641 C C . LYS B 1 261 ? -30.778 0.513 -28.392 1.00 22.71 504 LYS B C 1
ATOM 4642 O O . LYS B 1 261 ? -31.599 0.261 -27.483 1.00 21.85 504 LYS B O 1
ATOM 4648 N N . LYS B 1 262 ? -30.618 -0.279 -29.450 1.00 20.70 505 LYS B N 1
ATOM 4649 C CA . LYS B 1 262 ? -31.377 -1.519 -29.574 1.00 21.29 505 LYS B CA 1
ATOM 4650 C C . LYS B 1 262 ? -30.983 -2.558 -28.523 1.00 21.75 505 LYS B C 1
ATOM 4651 O O . LYS B 1 262 ? -31.825 -3.305 -28.027 1.00 23.27 505 LYS B O 1
ATOM 4657 N N . MET B 1 263 ? -29.702 -2.607 -28.151 1.00 20.03 506 MET B N 1
ATOM 4658 C CA . MET B 1 263 ? -29.269 -3.509 -27.106 1.00 18.97 506 MET B CA 1
ATOM 4659 C C . MET B 1 263 ? -29.859 -3.072 -25.744 1.00 21.31 506 MET B C 1
ATOM 4660 O O . MET B 1 263 ? -30.186 -3.918 -24.912 1.00 25.21 506 MET B O 1
ATOM 4665 N N . LEU B 1 264 ? -29.973 -1.770 -25.505 1.00 21.33 507 LEU B N 1
ATOM 4666 C CA . LEU B 1 264 ? -30.573 -1.284 -24.253 1.00 21.52 507 LEU B CA 1
ATOM 4667 C C . LEU B 1 264 ? -32.070 -1.595 -24.242 1.00 24.87 507 LEU B C 1
ATOM 4668 O O . LEU B 1 264 ? -32.625 -2.000 -23.217 1.00 25.38 507 LEU B O 1
ATOM 4673 N N . LEU B 1 265 ? -32.713 -1.346 -25.370 1.00 25.49 508 LEU B N 1
ATOM 4674 C CA . LEU B 1 265 ? -34.134 -1.661 -25.524 1.00 26.70 508 LEU B CA 1
ATOM 4675 C C . LEU B 1 265 ? -34.390 -3.145 -25.334 1.00 27.52 508 LEU B C 1
ATOM 4676 O O . LEU B 1 265 ? -35.293 -3.521 -24.591 1.00 28.56 508 LEU B O 1
ATOM 4681 N N . LEU B 1 266 ? -33.601 -3.994 -25.992 1.00 26.08 509 LEU B N 1
ATOM 4682 C CA . LEU B 1 266 ? -33.745 -5.443 -25.878 1.00 27.64 509 LEU B CA 1
ATOM 4683 C C . LEU B 1 266 ? -33.475 -5.995 -24.483 1.00 26.97 509 LEU B C 1
ATOM 4684 O O . LEU B 1 266 ? -34.058 -7.010 -24.102 1.00 29.53 509 LEU B O 1
ATOM 4689 N N . SER B 1 267 ? -32.619 -5.327 -23.715 1.00 26.11 510 SER B N 1
ATOM 4690 C CA . SER B 1 267 ? -32.312 -5.722 -22.344 1.00 27.15 510 SER B CA 1
ATOM 4691 C C . SER B 1 267 ? -33.222 -5.045 -21.301 1.00 26.10 510 SER B C 1
ATOM 4692 O O . SER B 1 267 ? -33.033 -5.234 -20.102 1.00 27.50 510 SER B O 1
ATOM 4695 N N . ASN B 1 268 ? -34.173 -4.227 -21.752 1.00 27.79 511 ASN B N 1
ATOM 4696 C CA . ASN B 1 268 ? -34.993 -3.408 -20.844 1.00 29.78 511 ASN B CA 1
ATOM 4697 C C . ASN B 1 268 ? -34.162 -2.658 -19.812 1.00 38.50 511 ASN B C 1
ATOM 4698 O O . ASN B 1 268 ? -34.504 -2.598 -18.623 1.00 30.96 511 ASN B O 1
ATOM 4703 N N . ARG B 1 269 ? -33.064 -2.080 -20.285 1.00 29.93 512 ARG B N 1
ATOM 4704 C CA . ARG B 1 269 ? -32.236 -1.184 -19.477 1.00 34.54 512 ARG B CA 1
ATOM 4705 C C . ARG B 1 269 ? -32.082 0.165 -20.178 1.00 38.21 512 ARG B C 1
ATOM 4706 O O . ARG B 1 269 ? -30.974 0.671 -20.366 1.00 38.26 512 ARG B O 1
ATOM 4714 N N . ASN B 1 270 ? -33.202 0.776 -20.546 1.00 41.17 513 ASN B N 1
ATOM 4715 C CA . ASN B 1 270 ? -33.197 2.193 -20.914 1.00 42.10 513 ASN B CA 1
ATOM 4716 C C . ASN B 1 270 ? -32.785 3.136 -19.776 1.00 39.47 513 ASN B C 1
ATOM 4717 O O . ASN B 1 270 ? -32.527 4.312 -20.028 1.00 46.48 513 ASN B O 1
ATOM 4722 N N . ASP B 1 271 ? -32.728 2.638 -18.540 1.00 40.97 514 ASP B N 1
ATOM 4723 C CA . ASP B 1 271 ? -32.150 3.399 -17.421 1.00 41.60 514 ASP B CA 1
ATOM 4724 C C . ASP B 1 271 ? -30.661 3.746 -17.603 1.00 45.82 514 ASP B C 1
ATOM 4725 O O . ASP B 1 271 ? -30.156 4.659 -16.956 1.00 39.32 514 ASP B O 1
ATOM 4730 N N . LEU B 1 272 ? -29.956 3.027 -18.477 1.00 37.59 515 LEU B N 1
ATOM 4731 C CA . LEU B 1 272 ? -28.516 3.222 -18.632 1.00 31.98 515 LEU B CA 1
ATOM 4732 C C . LEU B 1 272 ? -28.229 4.313 -19.656 1.00 27.76 515 LEU B C 1
ATOM 4733 O O . LEU B 1 272 ? -28.949 4.457 -20.637 1.00 34.27 515 LEU B O 1
ATOM 4738 N N . GLU B 1 273 ? -27.173 5.085 -19.413 1.00 26.00 516 GLU B N 1
ATOM 4739 C CA . GLU B 1 273 ? -26.770 6.174 -20.291 1.00 24.33 516 GLU B CA 1
ATOM 4740 C C . GLU B 1 273 ? -25.849 5.603 -21.379 1.00 27.06 516 GLU B C 1
ATOM 4741 O O . GLU B 1 273 ? -25.201 4.568 -21.155 1.00 25.75 516 GLU B O 1
ATOM 4747 N N . ILE B 1 274 ? -25.791 6.313 -22.505 1.00 24.97 517 ILE B N 1
ATOM 4748 C CA . ILE B 1 274 ? -24.796 6.110 -23.545 1.00 24.62 517 ILE B CA 1
ATOM 4749 C C . ILE B 1 274 ? -23.846 7.296 -23.472 1.00 25.78 517 ILE B C 1
ATOM 4750 O O . ILE B 1 274 ? -24.261 8.432 -23.732 1.00 27.98 517 ILE B O 1
ATOM 4755 N N . LYS B 1 275 ? -22.588 7.030 -23.115 1.00 20.13 518 LYS B N 1
ATOM 4756 C CA . LYS B 1 275 ? -21.563 8.066 -22.931 1.00 23.97 518 LYS B CA 1
ATOM 4757 C C . LYS B 1 275 ? -20.695 8.062 -24.166 1.00 24.24 518 LYS B C 1
ATOM 4758 O O . LYS B 1 275 ? -20.307 6.977 -24.608 1.00 21.84 518 LYS B O 1
ATOM 4764 N N . ILE B 1 276 ? -20.409 9.247 -24.701 1.00 20.55 519 ILE B N 1
ATOM 4765 C CA . ILE B 1 276 ? -19.531 9.421 -25.854 1.00 19.71 519 ILE B CA 1
ATOM 4766 C C . ILE B 1 276 ? -18.080 9.568 -25.437 1.00 22.61 519 ILE B C 1
ATOM 4767 O O . ILE B 1 276 ? -17.749 10.440 -24.611 1.00 23.07 519 ILE B O 1
ATOM 4772 N N . THR B 1 277 ? -17.209 8.705 -25.954 1.00 19.11 520 THR B N 1
ATOM 4773 C CA . THR B 1 277 ? -15.820 8.653 -25.474 1.00 18.09 520 THR B CA 1
ATOM 4774 C C . THR B 1 277 ? -14.762 9.186 -26.439 1.00 18.43 520 THR B C 1
ATOM 4775 O O . THR B 1 277 ? -13.644 9.537 -26.024 1.00 20.22 520 THR B O 1
ATOM 4779 N N . GLY B 1 278 ? -15.096 9.232 -27.727 1.00 17.79 521 GLY B N 1
ATOM 4780 C CA . GLY B 1 278 ? -14.260 9.840 -28.730 1.00 15.62 521 GLY B CA 1
ATOM 4781 C C . GLY B 1 278 ? -13.619 8.852 -29.700 1.00 17.31 521 GLY B C 1
ATOM 4782 O O . GLY B 1 278 ? -13.311 7.727 -29.340 1.00 18.95 521 GLY B O 1
ATOM 4783 N N . LEU B 1 279 ? -13.401 9.320 -30.920 1.00 14.79 522 LEU B N 1
ATOM 4784 C CA . LEU B 1 279 ? -12.742 8.546 -31.970 1.00 18.26 522 LEU B CA 1
ATOM 4785 C C . LEU B 1 279 ? -11.300 8.275 -31.567 1.00 18.94 522 LEU B C 1
ATOM 4786 O O . LEU B 1 279 ? -10.590 9.170 -31.102 1.00 25.60 522 LEU B O 1
ATOM 4791 N N . ARG B 1 280 ? -10.868 7.035 -31.743 1.00 17.25 523 ARG B N 1
ATOM 4792 C CA . ARG B 1 280 ? -9.540 6.628 -31.317 1.00 17.94 523 ARG B CA 1
ATOM 4793 C C . ARG B 1 280 ? -8.538 6.746 -32.444 1.00 17.62 523 ARG B C 1
ATOM 4794 O O . ARG B 1 280 ? -8.902 6.879 -33.604 1.00 19.33 523 ARG B O 1
ATOM 4802 N N . LYS B 1 281 ? -7.268 6.757 -32.076 1.00 15.18 524 LYS B N 1
ATOM 4803 C CA . LYS B 1 281 ? -6.217 6.840 -33.067 1.00 18.55 524 LYS B CA 1
ATOM 4804 C C . LYS B 1 281 ? -6.405 5.703 -34.069 1.00 17.80 524 LYS B C 1
ATOM 4805 O O . LYS B 1 281 ? -6.593 4.554 -33.668 1.00 17.87 524 LYS B O 1
ATOM 4811 N N . GLY B 1 282 ? -6.282 6.052 -35.336 1.00 20.82 525 GLY B N 1
ATOM 4812 C CA . GLY B 1 282 ? -6.398 5.068 -36.408 1.00 20.62 525 GLY B CA 1
ATOM 4813 C C . GLY B 1 282 ? -7.815 4.738 -36.830 1.00 19.76 525 GLY B C 1
ATOM 4814 O O . GLY B 1 282 ? -8.024 4.159 -37.867 1.00 14.44 525 GLY B O 1
ATOM 4815 N N . GLU B 1 283 ? -8.806 5.190 -36.091 1.00 17.47 526 GLU B N 1
ATOM 4816 C CA . GLU B 1 283 ? -10.171 4.718 -36.262 1.00 17.23 526 GLU B CA 1
ATOM 4817 C C . GLU B 1 283 ? -10.914 5.531 -37.323 1.00 17.04 526 GLU B C 1
ATOM 4818 O O . GLU B 1 283 ? -10.810 6.754 -37.365 1.00 24.72 526 GLU B O 1
ATOM 4824 N N . LYS B 1 284 ? -11.691 4.847 -38.160 1.00 13.80 527 LYS B N 1
ATOM 4825 C CA . LYS B 1 284 ? -12.574 5.493 -39.146 1.00 17.07 527 LYS B CA 1
ATOM 4826 C C . LYS B 1 284 ? -13.984 5.656 -38.652 1.00 17.21 527 LYS B C 1
ATOM 4827 O O . LYS B 1 284 ? -14.549 4.784 -37.998 1.00 13.26 527 LYS B O 1
ATOM 4833 N N . LEU B 1 285 ? -14.596 6.798 -38.942 1.00 14.51 528 LEU B N 1
ATOM 4834 C CA . LEU B 1 285 ? -15.986 6.980 -38.699 1.00 15.76 528 LEU B CA 1
ATOM 4835 C C . LEU B 1 285 ? -16.890 6.110 -39.581 1.00 12.38 528 LEU B C 1
ATOM 4836 O O . LEU B 1 285 ? -17.897 5.590 -39.124 1.00 15.12 528 LEU B O 1
ATOM 4841 N N . TYR B 1 286 ? -16.553 5.995 -40.875 1.00 14.04 529 TYR B N 1
ATOM 4842 C CA . TYR B 1 286 ? -17.328 5.156 -41.798 1.00 15.26 529 TYR B CA 1
ATOM 4843 C C . TYR B 1 286 ? -16.308 4.287 -42.509 1.00 14.75 529 TYR B C 1
ATOM 4844 O O . TYR B 1 286 ? -15.413 4.829 -43.155 1.00 16.33 529 TYR B O 1
ATOM 4853 N N . GLU B 1 287 ? -16.388 2.956 -42.396 1.00 15.12 530 GLU B N 1
ATOM 4854 C CA . GLU B 1 287 ? -15.461 2.118 -43.107 1.00 14.35 530 GLU B CA 1
ATOM 4855 C C . GLU B 1 287 ? -15.869 2.205 -44.566 1.00 14.00 530 GLU B C 1
ATOM 4856 O O . GLU B 1 287 ? -17.007 2.600 -44.895 1.00 13.90 530 GLU B O 1
ATOM 4862 N N . GLU B 1 288 ? -14.953 1.796 -45.424 1.00 13.91 531 GLU B N 1
ATOM 4863 C CA . GLU B 1 288 ? -15.170 1.887 -46.863 1.00 15.00 531 GLU B CA 1
ATOM 4864 C C . GLU B 1 288 ? -16.213 0.890 -47.307 1.00 15.11 531 GLU B C 1
ATOM 4865 O O . GLU B 1 288 ? -16.314 -0.222 -46.798 1.00 16.61 531 GLU B O 1
ATOM 4871 N N . LEU B 1 289 ? -17.076 1.299 -48.226 1.00 13.82 532 LEU B N 1
ATOM 4872 C CA . LEU B 1 289 ? -17.954 0.340 -48.889 1.00 12.67 532 LEU B CA 1
ATOM 4873 C C . LEU B 1 289 ? -17.111 -0.582 -49.776 1.00 12.23 532 LEU B C 1
ATOM 4874 O O . LEU B 1 289 ? -16.278 -0.143 -50.560 1.00 15.55 532 LEU B O 1
ATOM 4879 N N . LEU B 1 290 ? -17.332 -1.886 -49.627 1.00 12.53 533 LEU B N 1
ATOM 4880 C CA . LEU B 1 290 ? -16.424 -2.849 -50.264 1.00 13.44 533 LEU B CA 1
ATOM 4881 C C . LEU B 1 290 ? -16.528 -3.035 -51.776 1.00 14.21 533 LEU B C 1
ATOM 4882 O O . LEU B 1 290 ? -15.531 -3.371 -52.439 1.00 17.30 533 LEU B O 1
ATOM 4887 N N . ILE B 1 291 ? -17.747 -2.900 -52.292 1.00 13.45 534 ILE B N 1
ATOM 4888 C CA . ILE B 1 291 ? -18.060 -3.125 -53.712 1.00 15.26 534 ILE B CA 1
ATOM 4889 C C . ILE B 1 291 ? -17.934 -1.803 -54.479 1.00 16.42 534 ILE B C 1
ATOM 4890 O O . ILE B 1 291 ? -18.622 -0.834 -54.144 1.00 19.26 534 ILE B O 1
ATOM 4895 N N . ASP B 1 292 ? -17.077 -1.782 -55.477 1.00 14.48 535 ASP B N 1
ATOM 4896 C CA . ASP B 1 292 ? -16.857 -0.626 -56.350 1.00 16.38 535 ASP B CA 1
ATOM 4897 C C . ASP B 1 292 ? -17.721 -0.827 -57.598 1.00 18.05 535 ASP B C 1
ATOM 4898 O O . ASP B 1 292 ? -17.985 -1.940 -58.027 1.00 17.02 535 ASP B O 1
ATOM 4903 N N . GLU B 1 293 ? -18.167 0.264 -58.216 1.00 17.22 536 GLU B N 1
ATOM 4904 C CA . GLU B 1 293 ? -19.062 0.111 -59.336 1.00 17.75 536 GLU B CA 1
ATOM 4905 C C . GLU B 1 293 ? -18.373 -0.553 -60.534 1.00 20.16 536 GLU B C 1
ATOM 4906 O O . GLU B 1 293 ? -19.062 -1.039 -61.443 1.00 27.35 536 GLU B O 1
ATOM 4912 N N . ASN B 1 294 ? -17.041 -0.582 -60.554 1.00 19.80 537 ASN B N 1
ATOM 4913 C CA . ASN B 1 294 ? -16.399 -1.295 -61.649 1.00 23.91 537 ASN B CA 1
ATOM 4914 C C . ASN B 1 294 ? -15.911 -2.693 -61.320 1.00 19.09 537 ASN B C 1
ATOM 4915 O O . ASN B 1 294 ? -15.327 -3.335 -62.190 1.00 19.54 537 ASN B O 1
ATOM 4920 N N . ASP B 1 295 ? -16.249 -3.199 -60.140 1.00 16.43 538 ASP B N 1
ATOM 4921 C CA . ASP B 1 295 ? -15.881 -4.573 -59.760 1.00 15.45 538 ASP B CA 1
ATOM 4922 C C . ASP B 1 295 ? -16.600 -5.573 -60.636 1.00 19.98 538 ASP B C 1
ATOM 4923 O O . ASP B 1 295 ? -17.657 -5.277 -61.202 1.00 22.86 538 ASP B O 1
ATOM 4928 N N . ALA B 1 296 ? -16.013 -6.749 -60.814 1.00 14.93 539 ALA B N 1
ATOM 4929 C CA . ALA B 1 296 ? -16.672 -7.740 -61.649 1.00 14.82 539 ALA B CA 1
ATOM 4930 C C . ALA B 1 296 ? -17.673 -8.545 -60.844 1.00 17.25 539 ALA B C 1
ATOM 4931 O O . ALA B 1 296 ? -17.383 -8.944 -59.697 1.00 16.34 539 ALA B O 1
ATOM 4933 N N . LYS B 1 297 ? -18.833 -8.815 -61.431 1.00 16.79 540 LYS B N 1
ATOM 4934 C CA . LYS B 1 297 ? -19.757 -9.808 -60.890 1.00 17.20 540 LYS B CA 1
ATOM 4935 C C . LYS B 1 297 ? -19.201 -11.241 -60.963 1.00 15.25 540 LYS B C 1
ATOM 4936 O O . LYS B 1 297 ? -18.310 -11.553 -61.756 1.00 17.89 540 LYS B O 1
ATOM 4942 N N . THR B 1 298 ? -19.692 -12.048 -60.028 1.00 13.26 541 THR B N 1
ATOM 4943 C CA . THR B 1 298 ? -19.587 -13.496 -60.096 1.00 13.48 541 THR B CA 1
ATOM 4944 C C . THR B 1 298 ? -20.971 -14.101 -60.212 1.00 13.45 541 THR B C 1
ATOM 4945 O O . THR B 1 298 ? -21.978 -13.397 -60.202 1.00 15.56 541 THR B O 1
ATOM 4949 N N . GLN B 1 299 ? -21.027 -15.432 -60.229 1.00 14.85 542 GLN B N 1
ATOM 4950 C CA A GLN B 1 299 ? -22.303 -16.091 -60.186 0.50 17.46 542 GLN B CA 1
ATOM 4951 C CA B GLN B 1 299 ? -22.282 -16.146 -60.162 0.50 17.84 542 GLN B CA 1
ATOM 4952 C C . GLN B 1 299 ? -23.050 -15.911 -58.857 1.00 18.53 542 GLN B C 1
ATOM 4953 O O . GLN B 1 299 ? -24.243 -16.201 -58.780 1.00 17.85 542 GLN B O 1
ATOM 4964 N N . TYR B 1 300 ? -22.398 -15.356 -57.819 1.00 13.01 543 TYR B N 1
ATOM 4965 C CA . TYR B 1 300 ? -23.063 -15.138 -56.555 1.00 12.92 543 TYR B CA 1
ATOM 4966 C C . TYR B 1 300 ? -23.275 -13.642 -56.399 1.00 11.74 543 TYR B C 1
ATOM 4967 O O . TYR B 1 300 ? -22.335 -12.872 -56.548 1.00 13.89 543 TYR B O 1
ATOM 4976 N N . GLU B 1 301 ? -24.519 -13.245 -56.155 1.00 13.40 544 GLU B N 1
ATOM 4977 C CA . GLU B 1 301 ? -24.833 -11.826 -55.975 1.00 14.53 544 GLU B CA 1
ATOM 4978 C C . GLU B 1 301 ? -24.064 -11.192 -54.821 1.00 12.64 544 GLU B C 1
ATOM 4979 O O . GLU B 1 301 ? -23.851 -9.969 -54.835 1.00 14.72 544 GLU B O 1
ATOM 4985 N N . SER B 1 302 ? -23.626 -12.005 -53.861 1.00 10.67 545 SER B N 1
ATOM 4986 C CA . SER B 1 302 ? -22.911 -11.480 -52.700 1.00 11.02 545 SER B CA 1
ATOM 4987 C C . SER B 1 302 ? -21.398 -11.343 -52.844 1.00 10.77 545 SER B C 1
ATOM 4988 O O . SER B 1 302 ? -20.777 -10.812 -51.920 1.00 10.50 545 SER B O 1
ATOM 4991 N N . ILE B 1 303 ? -20.831 -11.809 -53.947 1.00 10.34 546 ILE B N 1
ATOM 4992 C CA . ILE B 1 303 ? -19.393 -11.859 -54.139 1.00 11.12 546 ILE B CA 1
ATOM 4993 C C . ILE B 1 303 ? -19.015 -11.180 -55.444 1.00 10.01 546 ILE B C 1
ATOM 4994 O O . ILE B 1 303 ? -19.553 -11.523 -56.500 1.00 10.25 546 ILE B O 1
ATOM 4999 N N . PHE B 1 304 ? -18.101 -10.213 -55.343 1.00 10.22 547 PHE B N 1
ATOM 5000 C CA . PHE B 1 304 ? -17.556 -9.490 -56.459 1.00 11.00 547 PHE B CA 1
ATOM 5001 C C . PHE B 1 304 ? -16.037 -9.616 -56.452 1.00 11.94 547 PHE B C 1
ATOM 5002 O O . PHE B 1 304 ? -15.391 -9.935 -55.435 1.00 11.33 547 PHE B O 1
ATOM 5010 N N . VAL B 1 305 ? -15.437 -9.347 -57.611 1.00 12.90 548 VAL B N 1
ATOM 5011 C CA . VAL B 1 305 ? -14.001 -9.361 -57.775 1.00 15.52 548 VAL B CA 1
ATOM 5012 C C . VAL B 1 305 ? -13.483 -7.939 -58.012 1.00 15.77 548 VAL B C 1
ATOM 5013 O O . VAL B 1 305 ? -13.862 -7.270 -59.002 1.00 17.62 548 VAL B O 1
ATOM 5017 N N . ALA B 1 306 ? -12.614 -7.476 -57.123 1.00 16.14 549 ALA B N 1
ATOM 5018 C CA . ALA B 1 306 ? -12.022 -6.137 -57.167 1.00 14.60 549 ALA B CA 1
ATOM 5019 C C . ALA B 1 306 ? -10.760 -6.181 -57.993 1.00 16.81 549 ALA B C 1
ATOM 5020 O O . ALA B 1 306 ? -10.094 -7.204 -58.062 1.00 18.30 549 ALA B O 1
ATOM 5022 N N . LYS B 1 307 ? -10.403 -5.056 -58.592 1.00 20.73 550 LYS B N 1
ATOM 5023 C CA . LYS B 1 307 ? -9.143 -5.007 -59.337 1.00 22.77 550 LYS B CA 1
ATOM 5024 C C . LYS B 1 307 ? -7.957 -5.053 -58.376 1.00 20.41 550 LYS B C 1
ATOM 5025 O O . LYS B 1 307 ? -8.001 -4.502 -57.286 1.00 22.91 550 LYS B O 1
ATOM 5031 N N . ASN B 1 308 ? -6.895 -5.752 -58.763 1.00 21.03 551 ASN B N 1
ATOM 5032 C CA . ASN B 1 308 ? -5.643 -5.697 -58.009 1.00 21.76 551 ASN B CA 1
ATOM 5033 C C . ASN B 1 308 ? -4.479 -5.963 -58.972 1.00 22.01 551 ASN B C 1
ATOM 5034 O O . ASN B 1 308 ? -4.532 -6.809 -59.874 1.00 22.01 551 ASN B O 1
ATOM 5039 N N . GLU B 1 309 ? -3.404 -5.217 -58.781 1.00 25.12 552 GLU B N 1
ATOM 5040 C CA . GLU B 1 309 ? -2.207 -5.499 -59.544 1.00 32.35 552 GLU B CA 1
ATOM 5041 C C . GLU B 1 309 ? -1.155 -6.129 -58.643 1.00 21.25 552 GLU B C 1
ATOM 5042 O O . GLU B 1 309 ? -0.967 -5.711 -57.503 1.00 24.49 552 GLU B O 1
ATOM 5048 N N . LYS B 1 310 ? -0.499 -7.156 -59.171 1.00 23.80 553 LYS B N 1
ATOM 5049 C CA . LYS B 1 310 ? 0.722 -7.720 -58.580 1.00 25.52 553 LYS B CA 1
ATOM 5050 C C . LYS B 1 310 ? 1.804 -6.662 -58.442 1.00 24.39 553 LYS B C 1
ATOM 5051 O O . LYS B 1 310 ? 1.912 -5.743 -59.250 1.00 26.84 553 LYS B O 1
ATOM 5057 N N . VAL B 1 311 ? 2.603 -6.807 -57.401 1.00 21.36 554 VAL B N 1
ATOM 5058 C CA . VAL B 1 311 ? 3.784 -5.995 -57.234 1.00 21.33 554 VAL B CA 1
ATOM 5059 C C . VAL B 1 311 ? 4.994 -6.874 -57.424 1.00 20.70 554 VAL B C 1
ATOM 5060 O O . VAL B 1 311 ? 4.924 -8.105 -57.357 1.00 18.99 554 VAL B O 1
ATOM 5064 N N . ASP B 1 312 ? 6.129 -6.218 -57.650 1.00 20.76 555 ASP B N 1
ATOM 5065 C CA . ASP B 1 312 ? 7.400 -6.911 -57.705 1.00 21.16 555 ASP B CA 1
ATOM 5066 C C . ASP B 1 312 ? 7.801 -7.515 -56.368 1.00 16.19 555 ASP B C 1
ATOM 5067 O O . ASP B 1 312 ? 7.954 -6.811 -55.369 1.00 17.96 555 ASP B O 1
ATOM 5072 N N . LEU B 1 313 ? 7.947 -8.836 -56.350 1.00 18.21 556 LEU B N 1
ATOM 5073 C CA . LEU B 1 313 ? 8.271 -9.543 -55.127 1.00 19.06 556 LEU B CA 1
ATOM 5074 C C . LEU B 1 313 ? 9.671 -9.270 -54.640 1.00 20.11 556 LEU B C 1
ATOM 5075 O O . LEU B 1 313 ? 9.910 -9.231 -53.431 1.00 17.94 556 LEU B O 1
ATOM 5080 N N . ASP B 1 314 ? 10.639 -9.040 -55.542 1.00 18.07 557 ASP B N 1
ATOM 5081 C CA . ASP B 1 314 ? 11.938 -8.665 -55.021 1.00 22.18 557 ASP B CA 1
ATOM 5082 C C . ASP B 1 314 ? 11.878 -7.357 -54.224 1.00 18.33 557 ASP B C 1
ATOM 5083 O O . ASP B 1 314 ? 12.474 -7.259 -53.152 1.00 18.78 557 ASP B O 1
ATOM 5088 N N . TRP B 1 315 ? 11.178 -6.346 -54.744 1.00 18.21 558 TRP B N 1
ATOM 5089 C CA . TRP B 1 315 ? 11.026 -5.081 -54.040 1.00 17.15 558 TRP B CA 1
ATOM 5090 C C . TRP B 1 315 ? 10.293 -5.299 -52.699 1.00 15.79 558 TRP B C 1
ATOM 5091 O O . TRP B 1 315 ? 10.725 -4.826 -51.650 1.00 15.11 558 TRP B O 1
ATOM 5102 N N . LEU B 1 316 ? 9.199 -6.045 -52.764 1.00 14.66 559 LEU B N 1
ATOM 5103 C CA . LEU B 1 316 ? 8.353 -6.168 -51.575 1.00 14.46 559 LEU B CA 1
ATOM 5104 C C . LEU B 1 316 ? 9.077 -6.958 -50.510 1.00 14.81 559 LEU B C 1
ATOM 5105 O O . LEU B 1 316 ? 8.995 -6.623 -49.350 1.00 13.43 559 LEU B O 1
ATOM 5110 N N . ASN B 1 317 ? 9.793 -8.017 -50.877 1.00 13.40 560 ASN B N 1
ATOM 5111 C CA . ASN B 1 317 ? 10.611 -8.715 -49.903 1.00 13.94 560 ASN B CA 1
ATOM 5112 C C . ASN B 1 317 ? 11.639 -7.804 -49.232 1.00 14.03 560 ASN B C 1
ATOM 5113 O O . ASN B 1 317 ? 11.853 -7.890 -48.036 1.00 15.22 560 ASN B O 1
ATOM 5118 N N . LYS B 1 318 ? 12.294 -6.936 -50.006 1.00 15.75 561 LYS B N 1
ATOM 5119 C CA . LYS B 1 318 ? 13.180 -5.975 -49.385 1.00 17.39 561 LYS B CA 1
ATOM 5120 C C . LYS B 1 318 ? 12.496 -5.035 -48.428 1.00 14.73 561 LYS B C 1
ATOM 5121 O O . LYS B 1 318 ? 13.017 -4.728 -47.367 1.00 15.56 561 LYS B O 1
ATOM 5127 N N . GLU B 1 319 ? 11.313 -4.583 -48.816 1.00 14.13 562 GLU B N 1
ATOM 5128 C CA . GLU B 1 319 ? 10.551 -3.710 -47.944 1.00 14.75 562 GLU B CA 1
ATOM 5129 C C . GLU B 1 319 ? 10.160 -4.445 -46.673 1.00 13.94 562 GLU B C 1
ATOM 5130 O O . GLU B 1 319 ? 10.188 -3.886 -45.593 1.00 14.75 562 GLU B O 1
ATOM 5136 N N . ILE B 1 320 ? 9.808 -5.707 -46.807 1.00 13.55 563 ILE B N 1
ATOM 5137 C CA . ILE B 1 320 ? 9.434 -6.498 -45.618 1.00 13.40 563 ILE B CA 1
ATOM 5138 C C . ILE B 1 320 ? 10.631 -6.731 -44.703 1.00 16.03 563 ILE B C 1
ATOM 5139 O O . ILE B 1 320 ? 10.497 -6.626 -43.481 1.00 17.82 563 ILE B O 1
ATOM 5144 N N . GLU B 1 321 ? 11.823 -6.996 -45.265 1.00 15.20 564 GLU B N 1
ATOM 5145 C CA . GLU B 1 321 ? 13.059 -7.024 -44.434 1.00 17.96 564 GLU B CA 1
ATOM 5146 C C . GLU B 1 321 ? 13.276 -5.732 -43.652 1.00 18.00 564 GLU B C 1
ATOM 5147 O O . GLU B 1 321 ? 13.634 -5.784 -42.483 1.00 20.81 564 GLU B O 1
ATOM 5153 N N . ASN B 1 322 ? 13.036 -4.581 -44.276 1.00 15.86 565 ASN B N 1
ATOM 5154 C CA . ASN B 1 322 ? 13.219 -3.306 -43.621 1.00 18.62 565 ASN B CA 1
ATOM 5155 C C . ASN B 1 322 ? 12.177 -3.082 -42.530 1.00 18.27 565 ASN B C 1
ATOM 5156 O O . ASN B 1 322 ? 12.495 -2.555 -41.474 1.00 19.89 565 ASN B O 1
ATOM 5161 N N . LEU B 1 323 ? 10.931 -3.488 -42.793 1.00 16.22 566 LEU B N 1
ATOM 5162 C CA . LEU B 1 323 ? 9.901 -3.291 -41.794 1.00 17.54 566 LEU B CA 1
ATOM 5163 C C . LEU B 1 323 ? 10.249 -3.953 -40.475 1.00 20.61 566 LEU B C 1
ATOM 5164 O O . LEU B 1 323 ? 9.810 -3.481 -39.432 1.00 21.66 566 LEU B O 1
ATOM 5169 N N . GLN B 1 324 ? 11.002 -5.043 -40.524 1.00 20.64 567 GLN 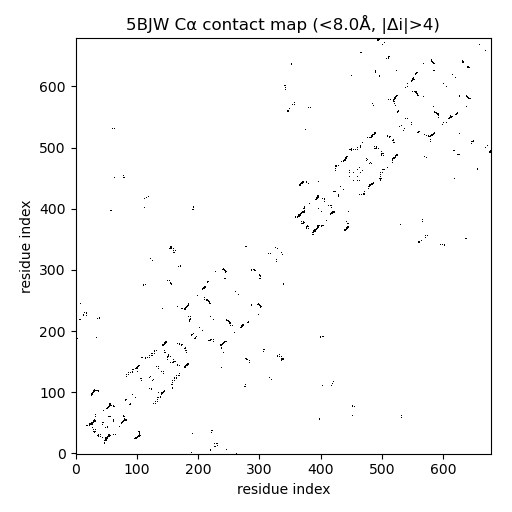B N 1
ATOM 5170 C CA . GLN B 1 324 ? 11.337 -5.803 -39.316 1.00 23.69 567 GLN B CA 1
ATOM 5171 C C . GLN B 1 324 ? 12.334 -5.096 -38.422 1.00 28.35 567 GLN B C 1
ATOM 5172 O O . GLN B 1 324 ? 12.393 -5.366 -37.211 1.00 31.84 567 GLN B O 1
ATOM 5178 N N . ILE B 1 325 ? 13.122 -4.193 -39.003 1.00 23.62 568 ILE B N 1
ATOM 5179 C CA . ILE B 1 325 ? 14.137 -3.513 -38.225 1.00 27.98 568 ILE B CA 1
ATOM 5180 C C . ILE B 1 325 ? 13.974 -2.006 -38.086 1.00 28.09 568 ILE B C 1
ATOM 5181 O O . ILE B 1 325 ? 14.694 -1.398 -37.284 1.00 27.93 568 ILE B O 1
ATOM 5186 N N . CYS B 1 326 ? 13.066 -1.386 -38.852 1.00 21.96 569 CYS B N 1
ATOM 5187 C CA . CYS B 1 326 ? 13.017 0.071 -38.953 1.00 20.90 569 CYS B CA 1
ATOM 5188 C C . CYS B 1 326 ? 12.370 0.668 -37.693 1.00 22.38 569 CYS B C 1
ATOM 5189 O O . CYS B 1 326 ? 11.633 -0.014 -36.991 1.00 28.16 569 CYS B O 1
ATOM 5192 N N . GLU B 1 327 ? 12.677 1.926 -37.425 1.00 26.54 570 GLU B N 1
ATOM 5193 C CA . GLU B 1 327 ? 12.099 2.638 -36.283 1.00 28.11 570 GLU B CA 1
ATOM 5194 C C . GLU B 1 327 ? 10.852 3.406 -36.700 1.00 28.46 570 GLU B C 1
ATOM 5195 O O . GLU B 1 327 ? 10.047 3.774 -35.849 1.00 34.47 570 GLU B O 1
ATOM 5197 N N . ASP B 1 328 ? 10.678 3.620 -38.003 1.00 20.30 571 ASP B N 1
ATOM 5198 C CA . ASP B 1 328 ? 9.608 4.445 -38.535 1.00 21.60 571 ASP B CA 1
ATOM 5199 C C . ASP B 1 328 ? 8.569 3.585 -39.235 1.00 16.17 571 ASP B C 1
ATOM 5200 O O . ASP B 1 328 ? 8.401 3.690 -40.442 1.00 16.97 571 ASP B O 1
ATOM 5205 N N . ILE B 1 329 ? 7.839 2.743 -38.489 1.00 14.86 572 ILE B N 1
ATOM 5206 C CA . ILE B 1 329 ? 6.944 1.785 -39.151 1.00 12.82 572 ILE B CA 1
ATOM 5207 C C . ILE B 1 329 ? 5.809 2.433 -39.957 1.00 12.33 572 ILE B C 1
ATOM 5208 O O . ILE B 1 329 ? 5.532 1.991 -41.056 1.00 13.75 572 ILE B O 1
ATOM 5213 N N . SER B 1 330 ? 5.143 3.448 -39.412 1.00 13.43 573 SER B N 1
ATOM 5214 C CA . SER B 1 330 ? 4.095 4.167 -40.143 1.00 14.18 573 SER B CA 1
ATOM 5215 C C . SER B 1 330 ? 4.604 4.697 -41.487 1.00 15.05 573 SER B C 1
ATOM 5216 O O . SER B 1 330 ? 3.978 4.489 -42.544 1.00 14.59 573 SER B O 1
ATOM 5219 N N . GLU B 1 331 ? 5.757 5.356 -41.436 1.00 16.21 574 GLU B N 1
ATOM 5220 C CA . GLU B 1 331 ? 6.333 5.921 -42.655 1.00 18.00 574 GLU B CA 1
ATOM 5221 C C . GLU B 1 331 ? 6.707 4.836 -43.664 1.00 15.53 574 GLU B C 1
ATOM 5222 O O . GLU B 1 331 ? 6.481 4.972 -44.884 1.00 18.12 574 GLU B O 1
ATOM 5228 N N . ALA B 1 332 ? 7.270 3.743 -43.159 1.00 13.82 575 ALA B N 1
ATOM 5229 C CA . ALA B 1 332 ? 7.695 2.626 -43.963 1.00 13.80 575 ALA B CA 1
ATOM 5230 C C . ALA B 1 332 ? 6.508 1.952 -44.646 1.00 16.69 575 ALA B C 1
ATOM 5231 O O . ALA B 1 332 ? 6.558 1.599 -45.834 1.00 18.00 575 ALA B O 1
ATOM 5233 N N . LEU B 1 333 ? 5.424 1.763 -43.895 1.00 14.53 576 LEU B N 1
ATOM 5234 C CA . LEU B 1 333 ? 4.217 1.205 -44.499 1.00 12.98 576 LEU B CA 1
ATOM 5235 C C . LEU B 1 333 ? 3.651 2.074 -45.608 1.00 13.98 576 LEU B C 1
ATOM 5236 O O . LEU B 1 333 ? 3.081 1.578 -46.581 1.00 14.55 576 LEU B O 1
ATOM 5241 N N . LEU B 1 334 ? 3.752 3.392 -45.447 1.00 15.42 577 LEU B N 1
ATOM 5242 C CA . LEU B 1 334 ? 3.267 4.328 -46.473 1.00 17.76 577 LEU B CA 1
ATOM 5243 C C . LEU B 1 334 ? 4.020 4.186 -47.798 1.00 19.64 577 LEU B C 1
ATOM 5244 O O . LEU B 1 334 ? 3.441 4.352 -48.869 1.00 18.87 577 LEU B O 1
ATOM 5249 N N . LYS B 1 335 ? 5.299 3.859 -47.723 1.00 19.95 578 LYS B N 1
ATOM 5250 C CA . LYS B 1 335 ? 6.060 3.553 -48.932 1.00 22.23 578 LYS B CA 1
ATOM 5251 C C . LYS B 1 335 ? 5.580 2.295 -49.667 1.00 22.16 578 LYS B C 1
ATOM 5252 O O . LYS B 1 335 ? 5.681 2.191 -50.872 1.00 23.30 578 LYS B O 1
ATOM 5258 N N . ILE B 1 336 ? 5.006 1.330 -48.947 1.00 16.64 579 ILE B N 1
ATOM 5259 C CA . ILE B 1 336 ? 4.531 0.111 -49.552 1.00 16.53 579 ILE B CA 1
ATOM 5260 C C . ILE B 1 336 ? 3.082 0.271 -50.026 1.00 16.19 579 ILE B C 1
ATOM 5261 O O . ILE B 1 336 ? 2.713 -0.268 -51.066 1.00 16.22 579 ILE B O 1
ATOM 5266 N N . VAL B 1 337 ? 2.290 1.009 -49.244 1.00 13.48 580 VAL B N 1
ATOM 5267 C CA . VAL B 1 337 ? 0.858 1.191 -49.465 1.00 14.59 580 VAL B CA 1
ATOM 5268 C C . VAL B 1 337 ? 0.579 2.682 -49.602 1.00 14.41 580 VAL B C 1
ATOM 5269 O O . VAL B 1 337 ? 0.340 3.406 -48.646 1.00 13.66 580 VAL B O 1
ATOM 5273 N N . PRO B 1 338 ? 0.665 3.181 -50.838 1.00 16.72 581 PRO B N 1
ATOM 5274 C CA . PRO B 1 338 ? 0.570 4.634 -50.990 1.00 19.17 581 PRO B CA 1
ATOM 5275 C C . PRO B 1 338 ? -0.758 5.254 -50.589 1.00 18.25 581 PRO B C 1
ATOM 5276 O O . PRO B 1 338 ? -0.813 6.455 -50.275 1.00 21.91 581 PRO B O 1
ATOM 5280 N N . GLU B 1 339 ? -1.797 4.432 -50.488 1.00 18.07 582 GLU B N 1
ATOM 5281 C CA . GLU B 1 339 ? -3.119 4.893 -50.081 1.00 18.38 582 GLU B CA 1
ATOM 5282 C C . GLU B 1 339 ? -3.312 4.941 -48.557 1.00 18.00 582 GLU B C 1
ATOM 5283 O O . GLU B 1 339 ? -4.380 5.291 -48.098 1.00 17.50 582 GLU B O 1
ATOM 5289 N N . PHE B 1 340 ? -2.288 4.577 -47.791 1.00 14.89 583 PHE B N 1
ATOM 5290 C CA . PHE B 1 340 ? -2.346 4.622 -46.311 1.00 14.34 583 PHE B CA 1
ATOM 5291 C C . PHE B 1 340 ? -2.338 6.071 -45.835 1.00 18.64 583 PHE B C 1
ATOM 5292 O O . PHE B 1 340 ? -1.411 6.821 -46.144 1.00 18.91 583 PHE B O 1
ATOM 5300 N N . LYS B 1 341 ? -3.362 6.428 -45.068 1.00 15.37 584 LYS B N 1
ATOM 5301 C CA . LYS B 1 341 ? -3.513 7.749 -44.481 1.00 18.09 584 LYS B CA 1
ATOM 5302 C C . LYS B 1 341 ? -3.647 7.577 -42.972 1.00 15.61 584 LYS B C 1
ATOM 5303 O O . LYS B 1 341 ? -4.748 7.553 -42.426 1.00 15.49 584 LYS B O 1
ATOM 5309 N N . HIS B 1 342 ? -2.514 7.484 -42.305 1.00 15.74 585 HIS B N 1
ATOM 5310 C CA . HIS B 1 342 ? -2.514 7.124 -40.891 1.00 17.08 585 HIS B CA 1
ATOM 5311 C C . HIS B 1 342 ? -3.201 8.188 -40.027 1.00 19.27 585 HIS B C 1
ATOM 5312 O O . HIS B 1 342 ? -2.752 9.336 -40.033 1.00 20.83 585 HIS B O 1
ATOM 5319 N N . ASN B 1 343 ? -4.273 7.822 -39.311 1.00 18.53 586 ASN B N 1
ATOM 5320 C CA . ASN B 1 343 ? -4.989 8.732 -38.419 1.00 20.24 586 ASN B CA 1
ATOM 5321 C C . ASN B 1 343 ? -4.231 8.751 -37.104 1.00 26.22 586 ASN B C 1
ATOM 5322 O O . ASN B 1 343 ? -3.166 9.373 -37.024 1.00 29.03 586 ASN B O 1
#

Nearest PDB structures (foldseek):
  5bjw-assembly1_B  TM=1.003E+00  e=2.064E-70  Campylobacter jejuni
  5bjx-assembly1_A  TM=1.002E+00  e=1.801E-68  Campylobacter jejuni
  5bju-assembly1_A  TM=1.002E+00  e=4.671E-68  Campylobacter jejuni
  5bjy-assembly1_B  TM=1.002E+00  e=1.212E-67  Campylobacter jejuni
  5bjv-assembly1_B  TM=1.001E+00  e=1.212E-67  Campylobacter jejuni

InterPro domains:
  IPR003869 Polysaccharide biosynthesis protein, CapD-like domain [PF02719] (274-550)
  IPR003869 Polysaccharide biosynthesis protein, CapD-like domain [cd05237] (270-549)
  IPR029063 S-adenosyl-L-methionine-dependent methyltransferase superfamily [SSF53335] (111-333)
  IPR036291 NAD(P)-binding domain superfamily [SSF51735] (272-534)
  IPR051203 Polysaccharide Synthase-Related Protein [PTHR43318] (7-587)